Protein AF-0000000079722185 (afdb_homodimer)

Sequence (542 aa):
MILKKQIYKVDKKVNPLIGILLFFISIFLLIFTLPLGFIYGIFHGLFKKGVVGLGEYLLEIAISIDQLGNVGMQHLLNVLWIKKGGYKFGNRDETISSALGRNNKLGTLTKFGMAIDKLLDFLDKNHSLNSIDYYIEPSKEILDQLVWVHIVDQKLLASRPIGETRYVLPGTQKAPDISDVMVLTKEIKEGWKISLDISSFEYIGVFEARVDGKGPGILVRKTCYFSEYSGDMSIDPEQGEIVWLKYQDRKNASEVDKLIFDFLKDSDLLIMILKKQIYKVDKKVNPLIGILLFFISIFLLIFTLPLGFIYGIFHGLFKKGVVGLGEYLLEIAISIDQLGNVGMQHLLNVLWIKKGGYKFGNRDETISSALGRNNKLGTLTKFGMAIDKLLDFLDKNHSLNSIDYYIEPSKEILDQLVWVHIVDQKLLASRPIGETRYVLPGTQKAPDISDVMVLTKEIKEGWKISLDISSFEYIGVFEARVDGKGPGILVRKTCYFSEYSGDMSIDPEQGEIVWLKYQDRKNASEVDKLIFDFLKDSDLLI

Nearest PDB structures (foldseek):
  3r03-assembly1_B  TM=8.043E-01  e=1.555E-07  Rhodospirillum rubrum ATCC 11170
  8i1i-assembly2_B  TM=7.803E-01  e=1.844E-06  Homo sapiens
  4mpo-assembly3_C  TM=6.238E-01  e=8.649E-06  Chlamydia trachomatis L2/434/Bu
  4hfq-assembly1_B  TM=5.329E-01  e=4.119E-06  Streptococcus pneumoniae TIGR4
  1kt9-assembly1_A  TM=5.476E-01  e=3.585E-05  Caenorhabditis elegans

Secondary structure (DSSP, 8-state):
-----S-----S---HHHHHHHHHHHHHHHHHHHHHHHHHHHHHHHHHHHHHHHHHHHHHHHHHHHHHHHHHTHHHHHHHTB-TTPPPS--TTS-HHHHHHHHHHHT-B-HHHHHHHHHHHHHSTTHHHHT--S-----TTEEEEEEEE-EETTEEEEEEETT-SS-B-SEEE--TTS-HHHHHHHHHHHHHS-EE-GGG-EEEEEEEEEPSSS-TT-EEEEEEEE--EES-----TTTEEEEEE-GGGGGGS-HHHHHHHHHHHHTT---/-----S-----S---HHHHHHHHHHHHHHHHHHHHHHHHHHHHHHHHHHHHHHHHHHHHHHHHHHHHHHHHHTHHHHHHHTB-TTPPPS--TTS-HHHHHHHHHHHT-B-HHHHHHHHHHHHHSTTHHHHT--------TTEEEEEEEE-EETTEEEEEEETT-SS-B-SEEE--TTS-HHHHHHHHHHHHHS-EE-GGG-EEEEEEEEEPSSS-TT-EEEEEEEE--EES-----TTTEEEEEE-GGGGGGS-HHHHHHHHHHHHTT---

Foldseek 3Di:
DCPVDFDPPPPPPPPVVVVVVVVVVVVVCCVPPVVVVVVVQCVVQCVPPRPVRNVVSVVVVVQQVQLVCQQVCQVVCQVQFFAWQAAGTHFSQAGPLQSLLRRVVAVGTDPRSVVVVVVVCVVPNCRSVVRHDPPTPDDPQEFEKEFEWDFDPQWTKWWAFPPGLATHTQIGTDDTPDDRLVVSQVSCCVFFVKGWDSVFKDWDDKFKYGFPPDTGHHIYIYGYIYTDIDDDTDGPVNGGDMDIHALVSLVRYTPRVVVVSVSCVVVVSGD/DCPVDFDPPPPPPPDVVVVVVVVVVVVVCCVPPVVVVVVVQCVVQCVPPRPVRNVVSVVVVVQQVQLVCQQVCQVVCQVQFFAWQAAGTHFSQAGPLQSLLRRVVAVGTDPRSVVVVVVVCVVPNCRSVVRHDPPTPDDPQEFEKEFEWDFDPQWTKWWAFPPGLATHGQIGTDDTPDDRLVVSQVSCCVFFVKGWDSVFKDWDDKFKYRFPPDTGHHMYIYGYIYTDIDDDTDGDVNGGDMDIHALVSLVRYTPRVVVVSVSCVVVVSGD

Radius of gyration: 24.97 Å; Cα contacts (8 Å, |Δi|>4): 1060; chains: 2; bounding box: 63×62×54 Å

Structure (mmCIF, N/CA/C/O backbone):
data_AF-0000000079722185-model_v1
#
loop_
_entity.id
_entity.type
_entity.pdbx_description
1 polymer 'Uncharacterized protein'
#
loop_
_atom_site.group_PDB
_atom_site.id
_atom_site.type_symbol
_atom_site.la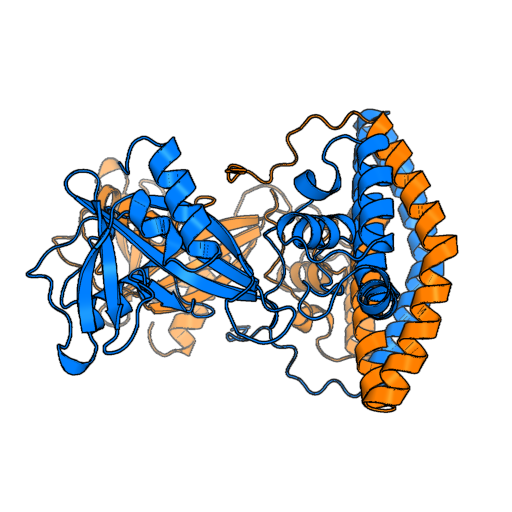bel_atom_id
_atom_site.label_alt_id
_atom_site.label_comp_id
_atom_site.label_asym_id
_atom_site.label_entity_id
_atom_site.label_seq_id
_atom_site.pdbx_PDB_ins_code
_atom_site.Cartn_x
_atom_site.Cartn_y
_atom_site.Cartn_z
_atom_site.occupancy
_atom_site.B_iso_or_equiv
_atom_site.auth_seq_id
_atom_site.auth_comp_id
_atom_site.auth_asym_id
_atom_site.auth_atom_id
_atom_site.pdbx_PDB_model_num
ATOM 1 N N . MET A 1 1 ? 2.02 -23.156 5.25 1 17.03 1 MET A N 1
ATOM 2 C CA . MET A 1 1 ? 0.825 -22.344 5.035 1 17.03 1 MET A CA 1
ATOM 3 C C . MET A 1 1 ? 1.046 -20.922 5.52 1 17.03 1 MET A C 1
ATOM 5 O O . MET A 1 1 ? 1.212 -20.688 6.719 1 17.03 1 MET A O 1
ATOM 9 N N . ILE A 1 2 ? 1.874 -20.141 4.902 1 20.72 2 ILE A N 1
ATOM 10 C CA . ILE A 1 2 ? 2.434 -19 5.625 1 20.72 2 ILE A CA 1
ATOM 11 C C . ILE A 1 2 ? 1.363 -17.922 5.805 1 20.72 2 ILE A C 1
ATOM 13 O O . ILE A 1 2 ? 0.914 -17.312 4.832 1 20.72 2 ILE A O 1
ATOM 17 N N . LEU A 1 3 ? 0.417 -18.172 6.617 1 22.62 3 LEU A N 1
ATOM 18 C CA . LEU A 1 3 ? -0.447 -17.156 7.219 1 22.62 3 LEU A CA 1
ATOM 19 C C . LEU A 1 3 ? 0.359 -15.938 7.637 1 22.62 3 LEU A C 1
ATOM 21 O O . LEU A 1 3 ? 1.051 -15.961 8.656 1 22.62 3 LEU A O 1
ATOM 25 N N . LYS A 1 4 ? 1.141 -15.414 6.789 1 27.52 4 LYS A N 1
ATOM 26 C CA . LYS A 1 4 ? 1.675 -14.258 7.496 1 27.52 4 LYS A CA 1
ATOM 27 C C . LYS A 1 4 ? 0.557 -13.445 8.148 1 27.52 4 LYS A C 1
ATOM 29 O O . LYS A 1 4 ? -0.354 -12.977 7.465 1 27.52 4 LYS A O 1
ATOM 34 N N . LYS A 1 5 ? 0.138 -13.758 9.312 1 26.42 5 LYS A N 1
ATOM 35 C CA . LYS A 1 5 ? -0.536 -12.852 10.234 1 26.42 5 LYS A CA 1
ATOM 36 C C . LYS A 1 5 ? -0.277 -11.398 9.867 1 26.42 5 LYS A C 1
ATOM 38 O O . LYS A 1 5 ? 0.724 -11.086 9.219 1 26.42 5 LYS A O 1
ATOM 43 N N . GLN A 1 6 ? -1.053 -10.422 10.523 1 25.61 6 GLN A N 1
ATOM 44 C CA . GLN A 1 6 ? -1.378 -9.008 10.383 1 25.61 6 GLN A CA 1
ATOM 45 C C . GLN A 1 6 ? -0.126 -8.18 10.102 1 25.61 6 GLN A C 1
ATOM 47 O O . GLN A 1 6 ? -0.099 -7.383 9.164 1 25.61 6 GLN A O 1
ATOM 52 N N . ILE A 1 7 ? 0.58 -7.602 11.359 1 27.42 7 ILE A N 1
ATOM 53 C CA . ILE A 1 7 ? 1.172 -6.316 11.703 1 27.42 7 ILE A CA 1
ATOM 54 C C . ILE A 1 7 ? 2.58 -6.223 11.125 1 27.42 7 ILE A C 1
ATOM 56 O O . ILE A 1 7 ? 3.457 -7.016 11.469 1 27.42 7 ILE A O 1
ATOM 60 N N . TYR A 1 8 ? 2.771 -5.922 10.047 1 27.8 8 TYR A N 1
ATOM 61 C CA . TYR A 1 8 ? 3.977 -5.492 9.344 1 27.8 8 TYR A CA 1
ATOM 62 C C . TYR A 1 8 ? 4.918 -4.75 10.289 1 27.8 8 TYR A C 1
ATOM 64 O O . TYR A 1 8 ? 5.676 -3.877 9.852 1 27.8 8 TYR A O 1
ATOM 72 N N . LYS A 1 9 ? 4.461 -4.578 11.523 1 32.22 9 LYS A N 1
ATOM 73 C CA . LYS A 1 9 ? 5.465 -3.949 12.375 1 32.22 9 LYS A CA 1
ATOM 74 C C . LYS A 1 9 ? 6.723 -4.809 12.469 1 32.22 9 LYS A C 1
ATOM 76 O O . LYS A 1 9 ? 6.637 -6.027 12.648 1 32.22 9 LYS A O 1
ATOM 81 N N . VAL A 1 10 ? 7.668 -4.5 11.891 1 33.94 10 VAL A N 1
ATOM 82 C CA . VAL A 1 10 ? 9.031 -4.867 12.258 1 33.94 10 VAL A CA 1
ATOM 83 C C . VAL A 1 10 ? 9.102 -5.195 13.75 1 33.94 10 VAL A C 1
ATOM 85 O O . VAL A 1 10 ? 9.289 -4.305 14.578 1 33.94 10 VAL A O 1
ATOM 88 N N . ASP A 1 11 ? 8.172 -5.742 14.312 1 35.88 11 ASP A N 1
ATOM 89 C CA . ASP A 1 11 ? 8.32 -5.922 15.758 1 35.88 11 ASP A CA 1
ATOM 90 C C . ASP A 1 11 ? 9.523 -6.805 16.078 1 35.88 11 ASP A C 1
ATOM 92 O O . ASP A 1 11 ? 9.75 -7.152 17.234 1 35.88 11 ASP A O 1
ATOM 96 N N . LYS A 1 12 ? 9.828 -7.586 15.188 1 39.56 12 LYS A N 1
ATOM 97 C CA . LYS A 1 12 ? 10.828 -8.383 15.891 1 39.56 12 LYS A CA 1
ATOM 98 C C . LYS A 1 12 ? 12.031 -7.531 16.266 1 39.56 12 LYS A C 1
ATOM 100 O O . LYS A 1 12 ? 12.562 -6.789 15.445 1 39.56 12 LYS A O 1
ATOM 105 N N . LYS A 1 13 ? 12.18 -7.375 17.484 1 47.53 13 LYS A N 1
ATOM 106 C CA . LYS A 1 13 ? 13.391 -6.848 18.094 1 47.53 13 LYS A CA 1
ATOM 107 C C . LYS A 1 13 ? 14.633 -7.293 17.312 1 47.53 13 LYS A C 1
ATOM 109 O O . LYS A 1 13 ? 15.023 -8.461 17.375 1 47.53 13 LYS A O 1
ATOM 114 N N . VAL A 1 14 ? 14.875 -6.645 16.125 1 56.84 14 VAL A N 1
ATOM 115 C CA . VAL A 1 14 ? 16.062 -7.012 15.359 1 56.84 14 VAL A CA 1
ATOM 116 C C . VAL A 1 14 ? 17.312 -6.824 16.219 1 56.84 14 VAL A C 1
ATOM 118 O O . VAL A 1 14 ? 17.469 -5.797 16.875 1 56.84 14 VAL A O 1
ATOM 121 N N . ASN A 1 15 ? 17.938 -7.945 16.5 1 71.06 15 ASN A N 1
ATOM 122 C CA . ASN A 1 15 ? 19.266 -7.859 17.078 1 71.06 15 ASN A CA 1
ATOM 123 C C . ASN A 1 15 ? 20.125 -6.805 16.375 1 71.06 15 ASN A C 1
ATOM 125 O O . ASN A 1 15 ? 20.344 -6.879 15.164 1 71.06 15 ASN A O 1
ATOM 129 N N . PRO A 1 16 ? 20.406 -5.734 17.062 1 76.06 16 PRO A N 1
ATOM 130 C CA . PRO A 1 16 ? 21.188 -4.656 16.453 1 76.06 16 PRO A CA 1
ATOM 131 C C . PRO A 1 16 ? 22.391 -5.164 15.664 1 76.06 16 PRO A C 1
ATOM 133 O O . PRO A 1 16 ? 22.75 -4.582 14.641 1 76.06 16 PRO A O 1
ATOM 136 N N . LEU A 1 17 ? 22.922 -6.25 16.062 1 80.56 17 LEU A N 1
ATOM 137 C CA . LEU A 1 17 ? 24.094 -6.805 15.383 1 80.56 17 LEU A CA 1
ATOM 138 C C . LEU A 1 17 ? 23.719 -7.336 14.008 1 80.56 17 LEU A C 1
ATOM 140 O O . LEU A 1 17 ? 24.516 -7.25 13.07 1 80.56 17 LEU A O 1
ATOM 144 N N . ILE A 1 18 ? 22.531 -7.73 13.906 1 78.19 18 ILE A N 1
ATOM 145 C CA . ILE A 1 18 ? 22.078 -8.25 12.617 1 78.19 18 ILE A CA 1
ATOM 146 C C . ILE A 1 18 ? 21.906 -7.102 11.625 1 78.19 18 ILE A C 1
ATOM 148 O O . ILE A 1 18 ? 22.25 -7.238 10.445 1 78.19 18 ILE A O 1
ATOM 152 N N . GLY A 1 19 ? 21.484 -5.996 12.164 1 78.38 19 GLY A N 1
ATOM 153 C CA . GLY A 1 19 ? 21.375 -4.832 11.305 1 78.38 19 GLY A CA 1
ATOM 154 C C . GLY A 1 19 ? 22.703 -4.359 10.758 1 78.38 19 GLY A C 1
ATOM 155 O O . GLY A 1 19 ? 22.812 -4.039 9.57 1 78.38 19 GLY A O 1
ATOM 156 N N . ILE A 1 20 ? 23.703 -4.438 11.602 1 84.69 20 ILE A N 1
ATOM 157 C CA . ILE A 1 20 ? 25.047 -4.023 11.211 1 84.69 20 ILE A CA 1
ATOM 158 C C . ILE A 1 20 ? 25.594 -5 10.18 1 84.69 20 ILE A C 1
ATOM 160 O O . ILE A 1 20 ? 26.141 -4.582 9.148 1 84.69 20 ILE A O 1
ATOM 164 N N . LEU A 1 21 ? 25.344 -6.25 10.453 1 81.62 21 LEU A N 1
ATOM 165 C CA . LEU A 1 21 ? 25.828 -7.277 9.539 1 81.62 21 LEU A CA 1
ATOM 166 C C . LEU A 1 21 ? 25.156 -7.152 8.18 1 81.62 21 LEU A C 1
ATOM 168 O O . LEU A 1 21 ? 25.828 -7.195 7.145 1 81.62 21 LEU A O 1
ATOM 172 N N . LEU A 1 22 ? 23.906 -6.969 8.18 1 80 22 LEU A N 1
ATOM 173 C CA . LEU A 1 22 ? 23.156 -6.867 6.938 1 80 22 LEU A CA 1
ATOM 174 C C . LEU A 1 22 ? 23.547 -5.621 6.152 1 80 22 LEU A C 1
ATOM 176 O O . LEU A 1 22 ? 23.547 -5.633 4.922 1 80 22 LEU A O 1
ATOM 180 N N . PHE A 1 23 ? 23.922 -4.637 6.848 1 86.88 23 PHE A N 1
ATOM 181 C CA . PHE A 1 23 ? 24.391 -3.416 6.203 1 86.88 23 PHE A CA 1
ATOM 182 C C . PHE A 1 23 ? 25.672 -3.67 5.434 1 86.88 23 PHE A C 1
ATOM 184 O O . PHE A 1 23 ? 25.781 -3.322 4.254 1 86.88 23 PHE A O 1
ATOM 191 N N . PHE A 1 24 ? 26.578 -4.312 6.031 1 86.5 24 PHE A N 1
ATOM 192 C CA . PHE A 1 24 ? 27.859 -4.559 5.375 1 86.5 24 PHE A CA 1
ATOM 193 C C . PHE A 1 24 ? 27.688 -5.523 4.207 1 86.5 24 PHE A C 1
ATOM 195 O O . PHE A 1 24 ? 28.312 -5.355 3.158 1 86.5 24 PHE A O 1
ATOM 202 N N . ILE A 1 25 ? 26.859 -6.457 4.379 1 80.81 25 ILE A N 1
ATOM 203 C CA . ILE A 1 25 ? 26.594 -7.391 3.293 1 80.81 25 ILE A CA 1
ATOM 204 C C . ILE A 1 25 ? 25.953 -6.645 2.119 1 80.81 25 ILE A C 1
ATOM 206 O O . ILE A 1 25 ? 26.328 -6.859 0.965 1 80.81 25 ILE A O 1
ATOM 210 N N . SER A 1 26 ? 25.047 -5.742 2.48 1 84.94 26 SER A N 1
ATOM 211 C CA . SER A 1 26 ? 24.375 -4.98 1.438 1 84.94 26 SER A CA 1
ATOM 212 C C . SER A 1 26 ? 25.359 -4.082 0.687 1 84.94 26 SER A C 1
ATOM 214 O O . SER A 1 26 ? 25.281 -3.969 -0.539 1 84.94 26 SER A O 1
ATOM 216 N N . ILE A 1 27 ? 26.266 -3.469 1.386 1 86.12 27 ILE A N 1
ATOM 217 C CA . ILE A 1 27 ? 27.266 -2.607 0.77 1 86.12 27 ILE A CA 1
ATOM 218 C C . ILE A 1 27 ? 28.172 -3.438 -0.142 1 86.12 27 ILE A C 1
ATOM 220 O O . ILE A 1 27 ? 28.469 -3.027 -1.265 1 86.12 27 ILE A O 1
ATOM 224 N N . PHE A 1 28 ? 28.531 -4.566 0.352 1 84.5 28 PHE A N 1
ATOM 225 C CA . PHE A 1 28 ? 29.375 -5.457 -0.429 1 84.5 28 PHE A CA 1
ATOM 226 C C . PHE A 1 28 ? 28.688 -5.859 -1.728 1 84.5 28 PHE A C 1
ATOM 228 O O . PHE A 1 28 ? 29.281 -5.738 -2.809 1 84.5 28 PHE A O 1
ATOM 235 N N . LEU A 1 29 ? 27.469 -6.238 -1.612 1 79.38 29 LEU A N 1
ATOM 236 C CA . LEU A 1 29 ? 26.719 -6.684 -2.779 1 79.38 29 LEU A CA 1
ATOM 237 C C . LEU A 1 29 ? 26.469 -5.527 -3.742 1 79.38 29 LEU A C 1
ATOM 239 O O . LEU A 1 29 ? 26.531 -5.707 -4.961 1 79.38 29 LEU A O 1
ATOM 243 N N . LEU A 1 30 ? 26.188 -4.387 -3.162 1 85.62 30 LEU A N 1
ATOM 244 C CA . LEU A 1 30 ? 25.953 -3.197 -3.975 1 85.62 30 LEU A CA 1
ATOM 245 C C . LEU A 1 30 ? 27.188 -2.859 -4.809 1 85.62 30 LEU A C 1
ATOM 247 O O . LEU A 1 30 ? 27.094 -2.648 -6.02 1 85.62 30 LEU A O 1
ATOM 251 N N . ILE A 1 31 ? 28.328 -2.863 -4.191 1 86.25 31 ILE A N 1
ATOM 252 C CA . ILE A 1 31 ? 29.578 -2.455 -4.828 1 86.25 31 ILE A CA 1
ATOM 253 C C . ILE A 1 31 ? 29.969 -3.479 -5.891 1 86.25 31 ILE A C 1
ATOM 255 O O . ILE A 1 31 ? 30.406 -3.111 -6.984 1 86.25 31 ILE A O 1
ATOM 259 N N . PHE A 1 32 ? 29.672 -4.699 -5.711 1 85.12 32 PHE A N 1
ATOM 260 C CA . PHE A 1 32 ? 30.234 -5.727 -6.582 1 85.12 32 PHE A CA 1
ATOM 261 C C . PHE A 1 32 ? 29.219 -6.184 -7.613 1 85.12 32 PHE A C 1
ATOM 263 O O . PHE A 1 32 ? 29.578 -6.633 -8.703 1 85.12 32 PHE A O 1
ATOM 270 N N . THR A 1 33 ? 27.969 -6.031 -7.316 1 86.69 33 THR A N 1
ATOM 271 C CA . THR A 1 33 ? 27 -6.637 -8.219 1 86.69 33 THR A CA 1
ATOM 272 C C . THR A 1 33 ? 26.203 -5.562 -8.953 1 86.69 33 THR A C 1
ATOM 274 O O . THR A 1 33 ? 25.797 -5.758 -10.102 1 86.69 33 THR A O 1
ATOM 277 N N . LEU A 1 34 ? 25.984 -4.41 -8.328 1 88.44 34 LEU A N 1
ATOM 278 C CA . LEU A 1 34 ? 25.125 -3.391 -8.914 1 88.44 34 LEU A CA 1
ATOM 279 C C . LEU A 1 34 ? 25.703 -2.871 -10.227 1 88.44 34 LEU A C 1
ATOM 281 O O . LEU A 1 34 ? 24.984 -2.711 -11.211 1 88.44 34 LEU A O 1
ATOM 285 N N . PRO A 1 35 ? 27.094 -2.658 -10.281 1 89.12 35 PRO A N 1
ATOM 286 C CA . PRO A 1 35 ? 27.641 -2.18 -11.547 1 89.12 35 PRO A CA 1
ATOM 287 C C . PRO A 1 35 ? 27.406 -3.15 -12.703 1 89.12 35 PRO A C 1
ATOM 289 O O . PRO A 1 35 ? 27.094 -2.721 -13.82 1 89.12 35 PRO A O 1
ATOM 292 N N . LEU A 1 36 ? 27.516 -4.434 -12.406 1 88.81 36 LEU A N 1
ATOM 293 C CA . LEU A 1 36 ? 27.281 -5.438 -13.438 1 88.81 36 LEU A CA 1
ATOM 294 C C . LEU A 1 36 ? 25.828 -5.414 -13.898 1 88.81 36 LEU A C 1
ATOM 296 O O . LEU A 1 36 ? 25.562 -5.434 -15.102 1 88.81 36 LEU A O 1
ATOM 300 N N . GLY A 1 37 ? 25.016 -5.371 -12.906 1 91.31 37 GLY A N 1
ATOM 301 C CA . GLY A 1 37 ? 23.594 -5.309 -13.234 1 91.31 37 GLY A CA 1
ATOM 302 C C . GLY A 1 37 ? 23.219 -4.035 -13.961 1 91.31 37 GLY A C 1
ATOM 303 O O . GLY A 1 37 ? 22.375 -4.059 -14.867 1 91.31 37 GLY A O 1
ATOM 304 N N . PHE A 1 38 ? 23.828 -2.977 -13.555 1 92.31 38 PHE A N 1
ATOM 305 C CA . PHE A 1 38 ? 23.547 -1.677 -14.156 1 92.31 38 PHE A CA 1
ATOM 306 C C . PHE A 1 38 ? 23.953 -1.661 -15.625 1 92.31 38 PHE A C 1
ATOM 308 O O . PHE A 1 38 ? 23.188 -1.213 -16.484 1 92.31 38 PHE A O 1
ATOM 315 N N . ILE A 1 39 ? 25.109 -2.18 -15.93 1 91.12 39 ILE A N 1
ATOM 316 C CA . ILE A 1 39 ? 25.609 -2.227 -17.297 1 91.12 39 ILE A CA 1
ATOM 317 C C . ILE A 1 39 ? 24.688 -3.094 -18.156 1 91.12 39 ILE A C 1
ATOM 319 O O . ILE A 1 39 ? 24.281 -2.691 -19.25 1 91.12 39 ILE A O 1
ATOM 323 N N . TYR A 1 40 ? 24.344 -4.215 -17.656 1 90.62 40 TYR A N 1
ATOM 324 C CA . TYR A 1 40 ? 23.422 -5.086 -18.375 1 90.62 40 TYR A CA 1
ATOM 325 C C . TYR A 1 40 ? 22.078 -4.395 -18.609 1 90.62 40 TYR A C 1
ATOM 327 O O . TYR A 1 40 ? 21.469 -4.531 -19.672 1 90.62 40 TYR A O 1
ATOM 335 N N . GLY A 1 41 ? 21.641 -3.68 -17.562 1 90.56 41 GLY A N 1
ATOM 336 C CA . GLY A 1 41 ? 20.375 -2.969 -17.672 1 90.56 41 GLY A CA 1
ATOM 337 C C . GLY A 1 41 ? 20.375 -1.901 -18.75 1 90.56 41 GLY A C 1
ATOM 338 O O . GLY A 1 41 ? 19.375 -1.729 -19.453 1 90.56 41 GLY A O 1
ATOM 339 N N . ILE A 1 42 ? 21.516 -1.27 -18.859 1 89.88 42 ILE A N 1
ATOM 340 C CA . ILE A 1 42 ? 21.656 -0.246 -19.891 1 89.88 42 ILE A CA 1
ATOM 341 C C . ILE A 1 42 ? 21.516 -0.88 -21.281 1 89.88 42 ILE A C 1
ATOM 343 O O . ILE A 1 42 ? 20.719 -0.408 -22.109 1 89.88 42 ILE A O 1
ATOM 347 N N . PHE A 1 43 ? 22.188 -1.94 -21.5 1 90.5 43 PHE A N 1
ATOM 348 C CA . PHE A 1 43 ? 22.141 -2.604 -22.797 1 90.5 43 PHE A CA 1
ATOM 349 C C . PHE A 1 43 ? 20.766 -3.207 -23.047 1 90.5 43 PHE A C 1
ATOM 351 O O . PHE A 1 43 ? 20.234 -3.123 -24.172 1 90.5 43 PHE A O 1
ATOM 358 N N . HIS A 1 44 ? 20.234 -3.773 -22.062 1 90.25 44 HIS A N 1
ATOM 359 C CA . HIS A 1 44 ? 18.906 -4.352 -22.203 1 90.25 44 HIS A CA 1
ATOM 360 C C . HIS A 1 44 ? 17.875 -3.291 -22.594 1 90.25 44 HIS A C 1
ATOM 362 O O . HIS A 1 44 ? 17.062 -3.504 -23.5 1 90.25 44 HIS A O 1
ATOM 368 N N . GLY A 1 45 ? 17.891 -2.176 -21.875 1 85.5 45 GLY A N 1
ATOM 369 C CA . GLY A 1 45 ? 16.984 -1.088 -22.172 1 85.5 45 GLY A CA 1
ATOM 370 C C . GLY A 1 45 ? 17.141 -0.547 -23.578 1 85.5 45 GLY A C 1
ATOM 371 O O . GLY A 1 45 ? 16.156 -0.339 -24.281 1 85.5 45 GLY A O 1
ATOM 372 N N . LEU A 1 46 ? 18.391 -0.414 -23.922 1 86.44 46 LEU A N 1
ATOM 373 C CA . LEU A 1 46 ? 18.703 0.123 -25.25 1 86.44 46 LEU A CA 1
ATOM 374 C C . LEU A 1 46 ? 18.25 -0.844 -26.344 1 86.44 46 LEU A C 1
ATOM 376 O O . LEU A 1 46 ? 17.703 -0.425 -27.359 1 86.44 46 LEU A O 1
ATOM 380 N N . PHE A 1 47 ? 18.453 -2.068 -26.125 1 89.88 47 PHE A N 1
ATOM 381 C CA . PHE A 1 47 ? 18.141 -3.074 -27.141 1 89.88 47 PHE A CA 1
ATOM 382 C C . PHE A 1 47 ? 16.625 -3.279 -27.234 1 89.88 47 PHE A C 1
ATOM 384 O O . PHE A 1 47 ? 16.094 -3.537 -28.312 1 89.88 47 PHE A O 1
ATOM 391 N N . LYS A 1 48 ? 15.938 -3.135 -26.203 1 87.25 48 LYS A N 1
ATOM 392 C CA . LYS A 1 48 ? 14.508 -3.436 -26.188 1 87.25 48 LYS A CA 1
ATOM 393 C C . LYS A 1 48 ? 13.695 -2.279 -26.766 1 87.25 48 LYS A C 1
ATOM 395 O O . LYS A 1 48 ? 12.781 -2.492 -27.562 1 87.25 48 LYS A O 1
ATOM 400 N N . LYS A 1 49 ? 13.992 -1.028 -26.391 1 89.88 49 LYS A N 1
ATOM 401 C CA . LYS A 1 49 ? 13.164 0.104 -26.797 1 89.88 49 LYS A CA 1
ATOM 402 C C . LYS A 1 49 ? 14.016 1.313 -27.156 1 89.88 49 LYS A C 1
ATOM 404 O O . LYS A 1 49 ? 13.555 2.455 -27.062 1 89.88 49 LYS A O 1
ATOM 409 N N . GLY A 1 50 ? 15.297 1.026 -27.281 1 89.69 50 GLY A N 1
ATOM 410 C CA . GLY A 1 50 ? 16.172 2.135 -27.641 1 89.69 50 GLY A CA 1
ATOM 411 C C . GLY A 1 50 ? 16.312 3.166 -26.547 1 89.69 50 GLY A C 1
ATOM 412 O O . GLY A 1 50 ? 16.469 2.814 -25.375 1 89.69 50 GLY A O 1
ATOM 413 N N . VAL A 1 51 ? 16.266 4.438 -26.922 1 86.31 51 VAL A N 1
ATOM 414 C CA . VAL A 1 51 ? 16.484 5.539 -26 1 86.31 51 VAL A CA 1
ATOM 415 C C . VAL A 1 51 ? 15.336 5.633 -25 1 86.31 51 VAL A C 1
ATOM 417 O O . VAL A 1 51 ? 15.539 5.996 -23.844 1 86.31 51 VAL A O 1
ATOM 420 N N . VAL A 1 52 ? 14.195 5.211 -25.438 1 87.12 52 VAL A N 1
ATOM 421 C CA . VAL A 1 52 ? 13.031 5.219 -24.562 1 87.12 52 VAL A CA 1
ATOM 422 C C . VAL A 1 52 ? 13.227 4.203 -23.438 1 87.12 52 VAL A C 1
ATOM 424 O O . VAL A 1 52 ? 12.984 4.508 -22.266 1 87.12 52 VAL A O 1
ATOM 427 N N . GLY A 1 53 ? 13.742 3.047 -23.75 1 88.81 53 GLY A N 1
ATOM 428 C CA . GLY A 1 53 ? 14.016 2.014 -22.766 1 88.81 53 GLY A CA 1
ATOM 429 C C . GLY A 1 53 ? 15.086 2.404 -21.766 1 88.81 53 GLY A C 1
ATOM 430 O O . GLY A 1 53 ? 14.961 2.139 -20.562 1 88.81 53 GLY A O 1
ATOM 431 N N . LEU A 1 54 ? 16.109 3.02 -22.312 1 89.31 54 LEU A N 1
ATOM 432 C CA . LEU A 1 54 ? 17.172 3.508 -21.453 1 89.31 54 LEU A CA 1
ATOM 433 C C . LEU A 1 54 ? 16.656 4.562 -20.484 1 89.31 54 LEU A C 1
ATOM 435 O O . LEU A 1 54 ? 16.953 4.512 -19.281 1 89.31 54 LEU A O 1
ATOM 439 N N . GLY A 1 55 ? 15.898 5.484 -21 1 87.5 55 GLY A N 1
ATOM 440 C CA . GLY A 1 55 ? 15.336 6.535 -20.172 1 87.5 55 GLY A CA 1
ATOM 441 C C . GLY A 1 55 ? 14.438 6.004 -19.062 1 87.5 55 GLY A C 1
ATOM 442 O O . GLY A 1 55 ? 14.508 6.465 -17.922 1 87.5 55 GLY A O 1
ATOM 443 N N . GLU A 1 56 ? 13.656 5.031 -19.406 1 87.81 56 GLU A N 1
ATOM 444 C CA . GLU A 1 56 ? 12.75 4.43 -18.438 1 87.81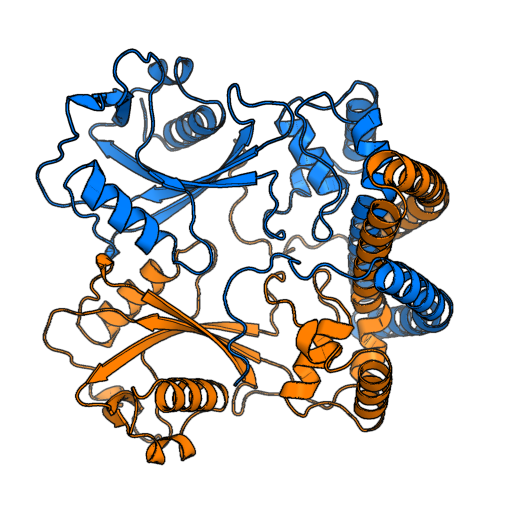 56 GLU A CA 1
ATOM 445 C C . GLU A 1 56 ? 13.523 3.729 -17.328 1 87.81 56 GLU A C 1
ATOM 447 O O . GLU A 1 56 ? 13.188 3.857 -16.141 1 87.81 56 GLU A O 1
ATOM 452 N N . TYR A 1 57 ? 14.523 2.996 -17.719 1 91.44 57 TYR A N 1
ATOM 453 C CA . TYR A 1 57 ? 15.352 2.281 -16.75 1 91.44 57 TYR A CA 1
ATOM 454 C C . TYR A 1 57 ? 16.078 3.252 -15.828 1 91.44 57 TYR A C 1
ATOM 456 O O . TYR A 1 57 ? 16.078 3.086 -14.609 1 91.44 57 TYR A O 1
ATOM 464 N N . LEU A 1 58 ? 16.625 4.258 -16.391 1 90 58 LEU A N 1
ATOM 465 C CA . LEU A 1 58 ? 17.375 5.242 -15.617 1 90 58 LEU A CA 1
ATOM 466 C C . LEU A 1 58 ? 16.453 6.023 -14.688 1 90 58 LEU A C 1
ATOM 468 O O . LEU A 1 58 ? 16.844 6.387 -13.578 1 90 58 LEU A O 1
ATOM 472 N N . LEU A 1 59 ? 15.289 6.262 -15.109 1 87.81 59 LEU A N 1
ATOM 473 C CA . LEU A 1 59 ? 14.312 6.93 -14.25 1 87.81 59 LEU A CA 1
ATOM 474 C C . LEU A 1 59 ? 13.984 6.066 -13.039 1 87.81 59 LEU A C 1
ATOM 476 O O . LEU A 1 59 ? 13.906 6.574 -11.914 1 87.81 59 LEU A O 1
ATOM 480 N N . GLU A 1 60 ? 13.812 4.836 -13.266 1 90.25 60 GLU A N 1
ATOM 481 C CA . GLU A 1 60 ? 13.523 3.92 -12.172 1 90.25 60 GLU A CA 1
ATOM 482 C C . GLU A 1 60 ? 14.656 3.908 -11.148 1 90.25 60 GLU A C 1
ATOM 484 O O . GLU A 1 60 ? 14.414 3.895 -9.938 1 90.25 60 GLU A O 1
ATOM 489 N N . ILE A 1 61 ? 15.82 3.885 -11.648 1 91.44 61 ILE A N 1
ATOM 490 C CA . ILE A 1 61 ? 16.984 3.906 -10.766 1 91.44 61 ILE A CA 1
ATOM 491 C C . ILE A 1 61 ? 17.016 5.223 -9.992 1 91.44 61 ILE A C 1
ATOM 493 O O . ILE A 1 61 ? 17.312 5.238 -8.797 1 91.44 61 ILE A O 1
ATOM 497 N N . ALA A 1 62 ? 16.703 6.27 -10.719 1 90 62 ALA A N 1
ATOM 498 C CA . ALA A 1 62 ? 16.688 7.582 -10.078 1 90 62 ALA A CA 1
ATOM 499 C C . ALA A 1 62 ? 15.711 7.617 -8.914 1 90 62 ALA A C 1
ATOM 501 O O . ALA A 1 62 ? 16.031 8.133 -7.84 1 90 62 ALA A O 1
ATOM 502 N N . ILE A 1 63 ? 14.633 7.07 -9.102 1 90.31 63 ILE A N 1
ATOM 503 C CA . ILE A 1 63 ? 13.602 7.035 -8.07 1 90.31 63 ILE A CA 1
ATOM 504 C C . ILE A 1 63 ? 14.086 6.203 -6.887 1 90.31 63 ILE A C 1
ATOM 506 O O . ILE A 1 63 ? 13.93 6.602 -5.73 1 90.31 63 ILE A O 1
ATOM 510 N N . SER A 1 64 ? 14.719 5.129 -7.191 1 92.44 64 SER A N 1
ATOM 511 C CA . SER A 1 64 ? 15.219 4.254 -6.137 1 92.44 64 SER A CA 1
ATOM 512 C C . SER A 1 64 ? 16.359 4.91 -5.371 1 92.44 64 SER A C 1
ATOM 514 O O . SER A 1 64 ? 16.484 4.734 -4.156 1 92.44 64 SER A O 1
ATOM 516 N N . ILE A 1 65 ? 17.156 5.59 -6.062 1 92 65 ILE A N 1
ATOM 517 C CA . ILE A 1 65 ? 18.219 6.34 -5.41 1 92 65 ILE A CA 1
ATOM 518 C C . ILE A 1 65 ? 17.625 7.387 -4.477 1 92 65 ILE A C 1
ATOM 520 O O . ILE A 1 65 ? 18.094 7.582 -3.359 1 92 65 ILE A O 1
ATOM 524 N N . ASP A 1 66 ? 16.625 8.047 -4.953 1 92.12 66 ASP A N 1
ATOM 525 C CA . ASP A 1 66 ? 15.93 9.047 -4.145 1 92.12 66 ASP A CA 1
ATOM 526 C C . ASP A 1 66 ? 15.312 8.406 -2.9 1 92.12 66 ASP A C 1
ATOM 528 O O . ASP A 1 66 ? 15.297 9.023 -1.83 1 92.12 66 ASP A O 1
ATOM 532 N N . GLN A 1 67 ? 14.828 7.191 -3.002 1 93.06 67 GLN A N 1
ATOM 533 C CA . GLN A 1 67 ? 14.312 6.453 -1.855 1 93.06 67 GLN A CA 1
ATOM 534 C C . GLN A 1 67 ? 15.422 6.148 -0.853 1 93.06 67 GLN A C 1
ATOM 536 O O . GLN A 1 67 ? 15.242 6.328 0.354 1 93.06 67 GLN A O 1
ATOM 541 N N . LEU A 1 68 ? 16.531 5.738 -1.374 1 93.94 68 LEU A N 1
ATOM 542 C CA . LEU A 1 68 ? 17.688 5.488 -0.513 1 93.94 68 LEU A CA 1
ATOM 543 C C . LEU A 1 68 ? 18.125 6.773 0.182 1 93.94 68 LEU A C 1
ATOM 545 O O . LEU A 1 68 ? 18.469 6.754 1.369 1 93.94 68 LEU A O 1
ATOM 549 N N . GLY A 1 69 ? 18.156 7.789 -0.551 1 94.06 69 GLY A N 1
ATOM 550 C CA . GLY A 1 69 ? 18.5 9.078 0.029 1 94.06 69 GLY A CA 1
ATOM 551 C C . GLY A 1 69 ? 17.578 9.477 1.172 1 94.06 69 GLY A C 1
ATOM 552 O O . GLY A 1 69 ? 18.031 10.008 2.184 1 94.06 69 GLY A O 1
ATOM 553 N N . ASN A 1 70 ? 16.328 9.211 0.98 1 94.06 70 ASN A N 1
ATOM 554 C CA . ASN A 1 70 ? 15.352 9.555 2.012 1 94.06 70 ASN A CA 1
ATOM 555 C C . ASN A 1 70 ? 15.648 8.836 3.324 1 94.06 70 ASN A C 1
ATOM 557 O O . ASN A 1 70 ? 15.484 9.406 4.402 1 94.06 70 ASN A O 1
ATOM 561 N N . VAL A 1 71 ? 16.047 7.637 3.227 1 93.25 71 VAL A N 1
ATOM 562 C CA . VAL A 1 71 ? 16.391 6.852 4.406 1 93.25 71 VAL A CA 1
ATOM 563 C C . VAL A 1 71 ? 17.75 7.293 4.957 1 93.25 71 VAL A C 1
ATOM 565 O O . VAL A 1 71 ? 17.875 7.59 6.148 1 93.25 71 VAL A O 1
ATOM 568 N N . GLY A 1 72 ? 18.719 7.453 4.152 1 93.69 72 GLY A N 1
ATOM 569 C CA . GLY A 1 72 ? 20.078 7.738 4.555 1 93.69 72 GLY A CA 1
ATOM 570 C C . GLY A 1 72 ? 20.25 9.117 5.164 1 93.69 72 GLY A C 1
ATOM 571 O O . GLY A 1 72 ? 21.031 9.305 6.098 1 93.69 72 GLY A O 1
ATOM 572 N N . MET A 1 73 ? 19.453 10.008 4.656 1 94.69 73 MET A N 1
ATOM 573 C CA . MET A 1 73 ? 19.656 11.391 5.078 1 94.69 73 MET A CA 1
ATOM 574 C C . MET A 1 73 ? 18.516 11.844 5.992 1 94.69 73 MET A C 1
ATOM 576 O O . MET A 1 73 ? 18.422 13.023 6.336 1 94.69 73 MET A O 1
ATOM 580 N N . GLN A 1 74 ? 17.734 10.961 6.379 1 93.75 74 GLN A N 1
ATOM 581 C CA . GLN A 1 74 ? 16.484 11.305 7.055 1 93.75 74 GLN A CA 1
ATOM 582 C C . GLN A 1 74 ? 16.734 12.242 8.234 1 93.75 74 GLN A C 1
ATOM 584 O O . GLN A 1 74 ? 16.031 13.242 8.398 1 93.75 74 GLN A O 1
ATOM 589 N N . HIS A 1 75 ? 17.781 11.992 9.07 1 92.44 75 HIS A N 1
ATOM 590 C CA . HIS A 1 75 ? 18 12.766 10.289 1 92.44 75 HIS A CA 1
ATOM 591 C C . HIS A 1 75 ? 18.469 14.18 9.961 1 92.44 75 HIS A C 1
ATOM 593 O O . HIS A 1 75 ? 18.031 15.148 10.602 1 92.44 75 HIS A O 1
ATOM 599 N N . LEU A 1 76 ? 19.281 14.297 9 1 92.62 76 LEU A N 1
ATOM 600 C CA . LEU A 1 76 ? 19.75 15.609 8.57 1 92.62 76 LEU A CA 1
ATOM 601 C C . LEU A 1 76 ? 18.625 16.422 7.938 1 92.62 76 LEU A C 1
ATOM 603 O O . LEU A 1 76 ? 18.469 17.594 8.234 1 92.62 76 LEU A O 1
ATOM 607 N N . LEU A 1 77 ? 17.875 15.805 7.047 1 94.62 77 LEU A N 1
ATOM 608 C CA . LEU A 1 77 ? 16.766 16.469 6.383 1 94.62 77 LEU A CA 1
ATOM 609 C C . LEU A 1 77 ? 15.719 16.922 7.398 1 94.62 77 LEU A C 1
ATOM 611 O O . LEU A 1 77 ? 15.172 18.016 7.285 1 94.62 77 LEU A O 1
ATOM 615 N N . ASN A 1 78 ? 15.523 16.078 8.391 1 92.62 78 ASN A N 1
ATOM 616 C CA . ASN A 1 78 ? 14.523 16.391 9.414 1 92.62 78 ASN A CA 1
ATOM 617 C C . ASN A 1 78 ? 14.938 17.594 10.258 1 92.62 78 ASN A C 1
ATOM 619 O O . ASN A 1 78 ? 14.086 18.297 10.781 1 92.62 78 ASN A O 1
ATOM 623 N N . VAL A 1 79 ? 16.219 17.844 10.336 1 92 79 VAL A N 1
ATOM 624 C CA . VAL A 1 79 ? 16.703 18.969 11.125 1 92 79 VAL A CA 1
ATOM 625 C C . VAL A 1 79 ? 16.797 20.219 10.25 1 92 79 VAL A C 1
ATOM 627 O O . VAL A 1 79 ? 16.438 21.312 10.688 1 92 79 VAL A O 1
ATOM 630 N N . LEU A 1 80 ? 17.109 20.062 9 1 94.25 80 LEU A N 1
ATOM 631 C CA . LEU A 1 80 ? 17.453 21.203 8.156 1 94.25 80 LEU A CA 1
ATOM 632 C C . LEU A 1 80 ? 16.234 21.672 7.359 1 94.25 80 LEU A C 1
ATOM 634 O O . LEU A 1 80 ? 16.078 22.875 7.117 1 94.25 80 LEU A O 1
ATOM 638 N N . TRP A 1 81 ? 15.383 20.766 6.969 1 95.62 81 TRP A N 1
ATOM 639 C CA . TRP A 1 81 ? 14.43 21.125 5.922 1 95.62 81 TRP A CA 1
ATOM 640 C C . TRP A 1 81 ? 13.031 21.266 6.492 1 95.62 81 TRP A C 1
ATOM 642 O O . TRP A 1 81 ? 12.148 21.859 5.855 1 95.62 81 TRP A O 1
ATOM 652 N N . ILE A 1 82 ? 12.789 20.734 7.715 1 92.88 82 ILE A N 1
ATOM 653 C CA . ILE A 1 82 ? 11.398 20.812 8.172 1 92.88 82 ILE A CA 1
ATOM 654 C C . ILE A 1 82 ? 11.352 21.391 9.578 1 92.88 82 ILE A C 1
ATOM 656 O O . ILE A 1 82 ? 12.297 21.234 10.359 1 92.88 82 ILE A O 1
ATOM 660 N N . LYS A 1 83 ? 10.273 22.078 9.906 1 90.44 83 LYS A N 1
ATOM 661 C CA . LYS A 1 83 ? 9.984 22.641 11.219 1 90.44 83 LYS A CA 1
ATOM 662 C C . LYS A 1 83 ? 9.477 21.578 12.188 1 90.44 83 LYS A C 1
ATOM 664 O O . LYS A 1 83 ? 9.188 20.453 11.773 1 90.44 83 LYS A O 1
ATOM 669 N N . LYS A 1 84 ? 9.469 22.016 13.453 1 83.25 84 LYS A N 1
ATOM 670 C CA . LYS A 1 84 ? 8.883 21.141 14.445 1 83.25 84 LYS A CA 1
ATOM 671 C C . LYS A 1 84 ? 7.445 20.766 14.078 1 83.25 84 LYS A C 1
ATOM 673 O O . LYS A 1 84 ? 6.648 21.641 13.719 1 83.25 84 LYS A O 1
ATOM 678 N N . GLY A 1 85 ? 7.176 19.484 13.977 1 77.88 85 GLY A N 1
ATOM 679 C CA . GLY A 1 85 ? 5.84 19.016 13.648 1 77.88 85 GLY A CA 1
ATOM 680 C C . GLY A 1 85 ? 5.672 18.688 12.172 1 77.88 85 GLY A C 1
ATOM 681 O O . GLY A 1 85 ? 4.59 18.266 11.75 1 77.88 85 GLY A O 1
ATOM 682 N N . GLY A 1 86 ? 6.719 18.891 11.445 1 85.69 86 GLY A N 1
ATOM 683 C CA . GLY A 1 86 ? 6.645 18.547 10.031 1 85.69 86 GLY A CA 1
ATOM 684 C C . GLY A 1 86 ? 6.645 17.047 9.781 1 85.69 86 GLY A C 1
ATOM 685 O O . GLY A 1 86 ? 6.887 16.266 10.703 1 85.69 86 GLY A O 1
ATOM 686 N N . TYR A 1 87 ? 6.309 16.672 8.5 1 86.75 87 TYR A N 1
ATOM 687 C CA . TYR A 1 87 ? 6.32 15.281 8.07 1 86.75 87 TYR A CA 1
ATOM 688 C C . TYR A 1 87 ? 7.746 14.758 7.961 1 86.75 87 TYR A C 1
ATOM 690 O O . TYR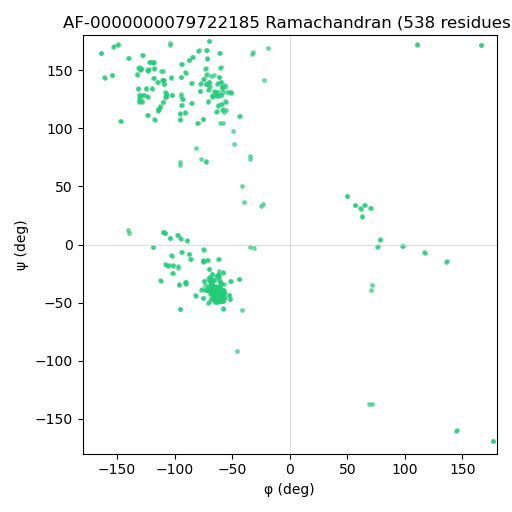 A 1 87 ? 8.555 15.281 7.191 1 86.75 87 TYR A O 1
ATOM 698 N N . LYS A 1 88 ? 7.996 13.727 8.648 1 89.75 88 LYS A N 1
ATOM 699 C CA . LYS A 1 88 ? 9.375 13.266 8.781 1 89.75 88 LYS A CA 1
ATOM 700 C C . LYS A 1 88 ? 9.828 12.523 7.531 1 89.75 88 LYS A C 1
ATOM 702 O O . LYS A 1 88 ? 9.062 11.766 6.934 1 89.75 88 LYS A O 1
ATOM 707 N N . PHE A 1 89 ? 11.047 12.836 7.188 1 91.94 89 PHE A N 1
ATOM 708 C CA . PHE A 1 89 ? 11.742 12.023 6.199 1 91.94 89 PHE A CA 1
ATOM 709 C C . PHE A 1 89 ? 12.141 10.68 6.789 1 91.94 89 PHE A C 1
ATOM 711 O O . PHE A 1 89 ? 12.297 10.547 8.008 1 91.94 89 PHE A O 1
ATOM 718 N N . GLY A 1 90 ? 12.227 9.617 5.816 1 92.12 90 GLY A N 1
ATOM 719 C CA . GLY A 1 90 ? 12.805 8.383 6.336 1 92.12 90 GLY A CA 1
ATOM 720 C C . GLY A 1 90 ? 12.047 7.141 5.914 1 92.12 90 GLY A C 1
ATOM 721 O O . GLY A 1 90 ? 12.555 6.023 6.055 1 92.12 90 GLY A O 1
ATOM 722 N N . ASN A 1 91 ? 10.836 7.297 5.41 1 89.19 91 ASN A N 1
ATOM 723 C CA . ASN A 1 91 ? 10.109 6.125 4.934 1 89.19 91 ASN A CA 1
ATOM 724 C C . ASN A 1 91 ? 10.797 5.488 3.727 1 89.19 91 ASN A C 1
ATOM 726 O O . ASN A 1 91 ? 11.062 6.168 2.734 1 89.19 91 ASN A O 1
ATOM 730 N N . ARG A 1 92 ? 11.023 4.234 3.799 1 89.56 92 ARG A N 1
ATOM 731 C CA . ARG A 1 92 ? 11.836 3.574 2.789 1 89.56 92 ARG A CA 1
ATOM 732 C C . ARG A 1 92 ? 11.109 3.5 1.453 1 89.56 92 ARG A C 1
ATOM 734 O O . ARG A 1 92 ? 11.727 3.309 0.407 1 89.56 92 ARG A O 1
ATOM 741 N N . ASP A 1 93 ? 9.82 3.613 1.445 1 88.25 93 ASP A N 1
ATOM 742 C CA . ASP A 1 93 ? 9.047 3.521 0.214 1 88.25 93 ASP A CA 1
ATOM 743 C C . ASP A 1 93 ? 8.766 4.906 -0.367 1 88.25 93 ASP A C 1
ATOM 745 O O . ASP A 1 93 ? 8.07 5.035 -1.375 1 88.25 93 ASP A O 1
ATOM 749 N N . GLU A 1 94 ? 9.336 5.891 0.25 1 90.56 94 GLU A N 1
ATOM 750 C CA . GLU A 1 94 ? 9.062 7.266 -0.164 1 90.56 94 GLU A CA 1
ATOM 751 C C . GLU A 1 94 ? 10.336 7.961 -0.634 1 90.56 94 GLU A C 1
ATOM 753 O O . GLU A 1 94 ? 11.414 7.75 -0.065 1 90.56 94 GLU A O 1
ATOM 758 N N . THR A 1 95 ? 10.203 8.75 -1.612 1 92.88 95 THR A N 1
ATOM 759 C CA . THR A 1 95 ? 11.328 9.539 -2.088 1 92.88 95 THR A CA 1
ATOM 760 C C . THR A 1 95 ? 11.484 10.812 -1.265 1 92.88 95 THR A C 1
ATOM 762 O O . THR A 1 95 ? 10.555 11.211 -0.556 1 92.88 95 THR A O 1
ATOM 765 N N . ILE A 1 96 ? 12.656 11.406 -1.343 1 93.12 96 ILE A N 1
ATOM 766 C CA . ILE A 1 96 ? 12.867 12.719 -0.733 1 93.12 96 ILE A CA 1
ATOM 767 C C . ILE A 1 96 ? 11.875 13.719 -1.305 1 93.12 96 ILE A C 1
ATOM 769 O O . ILE A 1 96 ? 11.266 14.5 -0.561 1 93.12 96 ILE A O 1
ATOM 773 N N . SER A 1 97 ? 11.672 13.625 -2.633 1 91.88 97 SER A N 1
ATOM 774 C CA . SER A 1 97 ? 10.766 14.547 -3.316 1 91.88 97 SER A CA 1
ATOM 775 C C . SER A 1 97 ? 9.336 14.406 -2.801 1 91.88 97 SER A C 1
ATOM 777 O O . SER A 1 97 ? 8.633 15.398 -2.625 1 91.88 97 SER A O 1
ATOM 779 N N . SER A 1 98 ? 9 13.242 -2.562 1 90.25 98 SER A N 1
ATOM 780 C CA . SER A 1 98 ? 7.656 12.992 -2.053 1 90.25 98 SER A CA 1
ATOM 781 C C . SER A 1 98 ? 7.465 13.602 -0.669 1 90.25 98 SER A C 1
ATOM 783 O O . SER A 1 98 ? 6.488 14.312 -0.426 1 90.25 98 SER A O 1
ATOM 785 N N . ALA A 1 99 ? 8.406 13.352 0.248 1 90.94 99 ALA A N 1
ATOM 786 C CA . ALA A 1 99 ? 8.328 13.898 1.602 1 90.94 99 ALA A CA 1
ATOM 787 C C . ALA A 1 99 ? 8.422 15.422 1.587 1 90.94 99 ALA A C 1
ATOM 789 O O . ALA A 1 99 ? 7.734 16.094 2.354 1 90.94 99 ALA A O 1
ATOM 790 N N . LEU A 1 100 ? 9.242 15.93 0.726 1 93.19 100 LEU A N 1
ATOM 791 C CA . LEU A 1 100 ? 9.359 17.375 0.558 1 93.19 100 LEU A CA 1
ATOM 792 C C . LEU A 1 100 ? 8.031 17.984 0.106 1 93.19 100 LEU A C 1
ATOM 794 O O . LEU A 1 100 ? 7.617 19.016 0.617 1 93.19 100 LEU A O 1
ATOM 798 N N . GLY A 1 101 ? 7.43 17.344 -0.853 1 90.12 101 GLY A N 1
ATOM 799 C CA . GLY A 1 101 ? 6.133 17.797 -1.336 1 90.12 101 GLY A CA 1
ATOM 800 C C . GLY A 1 101 ? 5.07 17.828 -0.254 1 90.12 101 GLY A C 1
ATOM 801 O O . GLY A 1 101 ? 4.281 18.766 -0.175 1 90.12 101 GLY A O 1
ATOM 802 N N . ARG A 1 102 ? 5.102 16.812 0.591 1 85.31 102 ARG A N 1
ATOM 803 C CA . ARG A 1 102 ? 4.156 16.781 1.702 1 85.31 102 ARG A CA 1
ATOM 804 C C . ARG A 1 102 ? 4.371 17.953 2.648 1 85.31 102 ARG A C 1
ATOM 806 O O . ARG A 1 102 ? 3.41 18.594 3.078 1 85.31 102 ARG A O 1
ATOM 813 N N . ASN A 1 103 ? 5.617 18.203 2.934 1 90.25 103 ASN A N 1
ATOM 814 C CA . ASN A 1 103 ? 5.922 19.312 3.84 1 90.25 103 ASN A CA 1
ATOM 815 C C . ASN A 1 103 ? 5.625 20.656 3.199 1 90.25 103 ASN A C 1
ATOM 817 O O . ASN A 1 103 ? 5.246 21.609 3.887 1 90.25 103 ASN A O 1
ATOM 821 N N . ASN A 1 104 ? 5.777 20.734 1.903 1 90.19 104 ASN A N 1
ATOM 822 C CA . ASN A 1 104 ? 5.379 21.938 1.185 1 90.19 104 ASN A CA 1
ATOM 823 C C . ASN A 1 104 ? 3.881 22.203 1.318 1 90.19 104 ASN A C 1
ATOM 825 O O . ASN A 1 104 ? 3.469 23.312 1.657 1 90.19 104 ASN A O 1
ATOM 829 N N . LYS A 1 105 ? 3.111 21.234 1.084 1 80.69 105 LYS A N 1
ATOM 830 C CA . LYS A 1 105 ? 1.66 21.359 1.195 1 80.69 105 LYS A CA 1
ATOM 831 C C . LYS A 1 105 ? 1.246 21.734 2.615 1 80.69 105 LYS A C 1
ATOM 833 O O . LYS A 1 105 ? 0.279 22.469 2.807 1 80.69 105 LYS A O 1
ATOM 838 N N . LEU A 1 106 ? 2.07 21.25 3.588 1 78.88 106 LEU A N 1
ATOM 839 C CA . LEU A 1 106 ? 1.742 21.453 4.992 1 78.88 106 LEU A CA 1
ATOM 840 C C . LEU A 1 106 ? 2.27 22.797 5.488 1 78.88 106 LEU A C 1
ATOM 842 O O . LEU A 1 106 ? 1.9 23.266 6.57 1 78.88 106 LEU A O 1
ATOM 846 N N . GLY A 1 107 ? 3.104 23.422 4.738 1 85.5 107 GLY A N 1
ATOM 847 C CA . GLY A 1 107 ? 3.719 24.656 5.168 1 85.5 107 GLY A CA 1
ATOM 848 C C . GLY A 1 107 ? 4.715 24.484 6.297 1 85.5 107 GLY A C 1
ATOM 849 O O . GLY A 1 107 ? 4.859 25.359 7.152 1 85.5 107 GLY A O 1
ATOM 850 N N . THR A 1 108 ? 5.375 23.312 6.316 1 88.31 108 THR A N 1
ATOM 851 C CA . THR A 1 108 ? 6.242 23 7.445 1 88.31 108 THR A CA 1
ATOM 852 C C . THR A 1 108 ? 7.707 23.016 7.023 1 88.31 108 THR A C 1
ATOM 854 O O . THR A 1 108 ? 8.578 22.547 7.766 1 88.31 108 THR A O 1
ATOM 857 N N . LEU A 1 109 ? 8.008 23.484 5.863 1 94.44 109 LEU A N 1
ATOM 858 C CA . LEU A 1 109 ? 9.391 23.578 5.418 1 94.44 109 LEU A CA 1
ATOM 859 C C . LEU A 1 109 ? 10.102 24.734 6.109 1 94.44 109 LEU A C 1
ATOM 861 O O . LEU A 1 109 ? 9.508 25.797 6.324 1 94.44 109 LEU A O 1
ATOM 865 N N . THR A 1 110 ? 11.312 24.562 6.438 1 95.75 110 THR A N 1
ATOM 866 C CA . THR A 1 110 ? 12.172 25.672 6.832 1 95.75 110 THR A CA 1
ATOM 867 C C . THR A 1 110 ? 12.5 26.562 5.633 1 95.75 110 THR A C 1
ATOM 869 O O . THR A 1 110 ? 12.109 26.25 4.504 1 95.75 110 THR A O 1
ATOM 872 N N . LYS A 1 111 ? 13.195 27.641 5.906 1 95.5 111 LYS A N 1
ATOM 873 C CA . LYS A 1 111 ? 13.656 28.484 4.805 1 95.5 111 LYS A CA 1
ATOM 874 C C . LYS A 1 111 ? 14.547 27.703 3.85 1 95.5 111 LYS A C 1
ATOM 876 O O . LYS A 1 111 ? 14.43 27.844 2.629 1 95.5 111 LYS A O 1
ATOM 881 N N . PHE A 1 112 ? 15.391 26.906 4.434 1 95.44 112 PHE A N 1
ATOM 882 C CA . PHE A 1 112 ? 16.281 26.078 3.615 1 95.44 112 PHE A CA 1
ATOM 883 C C . PHE A 1 112 ? 15.484 25.062 2.812 1 95.44 112 PHE A C 1
ATOM 885 O O . PHE A 1 112 ? 15.742 24.859 1.624 1 95.44 112 PHE A O 1
ATOM 892 N N . GLY A 1 113 ? 14.547 24.375 3.447 1 94.81 113 GLY A N 1
ATOM 893 C CA . GLY A 1 113 ? 13.688 23.422 2.754 1 94.81 113 GLY A CA 1
ATOM 894 C C . GLY A 1 113 ? 12.914 24.062 1.61 1 94.81 113 GLY A C 1
ATOM 895 O O . GLY A 1 113 ? 12.789 23.469 0.537 1 94.81 113 GLY A O 1
ATOM 896 N N . MET A 1 114 ? 12.477 25.234 1.84 1 95.31 114 MET A N 1
ATOM 897 C CA . MET A 1 114 ? 11.742 25.953 0.81 1 95.31 114 MET A CA 1
ATOM 898 C C . MET A 1 114 ? 12.648 26.297 -0.374 1 95.31 114 MET A C 1
ATOM 900 O O . MET A 1 114 ? 12.211 26.234 -1.525 1 95.31 114 MET A O 1
ATOM 904 N N . ALA A 1 115 ? 13.82 26.672 -0.054 1 94.69 115 ALA A N 1
ATOM 905 C CA . ALA A 1 115 ? 14.781 26.984 -1.114 1 94.69 115 ALA A CA 1
ATOM 906 C C . ALA A 1 115 ? 15.023 25.766 -2.004 1 94.69 115 ALA A C 1
ATOM 908 O O . ALA A 1 115 ? 15.094 25.891 -3.229 1 94.69 115 ALA A O 1
ATOM 909 N N . ILE A 1 116 ? 15.148 24.625 -1.391 1 92.25 116 ILE A N 1
ATOM 910 C CA . ILE A 1 116 ? 15.367 23.391 -2.143 1 92.25 116 ILE A CA 1
ATOM 911 C C . ILE A 1 116 ? 14.148 23.094 -3.01 1 92.25 116 ILE A C 1
ATOM 913 O O . ILE A 1 116 ? 14.281 22.734 -4.18 1 92.25 116 ILE A O 1
ATOM 917 N N . ASP A 1 117 ? 13.023 23.219 -2.416 1 93.44 117 ASP A N 1
ATOM 918 C CA . ASP A 1 117 ? 11.781 23 -3.143 1 93.44 117 ASP A CA 1
ATOM 919 C C . ASP A 1 117 ? 11.688 23.906 -4.367 1 93.44 117 ASP A C 1
ATOM 921 O O . ASP A 1 117 ? 11.289 23.469 -5.445 1 93.44 117 ASP A O 1
ATOM 925 N N . LYS A 1 118 ? 11.992 25.141 -4.184 1 92.69 118 LYS A N 1
ATOM 926 C CA . LYS A 1 118 ? 11.953 26.109 -5.281 1 92.69 118 LYS A CA 1
ATOM 927 C C . LYS A 1 118 ? 12.953 25.734 -6.375 1 92.69 118 LYS A C 1
ATOM 929 O O . LYS A 1 118 ? 12.672 25.906 -7.562 1 92.69 118 LYS A O 1
ATOM 934 N N . LEU A 1 119 ? 14.133 25.344 -5.965 1 88.94 119 LEU A N 1
ATOM 935 C CA . LEU A 1 119 ? 15.148 24.922 -6.922 1 88.94 119 LEU A CA 1
ATOM 936 C C . LEU A 1 119 ? 14.641 23.766 -7.781 1 88.94 119 LEU A C 1
ATOM 938 O O . LEU A 1 119 ? 14.805 23.781 -9.008 1 88.94 119 LEU A O 1
ATOM 942 N N . LEU A 1 120 ? 14.008 22.781 -7.133 1 86.62 120 LEU A N 1
ATOM 943 C CA . LEU A 1 120 ? 13.484 21.625 -7.855 1 86.62 120 LEU A CA 1
ATOM 944 C C . LEU A 1 120 ? 12.328 22.031 -8.766 1 86.62 120 LEU A C 1
ATOM 946 O O . LEU A 1 120 ? 12.188 21.5 -9.867 1 86.62 120 LEU A O 1
ATOM 950 N N . ASP A 1 121 ? 11.57 22.953 -8.312 1 87.06 121 ASP A N 1
ATOM 951 C CA . ASP A 1 121 ? 10.461 23.469 -9.109 1 87.06 121 ASP A CA 1
ATOM 952 C C . ASP A 1 121 ? 10.961 24.188 -10.367 1 87.06 121 ASP A C 1
ATOM 954 O O . ASP A 1 121 ? 10.328 24.109 -11.422 1 87.06 121 ASP A O 1
ATOM 958 N N . PHE A 1 122 ? 12.023 24.906 -10.156 1 87.19 122 PHE A N 1
ATOM 959 C CA . PHE A 1 122 ? 12.648 25.578 -11.281 1 87.19 122 PHE A CA 1
ATOM 960 C C . PHE A 1 122 ? 13.102 24.578 -12.336 1 87.19 122 PHE A C 1
ATOM 962 O O . PHE A 1 122 ? 12.945 24.812 -13.539 1 87.19 122 PHE A O 1
ATOM 969 N N . LEU A 1 123 ? 13.609 23.422 -11.883 1 79.19 123 LEU A N 1
ATOM 970 C CA . LEU A 1 123 ? 14.109 22.391 -12.789 1 79.19 123 LEU A CA 1
ATOM 971 C C . LEU A 1 123 ? 12.961 21.625 -13.422 1 79.19 123 LEU A C 1
ATOM 973 O O . LEU A 1 123 ? 13.039 21.234 -14.586 1 79.19 123 LEU A O 1
ATOM 977 N N . ASP A 1 124 ? 11.969 21.359 -12.664 1 79.75 124 ASP A N 1
ATOM 978 C CA . ASP A 1 124 ? 10.789 20.594 -13.062 1 79.75 124 ASP A CA 1
ATOM 979 C C . ASP A 1 124 ? 9.539 21.109 -12.344 1 79.75 124 ASP A C 1
ATOM 981 O O . ASP A 1 124 ? 9.352 20.828 -11.156 1 79.75 124 ASP A O 1
ATOM 985 N N . LYS A 1 125 ? 8.719 21.781 -13.055 1 84.88 125 LYS A N 1
ATOM 986 C CA . LYS A 1 125 ? 7.582 22.484 -12.461 1 84.88 125 LYS A CA 1
ATOM 987 C C . LYS A 1 125 ? 6.73 21.531 -11.625 1 84.88 125 LYS A C 1
ATOM 989 O O . LYS A 1 125 ? 6.355 20.453 -12.086 1 84.88 125 LYS A O 1
ATOM 994 N N . ASN A 1 126 ? 6.438 22 -10.406 1 85.56 126 ASN A N 1
ATOM 995 C CA . ASN A 1 126 ? 5.633 21.266 -9.422 1 85.56 126 ASN A CA 1
ATOM 996 C C . ASN A 1 126 ? 6.23 19.906 -9.117 1 85.56 126 ASN A C 1
ATOM 998 O O . ASN A 1 126 ? 5.5 18.938 -8.883 1 85.56 126 ASN A O 1
ATOM 1002 N N . HIS A 1 127 ? 7.512 19.812 -9.141 1 82.56 127 HIS A N 1
ATOM 1003 C CA . HIS A 1 127 ? 8.195 18.531 -9.023 1 82.56 127 HIS A CA 1
ATOM 1004 C C . HIS A 1 127 ? 7.82 17.828 -7.727 1 82.56 127 HIS A C 1
ATOM 1006 O O . HIS A 1 127 ? 7.348 16.688 -7.746 1 82.56 127 HIS A O 1
ATOM 1012 N N . SER A 1 128 ? 8 18.5 -6.605 1 87.5 128 SER A N 1
ATOM 1013 C CA . SER A 1 128 ? 7.785 17.859 -5.312 1 87.5 128 SER A CA 1
ATOM 1014 C C . SER A 1 128 ? 6.312 17.516 -5.105 1 87.5 128 SER A C 1
ATOM 1016 O O . SER A 1 128 ? 5.988 16.453 -4.57 1 87.5 128 SER A O 1
ATOM 1018 N N . LEU A 1 129 ? 5.441 18.375 -5.594 1 83.38 129 LEU A N 1
ATOM 1019 C CA . LEU A 1 129 ? 4.008 18.141 -5.457 1 83.38 129 LEU A CA 1
ATOM 1020 C C . LEU A 1 129 ? 3.576 16.938 -6.301 1 83.38 129 LEU A C 1
ATOM 1022 O O . LEU A 1 129 ? 2.779 16.125 -5.855 1 83.38 129 LEU A O 1
ATOM 1026 N N . ASN A 1 130 ? 4.195 16.859 -7.457 1 80.94 130 ASN A N 1
ATOM 1027 C CA . ASN A 1 130 ? 3.879 15.758 -8.367 1 80.94 130 ASN A CA 1
ATOM 1028 C C . ASN A 1 130 ? 4.496 14.445 -7.902 1 80.94 130 ASN A C 1
ATOM 1030 O O . ASN A 1 130 ? 4.121 13.367 -8.375 1 80.94 130 ASN A O 1
ATOM 1034 N N . SER A 1 131 ? 5.41 14.508 -6.98 1 82.31 131 SER A N 1
ATOM 1035 C CA . SER A 1 131 ? 6.16 13.328 -6.566 1 82.31 131 SER A CA 1
ATOM 1036 C C . SER A 1 131 ? 5.516 12.664 -5.355 1 82.31 131 SER A C 1
ATOM 1038 O O . SER A 1 131 ? 5.953 11.594 -4.922 1 82.31 131 SER A O 1
ATOM 1040 N N . ILE A 1 132 ? 4.48 13.289 -4.773 1 80.19 132 ILE A N 1
ATOM 1041 C CA . ILE A 1 132 ? 3.891 12.734 -3.561 1 80.19 132 ILE A CA 1
ATOM 1042 C C . ILE A 1 132 ? 3.318 11.352 -3.848 1 80.19 132 ILE A C 1
ATOM 1044 O O . ILE A 1 132 ? 2.51 11.188 -4.766 1 80.19 132 ILE A O 1
ATOM 1048 N N . ASP A 1 133 ? 3.877 10.383 -3.111 1 75.25 133 ASP A N 1
ATOM 1049 C CA . ASP A 1 133 ? 3.461 8.984 -3.232 1 75.25 133 ASP A CA 1
ATOM 1050 C C . ASP A 1 133 ? 2.549 8.586 -2.078 1 75.25 133 ASP A C 1
ATOM 1052 O O . ASP A 1 133 ? 2.926 8.703 -0.911 1 75.25 133 ASP A O 1
ATOM 1056 N N . TYR A 1 134 ? 1.421 8.031 -2.365 1 63.28 134 TYR A N 1
ATOM 1057 C CA . TYR A 1 134 ? 0.447 7.684 -1.337 1 63.28 134 TYR A CA 1
ATOM 1058 C C . TYR A 1 134 ? 0.484 6.191 -1.032 1 63.28 134 TYR A C 1
ATOM 1060 O O . TYR A 1 134 ? -0.16 5.727 -0.089 1 63.28 134 TYR A O 1
ATOM 1068 N N . TYR A 1 135 ? 1.223 5.457 -1.867 1 64.38 135 TYR A N 1
ATOM 1069 C CA . TYR A 1 135 ? 1.415 4.031 -1.623 1 64.38 135 TYR A CA 1
ATOM 1070 C C . TYR A 1 135 ? 2.717 3.777 -0.872 1 64.38 135 TYR A C 1
ATOM 1072 O O . TYR A 1 135 ? 3.719 3.381 -1.471 1 64.38 135 TYR A O 1
ATOM 1080 N N . ILE A 1 136 ? 2.674 4.145 0.304 1 73.75 136 ILE A N 1
ATOM 1081 C CA . ILE A 1 136 ? 3.871 3.969 1.119 1 73.75 136 ILE A CA 1
ATOM 1082 C C . ILE A 1 136 ? 3.557 3.068 2.312 1 73.75 136 ILE A C 1
ATOM 1084 O O . ILE A 1 136 ? 2.391 2.889 2.67 1 73.75 136 ILE A O 1
ATOM 1088 N N . GLU A 1 137 ? 4.531 2.479 2.828 1 68.69 137 GLU A N 1
ATOM 1089 C CA . GLU A 1 137 ? 4.383 1.666 4.031 1 68.69 137 GLU A CA 1
ATOM 1090 C C . GLU A 1 137 ? 3.773 2.475 5.172 1 68.69 137 GLU A C 1
ATOM 1092 O O . GLU A 1 137 ? 4.082 3.658 5.336 1 68.69 137 GLU A O 1
ATOM 1097 N N . PRO A 1 138 ? 2.799 1.837 5.875 1 64.75 138 PRO A N 1
ATOM 1098 C CA . PRO A 1 138 ? 2.219 2.525 7.027 1 64.75 138 PRO A CA 1
ATOM 1099 C C . PRO A 1 138 ? 3.277 3.049 7.996 1 64.75 138 PRO A C 1
ATOM 1101 O O . PRO A 1 138 ? 4.285 2.377 8.242 1 64.75 138 PRO A O 1
ATOM 1104 N N . SER A 1 139 ? 3.104 4.297 8.336 1 70.12 139 SER A N 1
ATOM 1105 C CA . SER A 1 139 ? 4.035 4.918 9.266 1 70.12 139 SER A CA 1
ATOM 1106 C C . SER A 1 139 ? 3.307 5.492 10.477 1 70.12 139 SER A C 1
ATOM 1108 O O . SER A 1 139 ? 2.113 5.793 10.406 1 70.12 139 SER A O 1
ATOM 1110 N N . LYS A 1 140 ? 3.969 5.527 11.617 1 68.44 140 LYS A N 1
ATOM 1111 C CA . LYS A 1 140 ? 3.418 6.105 12.836 1 68.44 140 LYS A CA 1
ATOM 1112 C C . LYS A 1 140 ? 3.121 7.59 12.656 1 68.44 140 LYS A C 1
ATOM 1114 O O . LYS A 1 140 ? 2.379 8.18 13.445 1 68.44 140 LYS A O 1
ATOM 1119 N N . GLU A 1 141 ? 3.615 8.156 11.602 1 74.12 141 GLU A N 1
ATOM 1120 C CA . GLU A 1 141 ? 3.488 9.594 11.383 1 74.12 141 GLU A CA 1
ATOM 1121 C C . GLU A 1 141 ? 2.184 9.93 10.672 1 74.12 141 GLU A C 1
ATOM 1123 O O . GLU A 1 141 ? 1.824 11.102 10.539 1 74.12 141 GLU A O 1
ATOM 1128 N N . ILE A 1 142 ? 1.534 8.867 10.25 1 77.5 142 ILE A N 1
ATOM 1129 C CA . ILE A 1 142 ? 0.295 9.125 9.523 1 77.5 142 ILE A CA 1
ATOM 1130 C C . ILE A 1 142 ? -0.865 8.414 10.219 1 77.5 142 ILE A C 1
ATOM 1132 O O . ILE A 1 142 ? -0.862 7.188 10.352 1 77.5 142 ILE A O 1
ATOM 1136 N N . LEU A 1 143 ? -1.735 9.141 10.797 1 84.12 143 LEU A N 1
ATOM 1137 C CA . LEU A 1 143 ? -3.01 8.609 11.273 1 84.12 143 LEU A CA 1
ATOM 1138 C C . LEU A 1 143 ? -3.965 8.367 10.102 1 84.12 143 LEU A C 1
ATOM 1140 O O . LEU A 1 143 ? -4.422 9.32 9.469 1 84.12 143 LEU A O 1
ATOM 1144 N N . ASP A 1 144 ? -4.172 7.164 9.797 1 84.88 144 ASP A N 1
ATOM 1145 C CA . ASP A 1 144 ? -5.023 6.797 8.672 1 84.88 144 ASP A CA 1
ATOM 1146 C C . ASP A 1 144 ? -6.473 6.613 9.117 1 84.88 144 ASP A C 1
ATOM 1148 O O . ASP A 1 144 ? -6.781 5.699 9.883 1 84.88 144 ASP A O 1
ATOM 1152 N N . GLN A 1 145 ? -7.344 7.484 8.656 1 91.06 145 GLN A N 1
ATOM 1153 C CA . GLN A 1 145 ? -8.734 7.484 9.086 1 91.06 145 GLN A CA 1
ATOM 1154 C C . GLN A 1 145 ? -9.688 7.309 7.906 1 91.06 145 GLN A C 1
ATOM 1156 O O . GLN A 1 145 ? -9.297 7.523 6.754 1 91.06 145 GLN A O 1
ATOM 1161 N N . LEU A 1 146 ? -10.859 6.852 8.188 1 93.12 146 LEU A N 1
ATOM 1162 C CA . LEU A 1 146 ? -11.969 6.727 7.246 1 93.12 146 LEU A CA 1
ATOM 1163 C C . LEU A 1 146 ? -13.07 7.73 7.566 1 93.12 146 LEU A C 1
ATOM 1165 O O . LEU A 1 146 ? -13.359 7.988 8.734 1 93.12 146 LEU A O 1
ATOM 1169 N N . VAL A 1 147 ? -13.664 8.273 6.516 1 95.44 147 VAL A N 1
ATOM 1170 C CA . VAL A 1 147 ? -14.719 9.25 6.734 1 95.44 147 VAL A CA 1
ATOM 1171 C C . VAL A 1 147 ? -15.93 8.914 5.863 1 95.44 147 VAL A C 1
ATOM 1173 O O . VAL A 1 147 ? -15.773 8.57 4.688 1 95.44 147 VAL A O 1
ATOM 1176 N N . TRP A 1 148 ? -17.078 8.961 6.418 1 96.94 148 TRP A N 1
ATOM 1177 C CA . TRP A 1 148 ? -18.344 8.906 5.68 1 96.94 148 TRP A CA 1
ATOM 1178 C C . TRP A 1 148 ? -18.875 10.305 5.414 1 96.94 148 TRP A C 1
ATOM 1180 O O . TRP A 1 148 ? -19.219 11.031 6.348 1 96.94 148 TRP A O 1
ATOM 1190 N N . VAL A 1 149 ? -18.875 10.656 4.16 1 96.5 149 VAL A N 1
ATOM 1191 C CA . VAL A 1 149 ? -19.375 11.961 3.744 1 96.5 149 VAL A CA 1
ATOM 1192 C C . VAL A 1 149 ? -20.859 11.859 3.355 1 96.5 149 VAL A C 1
ATOM 1194 O O . VAL A 1 149 ? -21.219 11.078 2.467 1 96.5 149 VAL A O 1
ATOM 1197 N N . HIS A 1 150 ? -21.672 12.594 4.039 1 97.31 150 HIS A N 1
ATOM 1198 C CA . HIS A 1 150 ? -23.094 12.609 3.746 1 97.31 150 HIS A CA 1
ATOM 1199 C C . HIS A 1 150 ? -23.625 14.039 3.613 1 97.31 150 HIS A C 1
ATOM 1201 O O . HIS A 1 150 ? -23.438 14.852 4.516 1 97.31 150 HIS A O 1
ATOM 1207 N N . ILE A 1 151 ? -24.25 14.227 2.465 1 96.56 151 ILE A N 1
ATOM 1208 C CA . ILE A 1 151 ? -24.719 15.578 2.135 1 96.56 151 ILE A CA 1
ATOM 1209 C C . ILE A 1 151 ? -26.219 15.555 1.873 1 96.56 151 ILE A C 1
ATOM 1211 O O . ILE A 1 151 ? -26.719 14.711 1.124 1 96.56 151 ILE A O 1
ATOM 1215 N N . VAL A 1 152 ? -26.922 16.406 2.553 1 95.56 152 VAL A N 1
ATOM 1216 C CA . VAL A 1 152 ? -28.344 16.625 2.322 1 95.56 152 VAL A CA 1
ATOM 1217 C C . VAL A 1 152 ? -28.625 18.109 2.102 1 95.56 152 VAL A C 1
ATOM 1219 O O . VAL A 1 152 ? -28.219 18.953 2.916 1 95.56 152 VAL A O 1
ATOM 1222 N N . ASP A 1 153 ? -29.328 18.469 1.02 1 95.25 153 ASP A N 1
ATOM 1223 C CA . ASP A 1 153 ? -29.641 19.859 0.696 1 95.25 153 ASP A CA 1
ATOM 1224 C C . ASP A 1 153 ? -28.375 20.734 0.759 1 95.25 153 ASP A C 1
ATOM 1226 O O . ASP A 1 153 ? -28.391 21.797 1.375 1 95.25 153 ASP A O 1
ATOM 1230 N N . GLN A 1 154 ? -27.312 20.188 0.241 1 95.25 154 GLN A N 1
ATOM 1231 C CA . GLN A 1 154 ? -26.016 20.844 0.107 1 95.25 154 GLN A CA 1
ATOM 1232 C C . GLN A 1 154 ? -25.438 21.203 1.472 1 95.25 154 GLN A C 1
ATOM 1234 O O . GLN A 1 154 ? -24.719 22.203 1.603 1 95.25 154 GLN A O 1
ATOM 1239 N N . LYS A 1 155 ? -25.859 20.5 2.475 1 97.5 155 LYS A N 1
ATOM 1240 C CA . LYS A 1 155 ? -25.281 20.609 3.811 1 97.5 155 LYS A CA 1
ATOM 1241 C C . LYS A 1 155 ? -24.578 19.312 4.211 1 97.5 155 LYS A C 1
ATOM 1243 O O . LYS A 1 155 ? -25.078 18.219 3.936 1 97.5 155 LYS A O 1
ATOM 1248 N N . LEU A 1 156 ? -23.438 19.422 4.859 1 97.88 156 LEU A N 1
ATOM 1249 C CA . LEU A 1 156 ? -22.578 18.312 5.211 1 97.88 156 LEU A CA 1
ATOM 1250 C C . LEU A 1 156 ? -22.859 17.812 6.625 1 97.88 156 LEU A C 1
ATOM 1252 O O . LEU A 1 156 ? -22.906 18.609 7.566 1 97.88 156 LEU A O 1
ATOM 1256 N N . LEU A 1 157 ? -23.078 16.547 6.781 1 98.12 157 LEU A N 1
ATOM 1257 C CA . LEU A 1 157 ? -23.344 15.93 8.078 1 98.12 157 LEU A CA 1
ATOM 1258 C C . LEU A 1 157 ? -22.078 15.922 8.938 1 98.12 157 LEU A C 1
ATOM 1260 O O . LEU A 1 157 ? -21 15.57 8.469 1 98.12 157 LEU A O 1
ATOM 1264 N N . ALA A 1 158 ? -22.188 16.312 10.18 1 98.06 158 ALA A N 1
ATOM 1265 C CA . ALA A 1 158 ? -21.125 16.25 11.172 1 98.06 158 ALA A CA 1
ATOM 1266 C C . ALA A 1 158 ? -21.688 16.156 12.586 1 98.06 158 ALA A C 1
ATOM 1268 O O . ALA A 1 158 ? -22.906 16.109 12.766 1 98.06 158 ALA A O 1
ATOM 1269 N N . SER A 1 159 ? -20.797 15.891 13.508 1 96.69 159 SER A N 1
ATOM 1270 C CA . SER A 1 159 ? -21.172 15.992 14.914 1 96.69 159 SER A CA 1
ATOM 1271 C C . SER A 1 159 ? -20.344 17.062 15.633 1 96.69 159 SER A C 1
ATOM 1273 O O . SER A 1 159 ? -19.266 17.406 15.18 1 96.69 159 SER A O 1
ATOM 1275 N N . ARG A 1 160 ? -20.906 17.609 16.625 1 95.25 160 ARG A N 1
ATOM 1276 C CA . ARG A 1 160 ? -20.219 18.516 17.516 1 95.25 160 ARG A CA 1
ATOM 1277 C C . ARG A 1 160 ? -20.172 17.969 18.938 1 95.25 160 ARG A C 1
ATOM 1279 O O . ARG A 1 160 ? -21.203 17.906 19.625 1 95.25 160 ARG A O 1
ATOM 1286 N N . PRO A 1 161 ? -18.969 17.531 19.359 1 93.62 161 PRO A N 1
ATOM 1287 C CA . PRO A 1 161 ? -18.875 17.031 20.719 1 93.62 161 PRO A CA 1
ATOM 1288 C C . PRO A 1 161 ? -19.234 18.078 21.766 1 93.62 161 PRO A C 1
ATOM 1290 O O . PRO A 1 161 ? -19.078 19.266 21.531 1 93.62 161 PRO A O 1
ATOM 1293 N N . ILE A 1 162 ? -19.719 17.516 22.891 1 91.88 162 ILE A N 1
ATOM 1294 C CA . ILE A 1 162 ? -20.141 18.422 23.953 1 91.88 162 ILE A CA 1
ATOM 1295 C C . ILE A 1 162 ? -18.969 19.297 24.375 1 91.88 162 ILE A C 1
ATOM 1297 O O . ILE A 1 162 ? -17.859 18.812 24.609 1 91.88 162 ILE A O 1
ATOM 1301 N N . GLY A 1 163 ? -19.219 20.5 24.484 1 90.81 163 GLY A N 1
ATOM 1302 C CA . GLY A 1 163 ? -18.234 21.438 24.984 1 90.81 163 GLY A CA 1
ATOM 1303 C C . GLY A 1 163 ? -17.188 21.828 23.953 1 90.81 163 GLY A C 1
ATOM 1304 O O . GLY A 1 163 ? -16.234 22.547 24.25 1 90.81 163 GLY A O 1
ATOM 1305 N N . GLU A 1 164 ? -17.375 21.312 22.719 1 90 164 GLU A N 1
ATOM 1306 C CA . GLU A 1 164 ? -16.406 21.594 21.656 1 90 164 GLU A CA 1
ATOM 1307 C C . GLU A 1 164 ? -17 22.516 20.594 1 90 164 GLU A C 1
ATOM 1309 O O . GLU A 1 164 ? -18.219 22.531 20.391 1 90 164 GLU A O 1
ATOM 1314 N N . THR A 1 165 ? -16.109 23.281 20.031 1 87.75 165 THR A N 1
ATOM 1315 C CA . THR A 1 165 ? -16.531 24.125 18.922 1 87.75 165 THR A CA 1
ATOM 1316 C C . THR A 1 165 ? -16.203 23.469 17.578 1 87.75 165 THR A C 1
ATOM 1318 O O . THR A 1 165 ? -16.828 23.781 16.562 1 87.75 165 THR A O 1
ATOM 1321 N N . ARG A 1 166 ? -15.367 22.578 17.625 1 90.25 166 ARG A N 1
ATOM 1322 C CA . ARG A 1 166 ? -14.969 21.922 16.391 1 90.25 166 ARG A CA 1
ATOM 1323 C C . ARG A 1 166 ? -15.914 20.781 16.047 1 90.25 166 ARG A C 1
ATOM 1325 O O . ARG A 1 166 ? -16.359 20.047 16.922 1 90.25 166 ARG A O 1
ATOM 1332 N N . TYR A 1 167 ? -16.234 20.672 14.773 1 94.44 167 TYR A N 1
ATOM 1333 C CA . TYR A 1 167 ? -17.078 19.578 14.305 1 94.44 167 TYR A CA 1
ATOM 1334 C C . TYR A 1 167 ? -16.234 18.344 13.961 1 94.44 167 TYR A C 1
ATOM 1336 O O . TYR A 1 167 ? -15.023 18.469 13.719 1 94.44 167 TYR A O 1
ATOM 1344 N N . VAL A 1 168 ? -16.891 17.266 13.961 1 94.06 168 VAL A N 1
ATOM 1345 C CA . VAL A 1 168 ? -16.25 16.016 13.594 1 94.06 168 VAL A CA 1
ATOM 1346 C C . VAL A 1 168 ? -17.078 15.305 12.523 1 94.06 168 VAL A C 1
ATOM 1348 O O . VAL A 1 168 ? -18.297 15.125 12.688 1 94.06 168 VAL A O 1
ATOM 1351 N N . LEU A 1 169 ? -16.391 15.07 11.453 1 96.75 169 LEU A N 1
ATOM 1352 C CA . LEU A 1 169 ? -17.094 14.273 10.445 1 96.75 169 LEU A CA 1
ATOM 1353 C C . LEU A 1 169 ? -17.219 12.82 10.891 1 96.75 169 LEU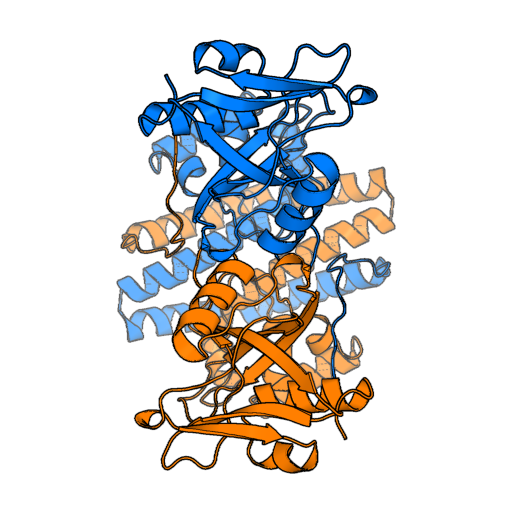 A C 1
ATOM 1355 O O . LEU A 1 169 ? -16.312 12.289 11.547 1 96.75 169 LEU A O 1
ATOM 1359 N N . PRO A 1 170 ? -18.344 12.18 10.484 1 97.19 170 PRO A N 1
ATOM 1360 C CA . PRO A 1 170 ? -18.484 10.766 10.844 1 97.19 170 PRO A CA 1
ATOM 1361 C C . PRO A 1 170 ? -17.359 9.906 10.273 1 97.19 170 PRO A C 1
ATOM 1363 O O . PRO A 1 170 ? -17.094 9.953 9.07 1 97.19 170 PRO A O 1
ATOM 1366 N N . GLY A 1 171 ? -16.75 9.156 11.109 1 95.75 171 GLY A N 1
ATOM 1367 C CA . GLY A 1 171 ? -15.648 8.344 10.625 1 95.75 171 GLY A CA 1
ATOM 1368 C C . GLY A 1 171 ? -14.961 7.555 11.727 1 95.75 171 GLY A C 1
ATOM 1369 O O . GLY A 1 171 ? -15.508 7.398 12.82 1 95.75 171 GLY A O 1
ATOM 1370 N N . THR A 1 172 ? -13.766 6.961 11.375 1 94.25 172 THR A N 1
ATOM 1371 C CA . THR A 1 172 ? -13.023 6.117 12.305 1 94.25 172 THR A CA 1
ATOM 1372 C C . THR A 1 172 ? -11.594 5.91 11.828 1 94.25 172 THR A C 1
ATOM 1374 O O . THR A 1 172 ? -11.242 6.293 10.703 1 94.25 172 THR A O 1
ATOM 1377 N N . GLN A 1 173 ? -10.781 5.441 12.727 1 90.5 173 GLN A N 1
ATOM 1378 C CA . GLN A 1 173 ? -9.438 5.035 12.344 1 90.5 173 GLN A CA 1
ATOM 1379 C C . GLN A 1 173 ? -9.461 3.768 11.492 1 90.5 173 GLN A C 1
ATOM 1381 O O . GLN A 1 173 ? -10.25 2.857 11.75 1 90.5 173 GLN A O 1
ATOM 1386 N N . LYS A 1 174 ? -8.578 3.77 10.445 1 84.19 174 LYS A N 1
ATOM 1387 C CA . LYS A 1 174 ? -8.422 2.535 9.68 1 84.19 174 LYS A CA 1
ATOM 1388 C C . LYS A 1 174 ? -7.906 1.402 10.562 1 84.19 174 LYS A C 1
ATOM 1390 O O . LYS A 1 174 ? -7.223 1.647 11.562 1 84.19 174 LYS A O 1
ATOM 1395 N N . ALA A 1 175 ? -8.391 0.245 10.258 1 75.38 175 ALA A N 1
ATOM 1396 C CA . ALA A 1 175 ? -7.871 -0.964 10.898 1 75.38 175 ALA A CA 1
ATOM 1397 C C . ALA A 1 175 ? -7.043 -1.788 9.914 1 75.38 175 ALA A C 1
ATOM 1399 O O . ALA A 1 175 ? -7.469 -2.027 8.781 1 75.38 175 ALA A O 1
ATOM 1400 N N . PRO 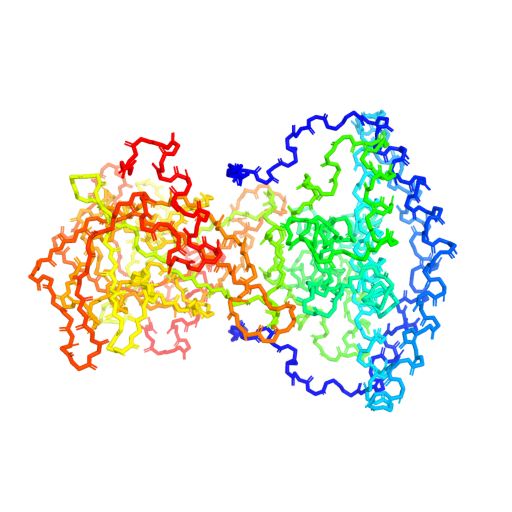A 1 176 ? -5.859 -2.117 10.516 1 62.78 176 PRO A N 1
ATOM 1401 C CA . PRO A 1 176 ? -5.043 -2.963 9.648 1 62.78 176 PRO A CA 1
ATOM 1402 C C . PRO A 1 176 ? -5.75 -4.262 9.258 1 62.78 176 PRO A C 1
ATOM 1404 O O . PRO A 1 176 ? -6.473 -4.844 10.07 1 62.78 176 PRO A O 1
ATOM 1407 N N . ASP A 1 177 ? -5.699 -4.68 7.965 1 57.44 177 ASP A N 1
ATOM 1408 C CA . ASP A 1 177 ? -6.121 -5.984 7.461 1 57.44 177 ASP A CA 1
ATOM 1409 C C . ASP A 1 177 ? -7.645 -6.074 7.375 1 57.44 177 ASP A C 1
ATOM 1411 O O . ASP A 1 177 ? -8.195 -7.16 7.199 1 57.44 177 ASP A O 1
ATOM 1415 N N . ILE A 1 178 ? -8.312 -4.898 7.832 1 68.5 178 ILE A N 1
ATOM 1416 C CA . ILE A 1 178 ? -9.766 -4.855 7.691 1 68.5 178 ILE A CA 1
ATOM 1417 C C . ILE A 1 178 ? -10.148 -3.854 6.602 1 68.5 178 ILE A C 1
ATOM 1419 O O . ILE A 1 178 ? -9.555 -2.775 6.508 1 68.5 178 ILE A O 1
ATOM 1423 N N . SER A 1 179 ? -11.148 -4.301 5.789 1 71.38 179 SER A N 1
ATOM 1424 C CA . SER A 1 179 ? -11.617 -3.424 4.715 1 71.38 179 SER A CA 1
ATOM 1425 C C . SER A 1 179 ? -12.148 -2.105 5.27 1 71.38 179 SER A C 1
ATOM 1427 O O . SER A 1 179 ? -12.812 -2.086 6.305 1 71.38 179 SER A O 1
ATOM 1429 N N . ASP A 1 180 ? -11.828 -1.064 4.566 1 78.5 180 ASP A N 1
ATOM 1430 C CA . ASP A 1 180 ? -12.289 0.269 4.938 1 78.5 180 ASP A CA 1
ATOM 1431 C C . ASP A 1 180 ? -13.805 0.286 5.152 1 78.5 180 ASP A C 1
ATOM 1433 O O . ASP A 1 180 ? -14.289 0.82 6.152 1 78.5 180 ASP A O 1
ATOM 1437 N N . VAL A 1 181 ? -14.539 -0.284 4.242 1 81.25 181 VAL A N 1
ATOM 1438 C CA . VAL A 1 181 ? -15.992 -0.245 4.234 1 81.25 181 VAL A CA 1
ATOM 1439 C C . VAL A 1 181 ? -16.531 -0.955 5.477 1 81.25 181 VAL A C 1
ATOM 1441 O O . VAL A 1 181 ? -17.484 -0.478 6.105 1 81.25 181 VAL A O 1
ATOM 1444 N N . MET A 1 182 ? -15.82 -1.984 5.816 1 78.38 182 MET A N 1
ATOM 1445 C CA . MET A 1 182 ? -16.266 -2.748 6.98 1 78.38 182 MET A CA 1
ATOM 1446 C C . MET A 1 182 ? -16.047 -1.957 8.266 1 78.38 182 MET A C 1
ATOM 1448 O O . MET A 1 182 ? -16.938 -1.896 9.117 1 78.38 182 MET A O 1
ATOM 1452 N N . VAL A 1 183 ? -14.914 -1.498 8.375 1 85.38 183 VAL A N 1
ATOM 1453 C CA . VAL A 1 183 ? -14.586 -0.729 9.578 1 85.38 183 VAL A CA 1
ATOM 1454 C C . VAL A 1 183 ? -15.531 0.469 9.688 1 85.38 183 VAL A C 1
ATOM 1456 O O . VAL A 1 183 ? -16.078 0.734 10.758 1 85.38 183 VAL A O 1
ATOM 1459 N N . LEU A 1 184 ? -15.727 1.128 8.594 1 90.62 184 LEU A N 1
ATOM 1460 C CA . LEU A 1 184 ? -16.562 2.328 8.578 1 90.62 184 LEU A CA 1
ATOM 1461 C C . LEU A 1 184 ? -18.016 1.984 8.875 1 90.62 184 LEU A C 1
ATOM 1463 O O . LEU A 1 184 ? -18.672 2.674 9.656 1 90.62 184 LEU A O 1
ATOM 1467 N N . THR A 1 185 ? -18.531 0.968 8.242 1 88.31 185 THR A N 1
ATOM 1468 C CA . THR A 1 185 ? -19.922 0.553 8.445 1 88.31 185 THR A CA 1
ATOM 1469 C C . THR A 1 185 ? -20.156 0.177 9.898 1 88.31 185 THR A C 1
ATOM 1471 O O . THR A 1 185 ? -21.188 0.551 10.484 1 88.31 185 THR A O 1
ATOM 1474 N N . LYS A 1 186 ? -19.281 -0.54 10.484 1 87.44 186 LYS A N 1
ATOM 1475 C CA . LYS A 1 186 ? -19.422 -0.946 11.875 1 87.44 186 LYS A CA 1
ATOM 1476 C C . LYS A 1 186 ? -19.422 0.267 12.805 1 87.44 186 LYS A C 1
ATOM 1478 O O . LYS A 1 186 ? -20.266 0.382 13.688 1 87.44 186 LYS A O 1
ATOM 1483 N N . GLU A 1 187 ? -18.516 1.135 12.617 1 93.06 187 GLU A N 1
ATOM 1484 C CA . GLU A 1 187 ? -18.359 2.314 13.461 1 93.06 187 GLU A CA 1
ATOM 1485 C C . GLU A 1 187 ? -19.594 3.219 13.367 1 93.06 187 GLU A C 1
ATOM 1487 O O . GLU A 1 187 ? -20.062 3.742 14.375 1 93.06 187 GLU A O 1
ATOM 1492 N N . ILE A 1 188 ? -20.094 3.377 12.188 1 94.94 188 ILE A N 1
ATOM 1493 C CA . ILE A 1 188 ? -21.219 4.273 11.977 1 94.94 188 ILE A CA 1
ATOM 1494 C C . ILE A 1 188 ? -22.484 3.652 12.57 1 94.94 188 ILE A C 1
ATOM 1496 O O . ILE A 1 188 ? -23.312 4.355 13.156 1 94.94 188 ILE A O 1
ATOM 1500 N N . LYS A 1 189 ? -22.609 2.371 12.398 1 94 189 LYS A N 1
ATOM 1501 C CA . LYS A 1 189 ? -23.75 1.679 12.992 1 94 189 LYS A CA 1
ATOM 1502 C C . LYS A 1 189 ? -23.75 1.846 14.508 1 94 189 LYS A C 1
ATOM 1504 O O . LYS A 1 189 ? -24.797 2.119 15.102 1 94 189 LYS A O 1
ATOM 1509 N N . GLU A 1 190 ? -22.703 1.729 15.141 1 93.75 190 GLU A N 1
ATOM 1510 C CA . GLU A 1 190 ? -22.578 1.827 16.594 1 93.75 190 GLU A CA 1
ATOM 1511 C C . GLU A 1 190 ? -22.719 3.271 17.062 1 93.75 190 GLU A C 1
ATOM 1513 O O . GLU A 1 190 ? -23.406 3.539 18.062 1 93.75 190 GLU A O 1
ATOM 1518 N N . GLY A 1 191 ? -22.188 4.191 16.375 1 94.94 191 GLY A N 1
ATOM 1519 C CA . GLY A 1 191 ? -22.094 5.57 16.828 1 94.94 191 GLY A CA 1
ATOM 1520 C C . GLY A 1 191 ? -23.281 6.418 16.422 1 94.94 191 GLY A C 1
ATOM 1521 O O . GLY A 1 191 ? -23.656 7.359 17.125 1 94.94 191 GLY A O 1
ATOM 1522 N N . TRP A 1 192 ? -23.859 6.105 15.242 1 96.31 192 TRP A N 1
ATOM 1523 C CA . TRP A 1 192 ? -24.875 6.973 14.68 1 96.31 192 TRP A CA 1
ATOM 1524 C C . TRP A 1 192 ? -26.203 6.227 14.531 1 96.31 192 TRP A C 1
ATOM 1526 O O . TRP A 1 192 ? -27.203 6.801 14.078 1 96.31 192 TRP A O 1
ATOM 1536 N N . LYS A 1 193 ? -26.25 4.949 14.867 1 95.5 193 LYS A N 1
ATOM 1537 C CA . LYS A 1 193 ? -27.438 4.094 14.945 1 95.5 193 LYS A CA 1
ATOM 1538 C C . LYS A 1 193 ? -28.109 3.977 13.586 1 95.5 193 LYS A C 1
ATOM 1540 O O . LYS A 1 193 ? -29.344 3.943 13.508 1 95.5 193 LYS A O 1
ATOM 1545 N N . ILE A 1 194 ? -27.297 4.055 12.547 1 95.5 194 ILE A N 1
ATOM 1546 C CA . ILE A 1 194 ? -27.797 3.846 11.195 1 95.5 194 ILE A CA 1
ATOM 1547 C C . ILE A 1 194 ? -26.938 2.793 10.484 1 95.5 194 ILE A C 1
ATOM 1549 O O . ILE A 1 194 ? -25.844 2.463 10.945 1 95.5 194 ILE A O 1
ATOM 1553 N N . SER A 1 195 ? -27.5 2.305 9.43 1 90.38 195 SER A N 1
ATOM 1554 C CA . SER A 1 195 ? -26.797 1.315 8.617 1 90.38 195 SER A CA 1
ATOM 1555 C C . SER A 1 195 ? -26.438 1.876 7.246 1 90.38 195 SER A C 1
ATOM 1557 O O . SER A 1 195 ? -27.328 2.287 6.492 1 90.38 195 SER A O 1
ATOM 1559 N N . LEU A 1 196 ? -25.156 1.917 6.996 1 90.81 196 LEU A N 1
ATOM 1560 C CA . LEU A 1 196 ? -24.719 2.336 5.664 1 90.81 196 LEU A CA 1
ATOM 1561 C C . LEU A 1 196 ? -25 1.248 4.633 1 90.81 196 LEU A C 1
ATOM 1563 O O . LEU A 1 196 ? -24.844 0.06 4.922 1 90.81 196 LEU A O 1
ATOM 1567 N N . ASP A 1 197 ? -25.453 1.758 3.541 1 82 197 ASP A N 1
ATOM 1568 C CA . ASP A 1 197 ? -25.656 0.825 2.436 1 82 197 ASP A CA 1
ATOM 1569 C C . ASP A 1 197 ? -24.344 0.54 1.716 1 82 197 ASP A C 1
ATOM 1571 O O . ASP A 1 197 ? -23.875 1.352 0.913 1 82 197 ASP A O 1
ATOM 1575 N N . ILE A 1 198 ? -23.844 -0.537 1.95 1 74.81 198 ILE A N 1
ATOM 1576 C CA . ILE A 1 198 ? -22.516 -0.925 1.462 1 74.81 198 ILE A CA 1
ATOM 1577 C C . ILE A 1 198 ? -22.5 -0.88 -0.064 1 74.81 198 ILE A C 1
ATOM 1579 O O . ILE A 1 198 ? -21.5 -0.47 -0.667 1 74.81 198 ILE A O 1
ATOM 1583 N N . SER A 1 199 ? -23.609 -1.196 -0.748 1 65.44 199 SER A N 1
ATOM 1584 C CA . SER A 1 199 ? -23.688 -1.236 -2.205 1 65.44 199 SER A CA 1
ATOM 1585 C C . SER A 1 199 ? -23.641 0.167 -2.801 1 65.44 199 SER A C 1
ATOM 1587 O O . SER A 1 199 ? -23.391 0.332 -3.996 1 65.44 199 SER A O 1
ATOM 1589 N N . SER A 1 200 ? -23.812 1.046 -1.951 1 76.56 200 SER A N 1
ATOM 1590 C CA . SER A 1 200 ? -23.891 2.414 -2.453 1 76.56 200 SER A CA 1
ATOM 1591 C C . SER A 1 200 ? -22.594 3.178 -2.18 1 76.56 200 SER A C 1
ATOM 1593 O O . SER A 1 200 ? -22.5 4.375 -2.455 1 76.56 200 SER A O 1
ATOM 1595 N N . PHE A 1 201 ? -21.578 2.428 -1.637 1 80.75 201 PHE A N 1
ATOM 1596 C CA . PHE A 1 201 ? -20.312 3.088 -1.307 1 80.75 201 PHE A CA 1
ATOM 1597 C C . PHE A 1 201 ? -19.656 3.643 -2.561 1 80.75 201 PHE A C 1
ATOM 1599 O O . PHE A 1 201 ? -19.562 2.957 -3.582 1 80.75 201 PHE A O 1
ATOM 1606 N N . GLU A 1 202 ? -19.25 4.84 -2.547 1 76.75 202 GLU A N 1
ATOM 1607 C CA . GLU A 1 202 ? -18.484 5.492 -3.6 1 76.75 202 GLU A CA 1
ATOM 1608 C C . GLU A 1 202 ? -17.266 6.203 -3.025 1 76.75 202 GLU A C 1
ATOM 1610 O O . GLU A 1 202 ? -17.391 7.027 -2.117 1 76.75 202 GLU A O 1
ATOM 1615 N N . TYR A 1 203 ? -16.141 5.789 -3.57 1 75.81 203 TYR A N 1
ATOM 1616 C CA . TYR A 1 203 ? -14.898 6.43 -3.166 1 75.81 203 TYR A CA 1
ATOM 1617 C C . TYR A 1 203 ? -14.852 7.879 -3.633 1 75.81 203 TYR A C 1
ATOM 1619 O O . TYR A 1 203 ? -15.125 8.172 -4.797 1 75.81 203 TYR A O 1
ATOM 1627 N N . ILE A 1 204 ? -14.586 8.75 -2.68 1 78.12 204 ILE A N 1
ATOM 1628 C CA . ILE A 1 204 ? -14.516 10.164 -3.014 1 78.12 204 ILE A CA 1
ATOM 1629 C C . ILE A 1 204 ? -13.062 10.555 -3.277 1 78.12 204 ILE A C 1
ATOM 1631 O O . ILE A 1 204 ? -12.75 11.156 -4.309 1 78.12 204 ILE A O 1
ATOM 1635 N N . GLY A 1 205 ? -12.219 10.258 -2.229 1 73.75 205 GLY A N 1
ATOM 1636 C CA . GLY A 1 205 ? -10.82 10.641 -2.32 1 73.75 205 GLY A CA 1
ATOM 1637 C C . GLY A 1 205 ? -10.094 10.57 -0.991 1 73.75 205 GLY A C 1
ATOM 1638 O O . GLY A 1 205 ? -10.688 10.203 0.028 1 73.75 205 GLY A O 1
ATOM 1639 N N . VAL A 1 206 ? -8.75 10.75 -1.076 1 79.81 206 VAL A N 1
ATOM 1640 C CA . VAL A 1 206 ? -7.891 10.797 0.1 1 79.81 206 VAL A CA 1
ATOM 1641 C C . VAL A 1 206 ? -7.426 12.227 0.349 1 79.81 206 VAL A C 1
ATOM 1643 O O . VAL A 1 206 ? -7.035 12.93 -0.585 1 79.81 206 VAL A O 1
ATOM 1646 N N . PHE A 1 207 ? -7.613 12.656 1.563 1 82.06 207 PHE A N 1
ATOM 1647 C CA . PHE A 1 207 ? -7.195 13.984 1.992 1 82.06 207 PHE A CA 1
ATOM 1648 C C . PHE A 1 207 ? -6.18 13.898 3.127 1 82.06 207 PHE A C 1
ATOM 1650 O O . PHE A 1 207 ? -6.344 13.094 4.047 1 82.06 207 PHE A O 1
ATOM 1657 N N . GLU A 1 208 ? -5.16 14.641 3.012 1 80.25 208 GLU A N 1
ATOM 1658 C CA . GLU A 1 208 ? -4.098 14.586 4.012 1 80.25 208 GLU A CA 1
ATOM 1659 C C . GLU A 1 208 ? -3.727 15.977 4.504 1 80.25 208 GLU A C 1
ATOM 1661 O O . GLU A 1 208 ? -3.627 16.922 3.711 1 80.25 208 GLU A O 1
ATOM 1666 N N . ALA A 1 209 ? -3.734 16.094 5.82 1 79.94 209 ALA A N 1
ATOM 1667 C CA . ALA A 1 209 ? -3.291 17.344 6.434 1 79.94 209 ALA A CA 1
ATOM 1668 C C . ALA A 1 209 ? -2.658 17.094 7.801 1 79.94 209 ALA A C 1
ATOM 1670 O O . ALA A 1 209 ? -2.689 15.969 8.305 1 79.94 209 ALA A O 1
ATOM 1671 N N . ARG A 1 210 ? -2.098 18.109 8.32 1 76.62 210 ARG A N 1
ATOM 1672 C CA . ARG A 1 210 ? -1.515 18.047 9.656 1 76.62 210 ARG A CA 1
ATOM 1673 C C . ARG A 1 210 ? -2.598 17.922 10.727 1 76.62 210 ARG A C 1
ATOM 1675 O O . ARG A 1 210 ? -3.691 18.484 10.578 1 76.62 210 ARG A O 1
ATOM 1682 N N . VAL A 1 211 ? -2.285 16.984 11.711 1 74.44 211 VAL A N 1
ATOM 1683 C CA . VAL A 1 211 ? -3.221 16.875 12.82 1 74.44 211 VAL A CA 1
ATOM 1684 C C . VAL A 1 211 ? -3.24 18.172 13.617 1 74.44 211 VAL A C 1
ATOM 1686 O O . VAL A 1 211 ? -2.191 18.766 13.867 1 74.44 211 VAL A O 1
ATOM 1689 N N . ASP A 1 212 ? -4.535 18.594 13.844 1 63.53 212 ASP A N 1
ATOM 1690 C CA . ASP A 1 212 ? -4.676 19.781 14.688 1 63.53 212 ASP A CA 1
ATOM 1691 C C . ASP A 1 212 ? -4.137 19.516 16.094 1 63.53 212 ASP A C 1
ATOM 1693 O O . ASP A 1 212 ? -4.398 18.469 16.688 1 63.53 212 ASP A O 1
ATOM 1697 N N . GLY A 1 213 ? -3.514 20.344 16.625 1 57.19 213 GLY A N 1
ATOM 1698 C CA . GLY A 1 213 ? -3.127 20.391 18.016 1 57.19 213 GLY A CA 1
ATOM 1699 C C . GLY A 1 213 ? -2.072 19.359 18.391 1 57.19 213 GLY A C 1
ATOM 1700 O O . GLY A 1 213 ? -1.599 19.328 19.531 1 57.19 213 GLY A O 1
ATOM 1701 N N . LYS A 1 214 ? -2.246 18.188 17.797 1 52.62 214 LYS A N 1
ATOM 1702 C CA . LYS A 1 214 ? -1.241 17.234 18.25 1 52.62 214 LYS A CA 1
ATOM 1703 C C . LYS A 1 214 ? 0.158 17.656 17.812 1 52.62 214 LYS A C 1
ATOM 1705 O O . LYS A 1 214 ? 0.309 18.469 16.891 1 52.62 214 LYS A O 1
ATOM 1710 N N . GLY A 1 215 ? 1.059 17.359 18.656 1 51.38 215 GLY A N 1
ATOM 1711 C CA . GLY A 1 215 ? 2.482 17.609 18.5 1 51.38 215 GLY A CA 1
ATOM 1712 C C . GLY A 1 215 ? 2.955 17.547 17.062 1 51.38 215 GLY A C 1
ATOM 1713 O O . GLY A 1 215 ? 2.219 17.094 16.188 1 51.38 215 GLY A O 1
ATOM 1714 N N . PRO A 1 216 ? 4.16 18.031 16.688 1 55.59 216 PRO A N 1
ATOM 1715 C CA . PRO A 1 216 ? 4.859 18.234 15.414 1 55.59 216 PRO A CA 1
ATOM 1716 C C . PRO A 1 216 ? 5.008 16.938 14.617 1 55.59 216 PRO A C 1
ATOM 1718 O O . PRO A 1 216 ? 5.254 15.875 15.195 1 55.59 216 PRO A O 1
ATOM 1721 N N . GLY A 1 217 ? 4.387 16.828 13.398 1 62.41 217 GLY A N 1
ATOM 1722 C CA . GLY A 1 217 ? 4.883 15.891 12.406 1 62.41 217 GLY A CA 1
ATOM 1723 C C . GLY A 1 217 ? 3.879 14.805 12.07 1 62.41 217 GLY A C 1
ATOM 1724 O O . GLY A 1 217 ? 4.129 13.977 11.188 1 62.41 217 GLY A O 1
ATOM 1725 N N . ILE A 1 218 ? 2.783 14.805 12.812 1 73.25 218 ILE A N 1
ATOM 1726 C CA . ILE A 1 218 ? 1.85 13.719 12.516 1 73.25 218 ILE A CA 1
ATOM 1727 C C . ILE A 1 218 ? 0.811 14.195 11.508 1 73.25 218 ILE A C 1
ATOM 1729 O O . ILE A 1 218 ? 0.257 15.289 11.641 1 73.25 218 ILE A O 1
ATOM 1733 N N . LEU A 1 219 ? 0.71 13.477 10.445 1 80.81 219 LEU A N 1
ATOM 1734 C CA . LEU A 1 219 ? -0.295 13.734 9.422 1 80.81 219 LEU A CA 1
ATOM 1735 C C . LEU A 1 219 ? -1.538 12.875 9.656 1 80.81 219 LEU A C 1
ATOM 1737 O O . LEU A 1 219 ? -1.455 11.805 10.25 1 80.81 219 LEU A O 1
ATOM 1741 N N . VAL A 1 220 ? -2.623 13.461 9.352 1 85.06 220 VAL A N 1
ATOM 1742 C CA . VAL A 1 220 ? -3.85 12.672 9.281 1 85.06 220 VAL A CA 1
ATOM 1743 C C . VAL A 1 220 ? -4.262 12.492 7.82 1 85.06 220 VAL A C 1
ATOM 1745 O O . VAL A 1 220 ? -4.203 13.438 7.031 1 85.06 220 VAL A O 1
ATOM 1748 N N . ARG A 1 221 ? -4.438 11.367 7.516 1 84.19 221 ARG A N 1
ATOM 1749 C CA . ARG A 1 221 ? -4.949 10.992 6.203 1 84.19 221 ARG A CA 1
ATOM 1750 C C . ARG A 1 221 ? -6.367 10.445 6.305 1 84.19 221 ARG A C 1
ATOM 1752 O O . ARG A 1 221 ? -6.625 9.5 7.059 1 84.19 221 ARG A O 1
ATOM 1759 N N . LYS A 1 222 ? -7.266 11.086 5.57 1 88.12 222 LYS A N 1
ATOM 1760 C CA . LYS A 1 222 ? -8.656 10.641 5.59 1 88.12 222 LYS A CA 1
ATOM 1761 C C . LYS A 1 222 ? -9.078 10.094 4.227 1 88.12 222 LYS A C 1
ATOM 1763 O O . LYS A 1 222 ? -8.992 10.797 3.217 1 88.12 222 LYS A O 1
ATOM 1768 N N . THR A 1 223 ? -9.367 8.867 4.168 1 85.25 223 THR A N 1
ATOM 1769 C CA . THR A 1 223 ? -10.031 8.281 3.006 1 85.25 223 THR A CA 1
ATOM 1770 C C . THR A 1 223 ? -11.547 8.445 3.111 1 85.25 223 THR A C 1
ATOM 1772 O O . THR A 1 223 ? -12.164 7.953 4.059 1 85.25 223 THR A O 1
ATOM 1775 N N . CYS A 1 224 ? -12.141 9.102 2.121 1 89.38 224 CYS A N 1
ATOM 1776 C CA . CYS A 1 224 ? -13.531 9.516 2.229 1 89.38 224 CYS A CA 1
ATOM 1777 C C . CYS A 1 224 ? -14.414 8.719 1.276 1 89.38 224 CYS A C 1
ATOM 1779 O O . CYS A 1 224 ? -14.023 8.445 0.139 1 89.38 224 CYS A O 1
ATOM 1781 N N . TYR A 1 225 ? -15.602 8.391 1.761 1 89.88 225 TYR A N 1
ATOM 1782 C CA . TYR A 1 225 ? -16.594 7.645 0.982 1 89.88 225 TYR A CA 1
ATOM 1783 C C . TYR A 1 225 ? -17.969 8.289 1.081 1 89.88 225 TYR A C 1
ATOM 1785 O O . TYR A 1 225 ? -18.328 8.836 2.127 1 89.88 225 TYR A O 1
ATOM 1793 N N . PHE A 1 226 ? -18.734 8.203 -0.041 1 90.12 226 PHE A N 1
ATOM 1794 C CA . PHE A 1 226 ? -20.188 8.383 0 1 90.12 226 PHE A CA 1
ATOM 1795 C C . PHE A 1 226 ? -20.891 7.051 0.231 1 90.12 226 PHE A C 1
ATOM 1797 O O . PHE A 1 226 ? -20.391 5.996 -0.164 1 90.12 226 PHE A O 1
ATOM 1804 N N . SER A 1 227 ? -21.984 7.109 0.899 1 90.75 227 SER A N 1
ATOM 1805 C CA . SER A 1 227 ? -22.891 5.965 0.977 1 90.75 227 SER A CA 1
ATOM 1806 C C . SER A 1 227 ? -24.297 6.395 1.397 1 90.75 227 SER A C 1
ATOM 1808 O O . SER A 1 227 ? -24.453 7.312 2.203 1 90.75 227 SER A O 1
ATOM 1810 N N . GLU A 1 228 ? -25.25 5.754 0.838 1 91.81 228 GLU A N 1
ATOM 1811 C CA . GLU A 1 228 ? -26.609 5.871 1.386 1 91.81 228 GLU A CA 1
ATOM 1812 C C . GLU A 1 228 ? -26.719 5.125 2.713 1 91.81 228 GLU A C 1
ATOM 1814 O O . GLU A 1 228 ? -25.812 4.391 3.104 1 91.81 228 GLU A O 1
ATOM 18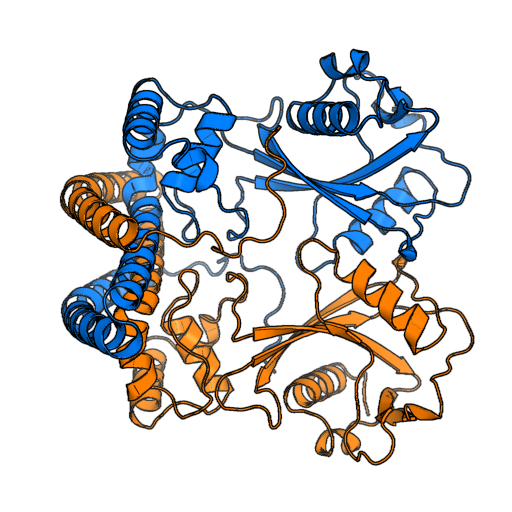19 N N . TYR A 1 229 ? -27.75 5.523 3.439 1 94.25 229 TYR A N 1
ATOM 1820 C CA . TYR A 1 229 ? -27.938 4.844 4.715 1 94.25 229 TYR A CA 1
ATOM 1821 C C . TYR A 1 229 ? -29.406 4.582 4.988 1 94.25 229 TYR A C 1
ATOM 1823 O O . TYR A 1 229 ? -30.281 5.148 4.32 1 94.25 229 TYR A O 1
ATOM 1831 N N . SER A 1 230 ? -29.703 3.643 5.875 1 94.5 230 SER A N 1
ATOM 1832 C CA . SER A 1 230 ? -31.047 3.381 6.387 1 94.5 230 SER A CA 1
ATOM 1833 C C . SER A 1 230 ? -31.078 3.477 7.91 1 94.5 230 SER A C 1
ATOM 1835 O O . SER A 1 230 ? -30.062 3.281 8.578 1 94.5 230 SER A O 1
ATOM 1837 N N . GLY A 1 231 ? -32.312 3.885 8.391 1 94.88 231 GLY A N 1
ATOM 1838 C CA . GLY A 1 231 ? -32.5 4.031 9.828 1 94.88 231 GLY A CA 1
ATOM 1839 C C . GLY A 1 231 ? -32.656 5.473 10.266 1 94.88 231 GLY A C 1
ATOM 1840 O O . GLY A 1 231 ? -32.656 6.387 9.438 1 94.88 231 GLY A O 1
ATOM 1841 N N . ASP A 1 232 ? -33 5.629 11.578 1 95.44 232 ASP A N 1
ATOM 1842 C CA . ASP A 1 232 ? -33.156 6.961 12.164 1 95.44 232 ASP A CA 1
ATOM 1843 C C . ASP A 1 232 ? -31.859 7.391 12.859 1 95.44 232 ASP A C 1
ATOM 1845 O O . ASP A 1 232 ? -31.484 6.832 13.898 1 95.44 232 ASP A O 1
ATOM 1849 N N . MET A 1 233 ? -31.25 8.305 12.203 1 96.19 233 MET A N 1
ATOM 1850 C CA . MET A 1 233 ? -29.922 8.75 12.656 1 96.19 233 MET A CA 1
ATOM 1851 C C . MET A 1 233 ? -30.016 9.383 14.039 1 96.19 233 MET A C 1
ATOM 1853 O O . MET A 1 233 ? -30.859 10.25 14.281 1 96.19 233 MET A O 1
ATOM 1857 N N . SER A 1 234 ? -29.172 8.906 14.961 1 95.94 234 SER A N 1
ATOM 1858 C CA . SER A 1 234 ? -29.078 9.5 16.281 1 95.94 234 SER A CA 1
ATOM 1859 C C . SER A 1 234 ? -27.703 9.242 16.906 1 95.94 234 SER A C 1
ATOM 1861 O O . SER A 1 234 ? -27.078 8.211 16.641 1 95.94 234 SER A O 1
ATOM 1863 N N . ILE A 1 235 ? -27.219 10.18 17.672 1 94.94 235 ILE A N 1
ATOM 1864 C CA . ILE A 1 235 ? -25.984 10 18.422 1 94.94 235 ILE A CA 1
ATOM 1865 C C . ILE A 1 235 ? -26.25 10.125 19.922 1 94.94 235 ILE A C 1
ATOM 1867 O O . ILE A 1 235 ? -27.297 10.672 20.312 1 94.94 235 ILE A O 1
ATOM 1871 N N . ASP A 1 236 ? -25.391 9.555 20.75 1 93.62 236 ASP A N 1
ATOM 1872 C CA . ASP A 1 236 ? -25.5 9.703 22.203 1 93.62 236 ASP A CA 1
ATOM 1873 C C . ASP A 1 236 ? -25.422 11.172 22.609 1 93.62 236 ASP A C 1
ATOM 1875 O O . ASP A 1 236 ? -24.422 11.836 22.359 1 93.62 236 ASP A O 1
ATOM 1879 N N . PRO A 1 237 ? -26.484 11.609 23.266 1 92.12 237 PRO A N 1
ATOM 1880 C CA . PRO A 1 237 ? -26.484 13.016 23.688 1 92.12 237 PRO A CA 1
ATOM 1881 C C . PRO A 1 237 ? -25.297 13.359 24.578 1 92.12 237 PRO A C 1
ATOM 1883 O O . PRO A 1 237 ? -24.844 14.516 24.594 1 92.12 237 PRO A O 1
ATOM 1886 N N . GLU A 1 238 ? -24.75 12.445 25.219 1 93.31 238 GLU A N 1
ATOM 1887 C CA . GLU A 1 238 ? -23.594 12.664 26.078 1 93.31 238 GLU A CA 1
ATOM 1888 C C . GLU A 1 238 ? -22.328 12.875 25.25 1 93.31 238 GLU A C 1
ATOM 1890 O O . GLU A 1 238 ? -21.328 13.367 25.766 1 93.31 238 GLU A O 1
ATOM 1895 N N . GLN A 1 239 ? -22.5 12.523 24 1 91.75 239 GLN A N 1
ATOM 1896 C CA . GLN A 1 239 ? -21.312 12.633 23.141 1 91.75 239 GLN A CA 1
ATOM 1897 C C . GLN A 1 239 ? -21.375 13.891 22.297 1 91.75 239 GLN A C 1
ATOM 1899 O O . GLN A 1 239 ? -20.344 14.344 21.766 1 91.75 239 GLN A O 1
ATOM 1904 N N . GLY A 1 240 ? -22.547 14.438 22.172 1 94.44 240 GLY A N 1
ATOM 1905 C CA . GLY A 1 240 ? -22.641 15.648 21.375 1 94.44 240 GLY A CA 1
ATOM 1906 C C . GLY A 1 240 ? -23.953 15.742 20.609 1 94.44 240 GLY A C 1
ATOM 1907 O O . GLY A 1 240 ? -24.969 15.203 21.047 1 94.44 240 GLY A O 1
ATOM 1908 N N . GLU A 1 241 ? -23.891 16.609 19.531 1 96.06 241 GLU A N 1
ATOM 1909 C CA . GLU A 1 241 ? -25.094 16.828 18.719 1 96.06 241 GLU A CA 1
ATOM 1910 C C . GLU A 1 241 ? -24.766 16.703 17.234 1 96.06 241 GLU A C 1
ATOM 1912 O O . GLU A 1 241 ? -23.609 16.875 16.828 1 96.06 241 GLU A O 1
ATOM 1917 N N . ILE A 1 242 ? -25.828 16.297 16.484 1 97.12 242 ILE A N 1
ATOM 1918 C CA . ILE A 1 242 ? -25.719 16.234 15.023 1 97.12 242 ILE A CA 1
ATOM 1919 C C . ILE A 1 242 ? -25.844 17.641 14.445 1 97.12 242 ILE A C 1
ATOM 1921 O O . ILE A 1 242 ? -26.703 18.422 14.852 1 97.12 242 ILE A O 1
ATOM 1925 N N . VAL A 1 243 ? -24.984 18 13.594 1 96.62 243 VAL A N 1
ATOM 1926 C CA . VAL A 1 243 ? -25.031 19.312 12.953 1 96.62 243 VAL A CA 1
ATOM 1927 C C . VAL A 1 243 ? -24.922 19.156 11.438 1 96.62 243 VAL A C 1
ATOM 1929 O O . VAL A 1 243 ? -24.375 18.172 10.945 1 96.62 243 VAL A O 1
ATOM 1932 N N . TRP A 1 244 ? -25.484 20.031 10.742 1 97.62 244 TRP A N 1
ATOM 1933 C CA . TRP A 1 244 ? -25.406 20.125 9.289 1 97.62 244 TRP A CA 1
ATOM 1934 C C . TRP A 1 244 ? -24.656 21.391 8.867 1 97.62 244 TRP A C 1
ATOM 1936 O O . TRP A 1 244 ? -25.125 22.5 9.109 1 97.62 244 TRP A O 1
ATOM 1946 N N . LEU A 1 245 ? -23.594 21.141 8.242 1 97.75 245 LEU A N 1
ATOM 1947 C CA . LEU A 1 245 ? -22.625 22.219 8.055 1 97.75 245 LEU A CA 1
ATOM 1948 C C . LEU A 1 245 ? -22.703 22.766 6.633 1 97.75 245 LEU A C 1
ATOM 1950 O O . LEU A 1 245 ? -22.922 22.016 5.68 1 97.75 245 LEU A O 1
ATOM 1954 N N . LYS A 1 246 ? -22.5 24.047 6.531 1 97.25 246 LYS A N 1
ATOM 1955 C CA . LYS A 1 246 ? -22.312 24.75 5.266 1 97.25 246 LYS A CA 1
ATOM 1956 C C . LYS A 1 246 ? -20.844 25.109 5.055 1 97.25 246 LYS A C 1
ATOM 1958 O O . LYS A 1 246 ? -20 24.844 5.922 1 97.25 246 LYS A O 1
ATOM 1963 N N . TYR A 1 247 ? -20.578 25.594 3.836 1 96.38 247 TYR A N 1
ATOM 1964 C CA . TYR A 1 247 ? -19.188 25.906 3.535 1 96.38 247 TYR A CA 1
ATOM 1965 C C . TYR A 1 247 ? -18.625 26.906 4.527 1 96.38 247 TYR A C 1
ATOM 1967 O O . TYR A 1 247 ? -17.438 26.844 4.887 1 96.38 247 TYR A O 1
ATOM 1975 N N . GLN A 1 248 ? -19.469 27.844 5.012 1 95.44 248 GLN A N 1
ATOM 1976 C CA . GLN A 1 248 ? -19.016 28.875 5.938 1 95.44 248 GLN A CA 1
ATOM 1977 C C . GLN A 1 248 ? -18.516 28.266 7.242 1 95.44 248 GLN A C 1
ATOM 1979 O O . GLN A 1 248 ? -17.719 28.875 7.961 1 95.44 248 GLN A O 1
ATOM 1984 N N . ASP A 1 249 ? -19 27.078 7.59 1 95.88 249 ASP A N 1
ATOM 1985 C CA . ASP A 1 249 ? -18.594 26.406 8.828 1 95.88 249 ASP A CA 1
ATOM 1986 C C . ASP A 1 249 ? -17.188 25.828 8.703 1 95.88 249 ASP A C 1
ATOM 1988 O O . ASP A 1 249 ? -16.625 25.328 9.68 1 95.88 249 ASP A O 1
ATOM 1992 N N . ARG A 1 250 ? -16.578 25.906 7.547 1 94.06 250 ARG A N 1
ATOM 1993 C CA . ARG A 1 250 ? -15.219 25.438 7.25 1 94.06 250 ARG A CA 1
ATOM 1994 C C . ARG A 1 250 ? -14.219 25.984 8.258 1 94.06 250 ARG A C 1
ATOM 1996 O O . ARG A 1 250 ? -13.242 25.312 8.602 1 94.06 250 ARG A O 1
ATOM 2003 N N . LYS A 1 251 ? -14.508 27.188 8.758 1 92 251 LYS A N 1
ATOM 2004 C CA . LYS A 1 251 ? -13.578 27.875 9.648 1 92 251 LYS A CA 1
ATOM 2005 C C . LYS A 1 251 ? -13.383 27.094 10.945 1 92 251 LYS A C 1
ATOM 2007 O O . LYS A 1 251 ? -12.328 27.188 11.578 1 92 251 LYS A O 1
ATOM 2012 N N . ASN A 1 252 ? -14.391 26.297 11.367 1 91.81 252 ASN A N 1
ATOM 2013 C CA . ASN A 1 252 ? -14.328 25.547 12.625 1 91.81 252 ASN A CA 1
ATOM 2014 C C . ASN A 1 252 ? -13.898 24.109 12.398 1 91.81 252 ASN A C 1
ATOM 2016 O O . ASN A 1 252 ? -13.922 23.297 13.328 1 91.81 252 ASN A O 1
ATOM 2020 N N . ALA A 1 253 ? -13.492 23.797 11.172 1 91.44 253 ALA A N 1
ATOM 2021 C CA . ALA A 1 253 ? -13.109 22.438 10.844 1 91.44 253 ALA A CA 1
ATOM 2022 C C . ALA A 1 253 ? -11.609 22.234 10.992 1 91.44 253 ALA A C 1
ATOM 2024 O O . ALA A 1 253 ? -10.844 23.188 11 1 91.44 253 ALA A O 1
ATOM 2025 N N . SER A 1 254 ? -11.227 20.953 11.227 1 89.25 254 SER A N 1
ATOM 2026 C CA . SER A 1 254 ? -9.805 20.609 11.203 1 89.25 254 SER A CA 1
ATOM 2027 C C . SER A 1 254 ? -9.195 20.891 9.836 1 89.25 254 SER A C 1
ATOM 2029 O O . SER A 1 254 ? -9.914 21.062 8.852 1 89.25 254 SER A O 1
ATOM 2031 N N . GLU A 1 255 ? -7.875 20.922 9.758 1 85 255 GLU A N 1
ATOM 2032 C CA . GLU A 1 255 ? -7.184 21.219 8.508 1 85 255 GLU A CA 1
ATOM 2033 C C . GLU A 1 255 ? -7.543 20.203 7.426 1 85 255 GLU A C 1
ATOM 2035 O O . GLU A 1 255 ? -7.777 20.578 6.273 1 85 255 GLU A O 1
ATOM 2040 N N . VAL A 1 256 ? -7.551 18.984 7.77 1 88.56 256 VAL A N 1
ATOM 2041 C CA . VAL A 1 256 ? -7.883 17.953 6.789 1 88.56 256 VAL A CA 1
ATOM 2042 C C . VAL A 1 256 ? -9.344 18.094 6.371 1 88.56 256 VAL A C 1
ATOM 2044 O O . VAL A 1 256 ? -9.68 17.906 5.199 1 88.56 256 VAL A O 1
ATOM 2047 N N . ASP A 1 257 ? -10.188 18.406 7.309 1 93.44 257 ASP A N 1
ATOM 2048 C CA . ASP A 1 257 ? -11.602 18.562 6.98 1 93.44 257 ASP A CA 1
ATOM 2049 C C . ASP A 1 257 ? -11.836 19.781 6.098 1 93.44 257 ASP A C 1
ATOM 2051 O O . ASP A 1 257 ? -12.742 19.781 5.258 1 93.44 257 ASP A O 1
ATOM 2055 N N . LYS A 1 258 ? -11.008 20.781 6.27 1 90.75 258 LYS A N 1
ATOM 2056 C CA . LYS A 1 258 ? -11.117 21.938 5.387 1 90.75 258 LYS A CA 1
ATOM 2057 C C . LYS A 1 258 ? -10.898 21.531 3.93 1 90.75 258 LYS A C 1
ATOM 2059 O O . LYS A 1 258 ? -11.562 22.062 3.033 1 90.75 258 LYS A O 1
ATOM 2064 N N . LEU A 1 259 ? -10.016 20.641 3.715 1 88.19 259 LEU A N 1
ATOM 2065 C CA . LEU A 1 259 ? -9.781 20.156 2.361 1 88.19 259 LEU A CA 1
ATOM 2066 C C . LEU A 1 259 ? -11.008 19.422 1.825 1 88.19 259 LEU A C 1
ATOM 2068 O O . LEU A 1 259 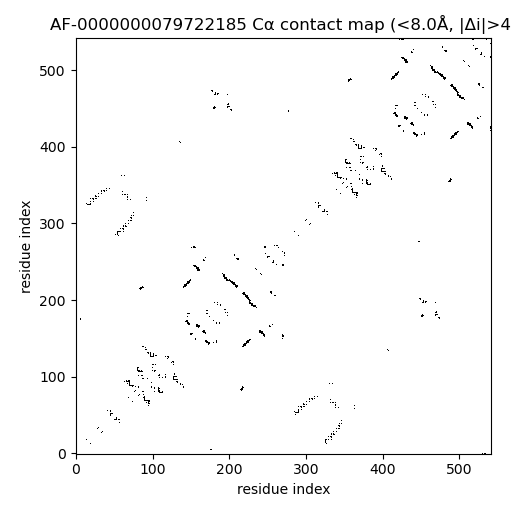? -11.328 19.531 0.637 1 88.19 259 LEU A O 1
ATOM 2072 N N . ILE A 1 260 ? -11.641 18.734 2.666 1 91.81 260 ILE A N 1
ATOM 2073 C CA . ILE A 1 260 ? -12.867 18.031 2.281 1 91.81 260 ILE A CA 1
ATOM 2074 C C . ILE A 1 260 ? -13.953 19.047 1.936 1 91.81 260 ILE A C 1
ATOM 2076 O O . ILE A 1 260 ? -14.625 18.922 0.912 1 91.81 260 ILE A O 1
ATOM 2080 N N . PHE A 1 261 ? -14.039 20.109 2.725 1 93.5 261 PHE A N 1
ATOM 2081 C CA . PHE A 1 261 ? -14.977 21.188 2.439 1 93.5 261 PHE A CA 1
ATOM 2082 C C . PHE A 1 261 ? -14.719 21.781 1.061 1 93.5 261 PHE A C 1
ATOM 2084 O O . PHE A 1 261 ? -15.648 21.969 0.273 1 93.5 261 PHE A O 1
ATOM 2091 N N . ASP A 1 262 ? -13.484 22.062 0.844 1 89.75 262 ASP A N 1
ATOM 2092 C CA . ASP A 1 262 ? -13.102 22.688 -0.421 1 89.75 262 ASP A CA 1
ATOM 2093 C C . ASP A 1 262 ? -13.469 21.797 -1.604 1 89.75 262 ASP A C 1
ATOM 2095 O O . ASP A 1 262 ? -14.008 22.281 -2.605 1 89.75 262 ASP A O 1
ATOM 2099 N N . PHE A 1 263 ? -13.172 20.578 -1.459 1 88.44 263 PHE A N 1
ATOM 2100 C CA . PHE A 1 263 ? -13.492 19.625 -2.506 1 88.44 263 PHE A CA 1
ATOM 2101 C C . PHE A 1 263 ? -14.992 19.594 -2.771 1 88.44 263 PHE A C 1
ATOM 2103 O O . PHE A 1 263 ? -15.422 19.594 -3.926 1 88.44 263 PHE A O 1
ATOM 2110 N N . LEU A 1 264 ? -15.766 19.5 -1.722 1 91.5 264 LEU A N 1
ATOM 2111 C CA . LEU A 1 264 ? -17.219 19.422 -1.848 1 91.5 264 LEU A CA 1
ATOM 2112 C C . LEU A 1 264 ? -17.781 20.703 -2.459 1 91.5 264 LEU A C 1
ATOM 2114 O O . LEU A 1 264 ? -18.719 20.656 -3.264 1 91.5 264 LEU A O 1
ATOM 2118 N N . LYS A 1 265 ? -17.188 21.797 -2.049 1 90.62 265 LYS A N 1
ATOM 2119 C CA . LYS A 1 265 ? -17.609 23.062 -2.635 1 90.62 265 LYS A CA 1
ATOM 2120 C C . LYS A 1 265 ? -17.281 23.109 -4.125 1 90.62 265 LYS A C 1
ATOM 2122 O O . LYS A 1 265 ? -18.141 23.484 -4.938 1 90.62 265 LYS A O 1
ATOM 2127 N N . ASP A 1 266 ? -16.125 22.75 -4.465 1 86.19 266 ASP A N 1
ATOM 2128 C CA . ASP A 1 266 ? -15.672 22.766 -5.855 1 86.19 266 ASP A CA 1
ATOM 2129 C C . ASP A 1 266 ? -16.516 21.812 -6.711 1 86.19 266 ASP A C 1
ATOM 2131 O O . ASP A 1 266 ? -16.672 22.031 -7.91 1 86.19 266 ASP A O 1
ATOM 2135 N N . SER A 1 267 ? -17.031 20.781 -6.086 1 83.5 267 SER A N 1
ATOM 2136 C CA . SER A 1 267 ? -17.859 19.781 -6.785 1 83.5 267 SER A CA 1
ATOM 2137 C C . SER A 1 267 ? -19.328 20.172 -6.773 1 83.5 267 SER A C 1
ATOM 2139 O O . SER A 1 267 ? -20.188 19.375 -7.152 1 83.5 267 SER A O 1
ATOM 2141 N N . ASP A 1 268 ? -19.625 21.328 -6.227 1 89.19 268 ASP A N 1
ATOM 2142 C CA . ASP A 1 268 ? -20.969 21.891 -6.16 1 89.19 268 ASP A CA 1
ATOM 2143 C C . ASP A 1 268 ? -21.875 21.031 -5.277 1 89.19 268 ASP A C 1
ATOM 2145 O O . ASP A 1 268 ? -23.062 20.859 -5.582 1 89.19 268 ASP A O 1
ATOM 2149 N N . LEU A 1 269 ? -21.281 20.469 -4.285 1 92.19 269 LEU A N 1
ATOM 2150 C CA . LEU A 1 269 ? -22.047 19.625 -3.371 1 92.19 269 LEU A CA 1
ATOM 2151 C C . LEU A 1 269 ? -22.297 20.328 -2.049 1 92.19 269 LEU A C 1
ATOM 2153 O O . LEU A 1 269 ? -23.141 19.906 -1.26 1 92.19 269 LEU A O 1
ATOM 2157 N N . LEU A 1 270 ? -21.547 21.344 -1.778 1 90.56 270 LEU A N 1
ATOM 2158 C CA . LEU A 1 270 ? -21.625 22.125 -0.544 1 90.56 270 LEU A CA 1
ATOM 2159 C C . LEU A 1 270 ? -21.828 23.609 -0.843 1 90.56 270 LEU A C 1
ATOM 2161 O O . LEU A 1 270 ? -21.203 24.141 -1.766 1 90.56 270 LEU A O 1
ATOM 2165 N N . ILE A 1 271 ? -22.734 24.328 -0.195 1 89.5 271 ILE A N 1
ATOM 2166 C CA . ILE A 1 271 ? -23 25.75 -0.406 1 89.5 271 ILE A CA 1
ATOM 2167 C C . ILE A 1 271 ? -22.438 26.547 0.763 1 89.5 271 ILE A C 1
ATOM 2169 O O . ILE A 1 271 ? -22.516 26.125 1.917 1 89.5 271 ILE A O 1
ATOM 2173 N N . MET B 1 1 ? -6.555 22.469 -5.195 1 16.62 1 MET B N 1
ATOM 2174 C CA . MET B 1 1 ? -7.289 21.391 -4.559 1 16.62 1 MET B CA 1
ATOM 2175 C C . MET B 1 1 ? -6.875 20.031 -5.141 1 16.62 1 MET B C 1
ATOM 2177 O O . MET B 1 1 ? -7.152 19.75 -6.305 1 16.62 1 MET B O 1
ATOM 2181 N N . ILE B 1 2 ? -5.66 19.562 -5.02 1 20 2 ILE B N 1
ATOM 2182 C CA . ILE B 1 2 ? -5.082 18.641 -5.984 1 20 2 ILE B CA 1
ATOM 2183 C C . ILE B 1 2 ? -5.727 17.266 -5.832 1 20 2 ILE B C 1
ATOM 2185 O O . ILE B 1 2 ? -5.539 16.594 -4.816 1 20 2 ILE B O 1
ATOM 2189 N N . LEU B 1 3 ? -6.934 17.156 -6.234 1 22.33 3 LEU B N 1
ATOM 2190 C CA . LEU B 1 3 ? -7.602 15.891 -6.512 1 22.33 3 LEU B CA 1
ATOM 2191 C C . LEU B 1 3 ? -6.656 14.914 -7.215 1 22.33 3 LEU B C 1
ATOM 2193 O O . LEU B 1 3 ? -6.527 14.945 -8.438 1 22.33 3 LEU B O 1
ATOM 2197 N N . LYS B 1 4 ? -5.43 14.914 -6.863 1 28.66 4 LYS B N 1
ATOM 2198 C CA . LYS B 1 4 ? -4.766 14.008 -7.793 1 28.66 4 LYS B CA 1
ATOM 2199 C C . LYS B 1 4 ? -5.512 12.68 -7.895 1 28.66 4 LYS B C 1
ATOM 2201 O O . LYS B 1 4 ? -5.785 12.031 -6.879 1 28.66 4 LYS B O 1
ATOM 2206 N N . LYS B 1 5 ? -6.32 12.508 -8.859 1 26.23 5 LYS B N 1
ATOM 2207 C CA . LYS B 1 5 ? -6.852 11.289 -9.453 1 26.23 5 LYS B CA 1
ATOM 2208 C C . LYS B 1 5 ? -5.945 10.094 -9.156 1 26.23 5 LYS B C 1
ATOM 2210 O O . LYS B 1 5 ? -4.727 10.242 -9.062 1 26.23 5 LYS B O 1
ATOM 2215 N N . GLN B 1 6 ? -6.488 8.977 -8.906 1 26.75 6 GLN B N 1
ATOM 2216 C CA . GLN B 1 6 ? -6.156 7.629 -8.461 1 26.75 6 GLN B CA 1
ATOM 2217 C C . GLN B 1 6 ? -4.879 7.125 -9.125 1 26.75 6 GLN B C 1
ATOM 2219 O O . GLN B 1 6 ? -4.148 6.32 -8.547 1 26.75 6 GLN B O 1
ATOM 2224 N N . ILE B 1 7 ? -4.82 7.109 -10.562 1 27.62 7 ILE B N 1
ATOM 2225 C CA . ILE B 1 7 ? -4.113 6.066 -11.297 1 27.62 7 ILE B CA 1
ATOM 2226 C C . ILE B 1 7 ? -2.611 6.328 -11.25 1 27.62 7 ILE B C 1
ATOM 2228 O O . ILE B 1 7 ? -2.131 7.336 -11.773 1 27.62 7 ILE B O 1
ATOM 2232 N N . TYR B 1 8 ? -2.008 6.156 -10.305 1 27.98 8 TYR B N 1
ATOM 2233 C CA . TYR B 1 8 ? -0.563 6.141 -10.102 1 27.98 8 TYR B CA 1
ATOM 2234 C C . TYR B 1 8 ? 0.152 5.574 -11.32 1 27.98 8 TYR B C 1
ATOM 2236 O O . TYR B 1 8 ? 1.217 4.961 -11.195 1 27.98 8 TYR B O 1
ATOM 2244 N N . LYS B 1 9 ? -0.589 5.164 -12.289 1 33.81 9 LYS B N 1
ATOM 2245 C CA . LYS B 1 9 ? 0.228 4.797 -13.445 1 33.81 9 LYS B CA 1
ATOM 2246 C C . LYS B 1 9 ? 1.071 5.98 -13.914 1 33.81 9 LYS B C 1
ATOM 2248 O O . LYS B 1 9 ? 0.567 7.098 -14.047 1 33.81 9 LYS B O 1
ATOM 2253 N N . VAL B 1 10 ? 2.232 6.031 -13.68 1 34.47 10 VAL B N 1
ATOM 2254 C CA . VAL B 1 10 ? 3.262 6.742 -14.43 1 34.47 10 VAL B CA 1
ATOM 2255 C C . VAL B 1 10 ? 2.814 6.918 -15.875 1 34.47 10 VAL B C 1
ATOM 2257 O O . VAL B 1 10 ? 3.061 6.051 -16.719 1 34.47 10 VAL B O 1
ATOM 2260 N N . ASP B 1 11 ? 1.662 7.07 -16.109 1 35.62 11 ASP B N 1
ATOM 2261 C CA . ASP B 1 11 ? 1.358 7.176 -17.547 1 35.62 11 ASP B CA 1
ATOM 2262 C C . ASP B 1 11 ? 2.062 8.383 -18.172 1 35.62 11 ASP B C 1
ATOM 2264 O O . ASP B 1 11 ? 1.845 8.695 -19.344 1 35.62 11 ASP B O 1
ATOM 2268 N N . LYS B 1 12 ? 2.363 9.273 -17.375 1 41.5 12 LYS B N 1
ATOM 2269 C CA . LYS B 1 12 ? 2.822 10.336 -18.266 1 41.5 12 LYS B CA 1
ATOM 2270 C C . LYS B 1 12 ? 4.059 9.906 -19.047 1 41.5 12 LYS B C 1
ATOM 2272 O O . LYS B 1 12 ? 4.984 9.312 -18.484 1 41.5 12 LYS B O 1
ATOM 2277 N N . LYS B 1 13 ? 3.949 9.797 -20.234 1 48.19 13 LYS B N 1
ATOM 2278 C CA . LYS B 1 13 ? 5.031 9.656 -21.203 1 48.19 13 LYS B CA 1
ATOM 2279 C C . LYS B 1 13 ? 6.262 10.453 -20.766 1 48.19 13 LYS B C 1
ATOM 2281 O O . LYS B 1 13 ? 6.285 11.68 -20.859 1 48.19 13 LYS B O 1
ATOM 2286 N N . VAL B 1 14 ? 6.957 9.891 -19.719 1 56.88 14 VAL B N 1
ATOM 2287 C CA . VAL B 1 14 ? 8.148 10.625 -19.297 1 56.88 14 VAL B CA 1
ATOM 2288 C C . VAL B 1 14 ? 9.109 10.75 -20.484 1 56.88 14 VAL B C 1
ATOM 2290 O O . VAL B 1 14 ? 9.352 9.781 -21.203 1 56.88 14 VAL B O 1
ATOM 2293 N N . ASN B 1 15 ? 9.312 11.953 -20.891 1 71.56 15 ASN B N 1
ATOM 2294 C CA . ASN B 1 15 ? 10.391 12.234 -21.828 1 71.56 15 ASN B CA 1
ATOM 2295 C C . ASN B 1 15 ? 11.68 11.508 -21.438 1 71.56 15 ASN B C 1
ATOM 2297 O O . ASN B 1 15 ? 12.195 11.703 -20.328 1 71.56 15 ASN B O 1
ATOM 2301 N N . PRO B 1 16 ? 12.07 10.555 -22.188 1 76.19 16 PRO B N 1
ATOM 2302 C CA . PRO B 1 16 ? 13.281 9.789 -21.875 1 76.19 16 PRO B CA 1
ATOM 2303 C C . PRO B 1 16 ? 14.445 10.672 -21.438 1 76.19 16 PRO B C 1
ATOM 2305 O O . PRO B 1 16 ? 15.242 10.273 -20.578 1 76.19 16 PRO B O 1
ATOM 2308 N N . LEU B 1 17 ? 14.492 11.844 -21.906 1 80.75 17 LEU B N 1
ATOM 2309 C CA . LEU B 1 17 ? 15.578 12.758 -21.562 1 80.75 17 LEU B CA 1
ATOM 2310 C C . LEU B 1 17 ? 15.461 13.211 -20.109 1 80.75 17 LEU B C 1
ATOM 2312 O O . LEU B 1 17 ? 16.484 13.406 -19.438 1 80.75 17 LEU B O 1
ATOM 2316 N N . ILE B 1 18 ? 14.281 13.25 -19.656 1 78.38 18 ILE B N 1
ATOM 2317 C CA . ILE B 1 18 ? 14.07 13.656 -18.281 1 78.38 18 ILE B CA 1
ATOM 2318 C C . ILE B 1 18 ? 14.555 12.562 -17.344 1 78.38 18 ILE B C 1
ATOM 2320 O O . ILE B 1 18 ? 15.156 12.844 -16.297 1 78.38 18 ILE B O 1
ATOM 2324 N N . GLY B 1 19 ? 14.352 11.359 -17.797 1 78.94 19 GLY B N 1
ATOM 2325 C CA . GLY B 1 19 ? 14.844 10.25 -16.984 1 78.94 19 GLY B CA 1
ATOM 2326 C C . GLY B 1 19 ? 16.359 10.227 -16.859 1 78.94 19 GLY B C 1
ATOM 2327 O O . GLY B 1 19 ? 16.875 10.008 -15.766 1 78.94 19 GLY B O 1
ATOM 2328 N N . ILE B 1 20 ? 16.984 10.555 -17.938 1 84.75 20 ILE B N 1
ATOM 2329 C CA . ILE B 1 20 ? 18.453 10.578 -17.969 1 84.75 20 ILE B CA 1
ATOM 2330 C C . ILE B 1 20 ? 18.953 11.719 -17.094 1 84.75 20 ILE B C 1
ATOM 2332 O O . ILE B 1 20 ? 19.875 11.531 -16.281 1 84.75 20 ILE B O 1
ATOM 2336 N N . LEU B 1 21 ? 18.297 12.828 -17.219 1 82 21 LEU B N 1
ATOM 2337 C CA . LEU B 1 21 ? 18.688 13.992 -16.438 1 82 21 LEU B CA 1
ATOM 2338 C C . LEU B 1 21 ? 18.484 13.727 -14.945 1 82 21 LEU B C 1
ATOM 2340 O O . LEU B 1 21 ? 19.391 14.008 -14.141 1 82 21 LEU B O 1
ATOM 2344 N N . LEU B 1 22 ? 17.406 13.18 -14.609 1 80.12 22 LEU B N 1
ATOM 2345 C CA . LEU B 1 22 ? 17.094 12.914 -13.211 1 80.12 22 LEU B CA 1
ATOM 2346 C C . LEU B 1 22 ? 18.047 11.883 -12.633 1 80.12 22 LEU B C 1
ATOM 2348 O O . LEU B 1 22 ? 18.391 11.945 -11.445 1 80.12 22 LEU B O 1
ATOM 2352 N N . PHE B 1 23 ? 18.484 11.039 -13.453 1 87 23 PHE B N 1
ATOM 2353 C CA . PHE B 1 23 ? 19.453 10.039 -13.016 1 87 23 PHE B CA 1
ATOM 2354 C C . PHE B 1 23 ? 20.766 10.703 -12.633 1 87 23 PHE B C 1
ATOM 2356 O O . PHE B 1 23 ? 21.297 10.453 -11.547 1 87 23 PHE B O 1
ATOM 2363 N N . PHE B 1 24 ? 21.234 11.547 -13.422 1 86.75 24 PHE B N 1
ATOM 2364 C CA . PHE B 1 24 ? 22.516 12.188 -13.141 1 86.75 24 PHE B CA 1
ATOM 2365 C C . PHE B 1 24 ? 22.406 13.109 -11.938 1 86.75 24 PHE B C 1
ATOM 2367 O O . PHE B 1 24 ? 23.312 13.188 -11.117 1 86.75 24 PHE B O 1
ATOM 2374 N N . ILE B 1 25 ? 21.328 13.75 -11.82 1 81 25 ILE B N 1
ATOM 2375 C CA . ILE B 1 25 ? 21.094 14.609 -10.664 1 81 25 ILE B CA 1
ATOM 2376 C C . ILE B 1 25 ? 21.078 13.758 -9.391 1 81 25 ILE B C 1
ATOM 2378 O O . ILE B 1 25 ? 21.688 14.125 -8.391 1 81 25 ILE B O 1
ATOM 2382 N N . SER B 1 26 ? 20.422 12.617 -9.523 1 85 26 SER B N 1
ATOM 2383 C CA . SER B 1 26 ? 20.328 11.734 -8.367 1 85 26 SER B CA 1
ATOM 2384 C C . SER B 1 26 ? 21.703 11.203 -7.965 1 85 26 SER B C 1
ATOM 2386 O O . SER B 1 26 ? 22.016 11.125 -6.777 1 85 26 SER B O 1
ATOM 2388 N N . ILE B 1 27 ? 22.5 10.852 -8.922 1 86.25 27 ILE B N 1
ATOM 2389 C CA . ILE B 1 27 ? 23.844 10.359 -8.656 1 86.25 27 ILE B CA 1
ATOM 2390 C C . ILE B 1 27 ? 24.688 11.453 -8 1 86.25 27 ILE B C 1
ATOM 2392 O O . ILE B 1 27 ? 25.391 11.203 -7.027 1 86.25 27 ILE B O 1
ATOM 2396 N N . PHE B 1 28 ? 24.562 12.625 -8.531 1 84.81 28 PHE B N 1
ATOM 2397 C CA . PHE B 1 28 ? 25.281 13.766 -7.984 1 84.81 28 PHE B CA 1
ATOM 2398 C C . PHE B 1 28 ? 24.906 14 -6.527 1 84.81 28 PHE B C 1
ATOM 2400 O O . PHE B 1 28 ? 25.781 14.102 -5.664 1 84.81 28 PHE B O 1
ATOM 2407 N N . LEU B 1 29 ? 23.625 14 -6.27 1 79.38 29 LEU B N 1
ATOM 2408 C CA . LEU B 1 29 ? 23.141 14.258 -4.922 1 79.38 29 LEU B CA 1
ATOM 2409 C C . LEU B 1 29 ? 23.516 13.125 -3.977 1 79.38 29 LEU B C 1
ATOM 2411 O O . LEU B 1 29 ? 23.875 13.367 -2.818 1 79.38 29 LEU B O 1
ATOM 2415 N N . LEU B 1 30 ? 23.453 11.93 -4.5 1 85.62 30 LEU B N 1
ATOM 2416 C CA . LEU B 1 30 ? 23.812 10.758 -3.703 1 85.62 30 LEU B CA 1
ATOM 2417 C C . LEU B 1 30 ? 25.281 10.836 -3.264 1 85.62 30 LEU B C 1
ATOM 2419 O O . LEU B 1 30 ? 25.578 10.664 -2.08 1 85.62 30 LEU B O 1
ATOM 2423 N N . ILE B 1 31 ? 26.156 11.133 -4.172 1 86.12 31 ILE B N 1
ATOM 2424 C CA . ILE B 1 31 ? 27.594 11.141 -3.93 1 86.12 31 ILE B CA 1
ATOM 2425 C C . ILE B 1 31 ? 27.938 12.273 -2.979 1 86.12 31 ILE B C 1
ATOM 2427 O O . ILE B 1 31 ? 28.75 12.102 -2.064 1 86.12 31 ILE B O 1
ATOM 2431 N N . PHE B 1 32 ? 27.266 13.359 -3.02 1 85.19 32 PHE B N 1
ATOM 2432 C CA . PHE B 1 32 ? 27.719 14.539 -2.297 1 85.19 32 PHE B CA 1
ATOM 2433 C C . PHE B 1 32 ? 26.938 14.719 -0.998 1 85.19 32 PHE B C 1
ATOM 2435 O O . PHE B 1 32 ? 27.453 15.297 -0.038 1 85.19 32 PHE B O 1
ATOM 2442 N N . THR B 1 33 ? 25.766 14.195 -0.943 1 86.75 33 THR B N 1
ATOM 2443 C CA . THR B 1 33 ? 24.953 14.516 0.226 1 86.75 33 THR B CA 1
ATOM 2444 C C . THR B 1 33 ? 24.766 13.281 1.104 1 86.75 33 THR B C 1
ATOM 2446 O O . THR B 1 33 ? 24.656 13.398 2.328 1 86.75 33 THR B O 1
ATOM 2449 N N . LEU B 1 34 ? 24.734 12.086 0.523 1 88.88 34 LEU B N 1
ATOM 2450 C CA . LEU B 1 34 ? 24.422 10.883 1.282 1 88.88 34 LEU B CA 1
ATOM 2451 C C . LEU B 1 34 ? 25.469 10.625 2.354 1 88.88 34 LEU B C 1
ATOM 2453 O O . LEU B 1 34 ? 25.141 10.305 3.496 1 88.88 34 LEU B O 1
ATOM 2457 N N . PRO B 1 35 ? 26.812 10.828 2.002 1 89.19 35 PRO B N 1
ATOM 2458 C CA . PRO B 1 35 ? 27.812 10.602 3.041 1 89.19 35 PRO B CA 1
ATOM 2459 C C . PRO B 1 35 ? 27.625 11.5 4.258 1 89.19 35 PRO B C 1
ATOM 2461 O O . PRO B 1 35 ? 27.781 11.055 5.395 1 89.19 35 PRO B O 1
ATOM 2464 N N . LEU B 1 36 ? 27.266 12.75 4.008 1 88.88 36 LEU B N 1
ATOM 2465 C CA . LEU B 1 36 ? 27.047 13.688 5.102 1 88.88 36 LEU B CA 1
ATOM 2466 C C . LEU B 1 36 ? 25.844 13.25 5.949 1 88.88 36 LEU B C 1
ATOM 2468 O O . LEU B 1 36 ? 25.922 13.234 7.18 1 88.88 36 LEU B O 1
ATOM 2472 N N . GLY B 1 37 ? 24.828 12.922 5.219 1 90.75 37 GLY B N 1
ATOM 2473 C CA . GLY B 1 37 ? 23.641 12.453 5.926 1 90.75 37 GLY B CA 1
ATOM 2474 C C . GLY B 1 37 ? 23.875 11.156 6.672 1 90.75 37 GLY B C 1
ATOM 2475 O O . GLY B 1 37 ? 23.359 10.969 7.777 1 90.75 37 GLY B O 1
ATOM 2476 N N . PHE B 1 38 ? 24.672 10.305 6.086 1 92.56 38 PHE B N 1
ATOM 2477 C CA . PHE B 1 38 ? 24.969 9.008 6.688 1 92.56 38 PHE B CA 1
ATOM 2478 C C . PHE B 1 38 ? 25.766 9.188 7.977 1 92.56 38 PHE B C 1
ATOM 2480 O O . PHE B 1 38 ? 25.438 8.57 9 1 92.56 38 PHE B O 1
ATOM 2487 N N . ILE B 1 39 ? 26.734 10.039 7.949 1 90.12 39 ILE B N 1
ATOM 2488 C CA . ILE B 1 39 ? 27.562 10.305 9.125 1 90.12 39 ILE B CA 1
ATOM 2489 C C . ILE B 1 39 ? 26.703 10.891 10.242 1 90.12 39 ILE B C 1
ATOM 2491 O O . ILE B 1 39 ? 26.766 10.438 11.383 1 90.12 39 ILE B O 1
ATOM 2495 N N . TYR B 1 40 ? 25.906 11.828 9.906 1 90.88 40 TYR B N 1
ATOM 2496 C CA . TYR B 1 40 ? 25 12.414 10.898 1 90.88 40 TYR B CA 1
ATOM 2497 C C . TYR B 1 40 ? 24.047 11.367 11.461 1 90.88 40 TYR B C 1
ATOM 2499 O O . TYR B 1 40 ? 23.75 11.367 12.656 1 90.88 40 TYR B O 1
ATOM 2507 N N . GLY B 1 41 ? 23.578 10.516 10.562 1 90.69 41 GLY B N 1
ATOM 2508 C CA . GLY B 1 41 ? 22.656 9.469 10.977 1 90.69 41 GLY B CA 1
ATOM 2509 C C . GLY B 1 41 ? 23.281 8.492 11.961 1 90.69 41 GLY B C 1
ATOM 2510 O O . GLY B 1 41 ? 22.625 8.062 12.914 1 90.69 41 GLY B O 1
ATOM 2511 N N . ILE B 1 42 ? 24.547 8.227 11.719 1 90.06 42 ILE B N 1
ATOM 2512 C CA . ILE B 1 42 ? 25.266 7.332 12.625 1 90.06 42 ILE B CA 1
ATOM 2513 C C . ILE B 1 4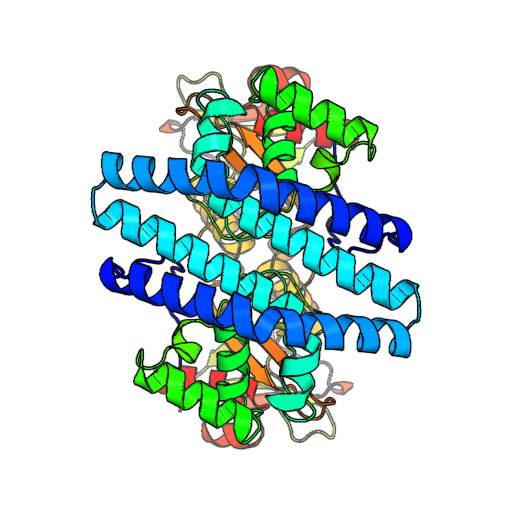2 ? 25.328 7.953 14.016 1 90.06 42 ILE B C 1
ATOM 2515 O O . ILE B 1 42 ? 24.984 7.305 15.008 1 90.06 42 ILE B O 1
ATOM 2519 N N . PHE B 1 43 ? 25.703 9.195 14.086 1 90.62 43 PHE B N 1
ATOM 2520 C CA . PHE B 1 43 ? 25.828 9.867 15.367 1 90.62 43 PHE B CA 1
ATOM 2521 C C . PHE B 1 43 ? 24.469 10.047 16.031 1 90.62 43 PHE B C 1
ATOM 2523 O O . PHE B 1 43 ? 24.328 9.859 17.234 1 90.62 43 PHE B O 1
ATOM 2530 N N . HIS B 1 44 ? 23.531 10.383 15.25 1 90.25 44 HIS B N 1
ATOM 2531 C CA . HIS B 1 44 ? 22.188 10.547 15.781 1 90.25 44 HIS B CA 1
ATOM 2532 C C . HIS B 1 44 ? 21.672 9.242 16.391 1 90.25 44 HIS B C 1
ATOM 2534 O O . HIS B 1 44 ? 21.125 9.25 17.5 1 90.25 44 HIS B O 1
ATOM 2540 N N . GLY B 1 45 ? 21.812 8.164 15.664 1 85.56 45 GLY B N 1
ATOM 2541 C CA . GLY B 1 45 ? 21.391 6.867 16.172 1 85.56 45 GLY B CA 1
ATOM 2542 C C . GLY B 1 45 ? 22.094 6.457 17.453 1 85.56 45 GLY B C 1
ATOM 2543 O O . GLY B 1 45 ? 21.469 5.992 18.391 1 85.56 45 GLY B O 1
ATOM 2544 N N . LEU B 1 46 ? 23.375 6.711 17.406 1 86.56 46 LEU B N 1
ATOM 2545 C CA . LEU B 1 46 ? 24.188 6.348 18.562 1 86.56 46 LEU B CA 1
ATOM 2546 C C . LEU B 1 46 ? 23.812 7.188 19.781 1 86.56 46 LEU B C 1
ATOM 2548 O O . LEU B 1 46 ? 23.719 6.668 20.891 1 86.56 46 LEU B O 1
ATOM 2552 N N . PHE B 1 47 ? 23.562 8.414 19.562 1 89.81 47 PHE B N 1
ATOM 2553 C CA . PHE B 1 47 ? 23.266 9.328 20.656 1 89.81 47 PHE B CA 1
ATOM 2554 C C . PHE B 1 47 ? 21.859 9.086 21.203 1 89.81 47 PHE B C 1
ATOM 2556 O O . PHE B 1 47 ? 21.625 9.219 22.406 1 89.81 47 PHE B O 1
ATOM 2563 N N . LYS B 1 48 ? 20.984 8.695 20.422 1 87.38 48 LYS B N 1
ATOM 2564 C CA . LYS B 1 48 ? 19.594 8.562 20.828 1 87.38 48 LYS B CA 1
ATOM 2565 C C . LYS B 1 48 ? 19.359 7.238 21.547 1 87.38 48 LYS B C 1
ATOM 2567 O O . LYS B 1 48 ? 18.688 7.203 22.578 1 87.38 48 LYS B O 1
ATOM 2572 N N . LYS B 1 49 ? 19.891 6.129 21.062 1 89.75 49 LYS B N 1
ATOM 2573 C CA . LYS B 1 49 ? 19.578 4.816 21.625 1 89.75 49 LYS B CA 1
ATOM 2574 C C . LYS B 1 49 ? 20.828 3.932 21.688 1 89.75 49 LYS B C 1
ATOM 2576 O O . LYS B 1 49 ? 20.719 2.705 21.672 1 89.75 49 LYS B O 1
ATOM 2581 N N . GLY B 1 50 ? 21.938 4.57 21.438 1 89.81 50 GLY B N 1
ATOM 2582 C CA . GLY B 1 50 ? 23.156 3.787 21.5 1 89.81 50 GLY B CA 1
ATOM 2583 C C . GLY B 1 50 ? 23.297 2.797 20.344 1 89.81 50 GLY B C 1
ATOM 2584 O O . GLY B 1 50 ? 22.984 3.125 19.203 1 89.81 50 GLY B O 1
ATOM 2585 N N . VAL B 1 51 ? 23.734 1.575 20.672 1 86.44 51 VAL B N 1
ATOM 2586 C CA . VAL B 1 51 ? 24 0.548 19.672 1 86.44 51 VAL B CA 1
ATOM 2587 C C . VAL B 1 51 ? 22.703 0.076 19.047 1 86.44 51 VAL B C 1
ATOM 2589 O O . VAL B 1 51 ? 22.656 -0.261 17.859 1 86.44 51 VAL B O 1
ATOM 2592 N N . VAL B 1 52 ? 21.656 0.163 19.812 1 87 52 VAL B N 1
ATOM 2593 C CA . VAL B 1 52 ? 20.359 -0.229 19.297 1 87 52 VAL B CA 1
ATOM 2594 C C . VAL B 1 52 ? 19.906 0.75 18.203 1 87 52 VAL B C 1
ATOM 2596 O O . VAL B 1 52 ? 19.438 0.339 17.141 1 87 52 VAL B O 1
ATOM 2599 N N . GLY B 1 53 ? 20.125 2.023 18.422 1 88.5 53 GLY B N 1
ATOM 2600 C CA . GLY B 1 53 ? 19.781 3.047 17.438 1 88.5 53 GLY B CA 1
ATOM 2601 C C . GLY B 1 53 ? 20.609 2.951 16.172 1 88.5 53 GLY B C 1
ATOM 2602 O O . GLY B 1 53 ? 20.078 3.113 15.07 1 88.5 53 GLY B O 1
ATOM 2603 N N . LEU B 1 54 ? 21.875 2.678 16.375 1 89.31 54 LEU B N 1
ATOM 2604 C CA . LEU B 1 54 ? 22.75 2.492 15.227 1 89.31 54 LEU B CA 1
ATOM 2605 C C . LEU B 1 54 ? 22.312 1.289 14.398 1 89.31 54 LEU B C 1
ATOM 2607 O O . LEU B 1 54 ? 22.234 1.372 13.172 1 89.31 54 LEU B O 1
ATOM 2611 N N . GLY B 1 55 ? 22.031 0.199 15.055 1 87.62 55 GLY B N 1
ATOM 2612 C CA . GLY B 1 55 ? 21.594 -1.005 14.375 1 87.62 55 GLY B CA 1
ATOM 2613 C C . GLY B 1 55 ? 20.312 -0.812 13.594 1 87.62 55 GLY B C 1
ATOM 2614 O O . GLY B 1 55 ? 20.188 -1.281 12.461 1 87.62 55 GLY B O 1
ATOM 2615 N N . GLU B 1 56 ? 19.406 -0.084 14.18 1 87.75 56 GLU B N 1
ATOM 2616 C CA . GLU B 1 56 ? 18.125 0.177 13.531 1 87.75 56 GLU B CA 1
ATOM 2617 C C . GLU B 1 56 ? 18.312 1.024 12.273 1 87.75 56 GLU B C 1
ATOM 2619 O O . GLU B 1 56 ? 17.719 0.743 11.234 1 87.75 56 GLU B O 1
ATOM 2624 N N . TYR B 1 57 ? 19.125 2.039 12.398 1 91.25 57 TYR B N 1
ATOM 2625 C CA . TYR B 1 57 ? 19.391 2.924 11.266 1 91.25 57 TYR B CA 1
ATOM 2626 C C . TYR B 1 57 ? 20.094 2.172 10.141 1 91.25 57 TYR B C 1
ATOM 2628 O O . TYR B 1 57 ? 19.688 2.273 8.977 1 91.25 57 TYR B O 1
ATOM 2636 N N . LEU B 1 58 ? 21.031 1.397 10.492 1 89.88 58 LEU B N 1
ATOM 2637 C CA . LEU B 1 58 ? 21.797 0.65 9.492 1 89.88 58 LEU B CA 1
ATOM 2638 C C . LEU B 1 58 ? 20.922 -0.413 8.828 1 89.88 58 LEU B C 1
ATOM 2640 O O . LEU B 1 58 ? 21.078 -0.693 7.641 1 89.88 58 LEU B O 1
ATOM 2644 N N . LEU B 1 59 ? 20.047 -0.96 9.539 1 87.88 59 LEU B N 1
ATOM 2645 C CA . LEU B 1 59 ? 19.125 -1.926 8.961 1 87.88 59 LEU B CA 1
ATOM 2646 C C . LEU B 1 59 ? 18.219 -1.26 7.93 1 87.88 59 LEU B C 1
ATOM 2648 O O . LEU B 1 59 ? 17.984 -1.816 6.855 1 87.88 59 LEU B O 1
ATOM 2652 N N . GLU B 1 60 ? 17.766 -0.126 8.258 1 90.25 60 GLU B N 1
ATOM 2653 C CA . GLU B 1 60 ? 16.922 0.613 7.324 1 90.25 60 GLU B CA 1
ATOM 2654 C C . GLU B 1 60 ? 17.672 0.914 6.027 1 90.25 60 GLU B C 1
ATOM 2656 O O . GLU B 1 60 ? 17.109 0.801 4.938 1 90.25 60 GLU B O 1
ATOM 2661 N N . ILE B 1 61 ? 18.859 1.306 6.184 1 91.5 61 ILE B N 1
ATOM 2662 C CA . ILE B 1 61 ? 19.688 1.595 5.012 1 91.5 61 ILE B CA 1
ATOM 2663 C C . ILE B 1 61 ? 19.891 0.317 4.203 1 91.5 61 ILE B C 1
ATOM 2665 O O . ILE B 1 61 ? 19.812 0.335 2.973 1 91.5 61 ILE B O 1
ATOM 2669 N N . ALA B 1 62 ? 20.109 -0.752 4.938 1 89.94 62 ALA B N 1
ATOM 2670 C CA . ALA B 1 62 ? 20.312 -2.033 4.266 1 89.94 62 ALA B CA 1
ATOM 2671 C C . ALA B 1 62 ? 19.094 -2.408 3.42 1 89.94 62 ALA B C 1
ATOM 2673 O O . ALA B 1 62 ? 19.25 -2.852 2.277 1 89.94 62 ALA B O 1
ATOM 2674 N N . ILE B 1 63 ? 18.016 -2.199 3.936 1 90.44 63 ILE B N 1
ATOM 2675 C CA . ILE B 1 63 ? 16.766 -2.518 3.236 1 90.44 63 ILE B CA 1
ATOM 2676 C C . ILE B 1 63 ? 16.625 -1.629 2.002 1 90.44 63 ILE B C 1
ATOM 2678 O O . ILE B 1 63 ? 16.281 -2.107 0.92 1 90.44 63 ILE B O 1
ATOM 2682 N N . SER B 1 64 ? 16.969 -0.411 2.168 1 92.44 64 SER B N 1
ATOM 2683 C CA . SER B 1 64 ? 16.859 0.528 1.055 1 92.44 64 SER B CA 1
ATOM 2684 C C . SER B 1 64 ? 17.891 0.208 -0.031 1 92.44 64 SER B C 1
ATOM 2686 O O . SER B 1 64 ? 17.609 0.361 -1.221 1 92.44 64 SER B O 1
ATOM 2688 N N . ILE B 1 65 ? 19 -0.175 0.378 1 92 65 ILE B N 1
ATOM 2689 C CA . ILE B 1 65 ? 20.016 -0.6 -0.583 1 92 65 ILE B CA 1
ATOM 2690 C C . ILE B 1 65 ? 19.516 -1.82 -1.353 1 92 65 ILE B C 1
ATOM 2692 O O . ILE B 1 65 ? 19.703 -1.912 -2.568 1 92 65 ILE B O 1
ATOM 2696 N N . ASP B 1 66 ? 18.938 -2.713 -0.649 1 92.25 66 ASP B N 1
ATOM 2697 C CA . ASP B 1 66 ? 18.375 -3.908 -1.271 1 92.25 66 ASP B CA 1
ATOM 2698 C C . ASP B 1 66 ? 17.281 -3.543 -2.262 1 92.25 66 ASP B C 1
ATOM 2700 O O . ASP B 1 66 ? 17.141 -4.176 -3.311 1 92.25 66 ASP B O 1
ATOM 2704 N N . GLN B 1 67 ? 16.5 -2.527 -1.964 1 93.12 67 GLN B N 1
ATOM 2705 C CA . GLN B 1 67 ? 15.484 -2.025 -2.887 1 93.12 67 GLN B CA 1
ATOM 2706 C C . GLN B 1 67 ? 16.125 -1.452 -4.148 1 93.12 67 GLN B C 1
ATOM 2708 O O . GLN B 1 67 ? 15.672 -1.733 -5.262 1 93.12 67 GLN B O 1
ATOM 2713 N N . LEU B 1 68 ? 17.156 -0.694 -3.951 1 94 68 LEU B N 1
ATOM 2714 C CA . LEU B 1 68 ? 17.891 -0.154 -5.09 1 94 68 LEU B CA 1
ATOM 2715 C C . LEU B 1 68 ? 18.484 -1.276 -5.938 1 94 68 LEU B C 1
ATOM 2717 O O . LEU B 1 68 ? 18.438 -1.215 -7.168 1 94 68 LEU B O 1
ATOM 2721 N N . GLY B 1 69 ? 19.016 -2.203 -5.273 1 94.12 69 GLY B N 1
ATOM 2722 C CA . GLY B 1 69 ? 19.531 -3.359 -5.98 1 94.12 69 GLY B CA 1
ATOM 2723 C C . GLY B 1 69 ? 18.5 -4.062 -6.836 1 94.12 69 GLY B C 1
ATOM 2724 O O . GLY B 1 69 ? 18.797 -4.48 -7.957 1 94.12 69 GLY B O 1
ATOM 2725 N N . ASN B 1 70 ? 17.328 -4.168 -6.293 1 94.19 70 ASN B N 1
ATOM 2726 C CA . ASN B 1 70 ? 16.25 -4.832 -7.023 1 94.19 70 ASN B CA 1
ATOM 2727 C C . ASN B 1 70 ? 15.945 -4.117 -8.336 1 94.19 70 ASN B C 1
ATOM 2729 O O . ASN B 1 70 ? 15.656 -4.762 -9.344 1 94.19 70 ASN B O 1
ATOM 2733 N N . VAL B 1 71 ? 15.977 -2.854 -8.305 1 93.25 71 VAL B N 1
ATOM 2734 C CA . VAL B 1 71 ? 15.719 -2.055 -9.5 1 93.25 71 VAL B CA 1
ATOM 2735 C C . VAL B 1 71 ? 16.938 -2.098 -10.422 1 93.25 71 VAL B C 1
ATOM 2737 O O . VAL B 1 71 ? 16.797 -2.396 -11.609 1 93.25 71 VAL B O 1
ATOM 2740 N N . GLY B 1 72 ? 18.094 -1.927 -9.93 1 93.69 72 GLY B N 1
ATOM 2741 C CA . GLY B 1 72 ? 19.312 -1.81 -10.711 1 93.69 72 GLY B CA 1
ATOM 2742 C C . GLY B 1 72 ? 19.703 -3.104 -11.398 1 93.69 72 GLY B C 1
ATOM 2743 O O . GLY B 1 72 ? 20.219 -3.086 -12.516 1 93.69 72 GLY B O 1
ATOM 2744 N N . MET B 1 73 ? 19.391 -4.164 -10.734 1 94.75 73 MET B N 1
ATOM 2745 C CA . MET B 1 73 ? 19.859 -5.445 -11.258 1 94.75 73 MET B CA 1
ATOM 2746 C C . MET B 1 73 ? 18.703 -6.254 -11.828 1 94.75 73 MET B C 1
ATOM 2748 O O . MET B 1 73 ? 18.875 -7.422 -12.188 1 94.75 73 MET B O 1
ATOM 2752 N N . GLN B 1 74 ? 17.625 -5.664 -11.945 1 93.88 74 GLN B N 1
ATOM 2753 C CA . GLN B 1 74 ? 16.406 -6.395 -12.258 1 93.88 74 GLN B CA 1
ATOM 2754 C C . GLN B 1 74 ? 16.578 -7.266 -13.5 1 93.88 74 GLN B C 1
ATOM 2756 O O . GLN B 1 74 ? 16.188 -8.438 -13.5 1 93.88 74 GLN B O 1
ATOM 2761 N N . HIS B 1 75 ? 17.219 -6.754 -14.602 1 92.56 75 HIS B N 1
ATOM 2762 C CA . HIS B 1 75 ? 17.297 -7.48 -15.859 1 92.56 75 HIS B CA 1
ATOM 2763 C C . HIS B 1 75 ? 18.25 -8.672 -15.742 1 92.56 75 HIS B C 1
ATOM 2765 O O . HIS B 1 75 ? 17.953 -9.75 -16.281 1 92.56 75 HIS B O 1
ATOM 2771 N N . LEU B 1 76 ? 19.297 -8.5 -15.039 1 92.69 76 LEU B N 1
ATOM 2772 C CA . LEU B 1 76 ? 20.25 -9.586 -14.812 1 92.69 76 LEU B CA 1
ATOM 2773 C C . LEU B 1 76 ? 19.641 -10.664 -13.93 1 92.69 76 LEU B C 1
ATOM 2775 O O . LEU B 1 76 ? 19.75 -11.859 -14.219 1 92.69 76 LEU B O 1
ATOM 2779 N N . LEU B 1 77 ? 19.016 -10.266 -12.844 1 94.75 77 LEU B N 1
ATOM 2780 C CA . LEU B 1 77 ? 18.375 -11.211 -11.93 1 94.75 77 LEU B CA 1
ATOM 2781 C C . LEU B 1 77 ? 17.281 -12 -12.625 1 94.75 77 LEU B C 1
ATOM 2783 O O . LEU B 1 77 ? 17.141 -13.203 -12.414 1 94.75 77 LEU B O 1
ATOM 2787 N N . ASN B 1 78 ? 16.562 -11.289 -13.492 1 92.81 78 ASN B N 1
ATOM 2788 C CA . ASN B 1 78 ? 15.453 -11.922 -14.203 1 92.81 78 ASN B CA 1
ATOM 2789 C C . ASN B 1 78 ? 15.953 -12.984 -15.18 1 92.81 78 ASN B C 1
ATOM 2791 O O . ASN B 1 78 ? 15.242 -13.945 -15.484 1 92.81 78 ASN B O 1
ATOM 2795 N N . VAL B 1 79 ? 17.172 -12.844 -15.633 1 92.25 79 VAL B N 1
ATOM 2796 C CA . VAL B 1 79 ? 17.734 -13.805 -16.578 1 92.25 79 VAL B CA 1
ATOM 2797 C C . VAL B 1 79 ? 18.438 -14.93 -15.812 1 92.25 79 VAL B C 1
ATOM 2799 O O . VAL B 1 79 ? 18.328 -16.094 -16.172 1 92.25 79 VAL B O 1
ATOM 2802 N N . LEU B 1 80 ? 19.031 -14.633 -14.688 1 94.31 80 LEU B N 1
ATOM 2803 C CA . LEU B 1 80 ? 19.922 -15.578 -14.023 1 94.31 80 LEU B CA 1
ATOM 2804 C C . LEU B 1 80 ? 19.172 -16.359 -12.938 1 94.31 80 LEU B C 1
ATOM 2806 O O . LEU B 1 80 ? 19.469 -17.531 -12.711 1 94.31 80 LEU B O 1
ATOM 2810 N N . TRP B 1 81 ? 18.25 -15.727 -12.289 1 95.75 81 TRP B N 1
ATOM 2811 C CA . TRP B 1 81 ? 17.781 -16.297 -11.039 1 95.75 81 TRP B CA 1
ATOM 2812 C C . TRP B 1 81 ? 16.375 -16.891 -11.195 1 95.75 81 TRP B C 1
ATOM 2814 O O . TRP B 1 81 ? 15.938 -17.688 -10.359 1 95.75 81 TRP B O 1
ATOM 2824 N N . ILE B 1 82 ? 15.656 -16.5 -12.273 1 93.12 82 ILE B N 1
ATOM 2825 C CA . ILE B 1 82 ? 14.289 -17.016 -12.328 1 93.12 82 ILE B CA 1
ATOM 2826 C C . ILE B 1 82 ? 14.031 -17.641 -13.688 1 93.12 82 ILE B C 1
ATOM 2828 O O . ILE B 1 82 ? 14.625 -17.25 -14.695 1 93.12 82 ILE B O 1
ATOM 2832 N N . LYS B 1 83 ? 13.148 -18.625 -13.727 1 91 83 LYS B N 1
ATOM 2833 C CA . LYS B 1 83 ? 12.688 -19.312 -14.922 1 91 83 LYS B CA 1
ATOM 2834 C C . LYS B 1 83 ? 11.625 -18.5 -15.656 1 91 83 LYS B C 1
ATOM 2836 O O . LYS B 1 83 ? 11.141 -17.5 -15.133 1 91 83 LYS B O 1
ATOM 2841 N N . LYS B 1 84 ? 11.398 -18.969 -16.891 1 83.94 84 LYS B N 1
ATOM 2842 C CA . LYS B 1 84 ? 10.312 -18.359 -17.641 1 83.94 84 LYS B CA 1
ATOM 2843 C C . LYS B 1 84 ? 9 -18.422 -16.875 1 83.94 84 LYS B C 1
ATOM 2845 O O . LYS B 1 84 ? 8.641 -19.469 -16.344 1 83.94 84 LYS B O 1
ATOM 2850 N N . GLY B 1 85 ? 8.414 -17.281 -16.641 1 79 85 GLY B N 1
ATOM 2851 C CA . GLY B 1 85 ? 7.145 -17.219 -15.922 1 79 85 GLY B CA 1
ATOM 2852 C C . GLY B 1 85 ? 7.301 -16.891 -14.453 1 79 85 GLY B C 1
ATOM 2853 O O . GLY B 1 85 ? 6.312 -16.797 -13.719 1 79 85 GLY B O 1
ATOM 2854 N N . GLY B 1 86 ? 8.523 -16.734 -14.047 1 86.25 86 GLY B N 1
ATOM 2855 C CA . GLY B 1 86 ? 8.75 -16.359 -12.656 1 86.25 86 GLY B CA 1
ATOM 2856 C C . GLY B 1 86 ? 8.367 -14.93 -12.359 1 86.25 86 GLY B C 1
ATOM 2857 O O . GLY B 1 86 ? 8.094 -14.148 -13.273 1 86.25 86 GLY B O 1
ATOM 2858 N N . TYR B 1 87 ? 8.305 -14.609 -11.016 1 87 87 TYR B N 1
ATOM 2859 C CA . TYR B 1 87 ? 8.016 -13.258 -10.547 1 87 87 TYR B CA 1
ATOM 2860 C C . TYR B 1 87 ? 9.188 -12.32 -10.82 1 87 87 TYR B C 1
ATOM 2862 O O . TYR B 1 87 ? 10.297 -12.547 -10.336 1 87 87 TYR B O 1
ATOM 2870 N N . LYS B 1 88 ? 8.93 -11.305 -11.508 1 90.06 88 LYS B N 1
ATOM 2871 C CA . LYS B 1 88 ? 10.008 -10.453 -12.008 1 90.06 88 LYS B CA 1
ATOM 2872 C C . LYS B 1 88 ? 10.555 -9.555 -10.898 1 90.06 88 LYS B C 1
ATOM 2874 O O . LYS B 1 88 ? 9.789 -9.039 -10.078 1 90.06 88 LYS B O 1
ATOM 2879 N N . PHE B 1 89 ? 11.852 -9.469 -10.938 1 92.12 89 PHE B N 1
ATOM 2880 C CA . PHE B 1 89 ? 12.516 -8.438 -10.148 1 92.12 89 PHE B CA 1
ATOM 2881 C C . PHE B 1 89 ? 12.32 -7.062 -10.766 1 92.12 89 PHE B C 1
ATOM 2883 O O . PHE B 1 89 ? 12.086 -6.945 -11.969 1 92.12 89 PHE B O 1
ATOM 2890 N N . GLY B 1 90 ? 12.336 -5.992 -9.82 1 92.31 90 GLY B N 1
ATOM 2891 C CA . GLY B 1 90 ? 12.352 -4.672 -10.43 1 92.31 90 GLY B CA 1
ATOM 2892 C C . GLY B 1 90 ? 11.414 -3.693 -9.75 1 92.31 90 GLY B C 1
ATOM 2893 O O . GLY B 1 90 ? 11.5 -2.484 -9.977 1 92.31 90 GLY B O 1
ATOM 2894 N N . ASN B 1 91 ? 10.508 -4.18 -8.914 1 89.5 91 ASN B N 1
ATOM 2895 C CA . ASN B 1 91 ? 9.633 -3.26 -8.203 1 89.5 91 ASN B CA 1
ATOM 2896 C C . ASN B 1 91 ? 10.406 -2.396 -7.211 1 89.5 91 ASN B C 1
ATOM 2898 O O . ASN B 1 91 ? 11.141 -2.918 -6.367 1 89.5 91 ASN B O 1
ATOM 2902 N N . ARG B 1 92 ? 10.234 -1.139 -7.289 1 89.75 92 ARG B N 1
ATOM 2903 C CA . ARG B 1 92 ? 11.07 -0.221 -6.523 1 89.75 92 ARG B CA 1
ATOM 2904 C C . ARG B 1 92 ? 10.758 -0.313 -5.035 1 89.75 92 ARG B C 1
ATOM 2906 O O . ARG B 1 92 ? 11.562 0.099 -4.199 1 89.75 92 ARG B O 1
ATOM 2913 N N . ASP B 1 93 ? 9.609 -0.797 -4.664 1 88.25 93 ASP B N 1
ATOM 2914 C CA . ASP B 1 93 ? 9.227 -0.887 -3.262 1 88.25 93 ASP B CA 1
ATOM 2915 C C . ASP B 1 93 ? 9.555 -2.264 -2.688 1 88.25 93 ASP B C 1
ATOM 2917 O O . ASP B 1 93 ? 9.258 -2.545 -1.525 1 88.25 93 ASP B O 1
ATOM 2921 N N . GLU B 1 94 ? 10.18 -3.053 -3.48 1 90.69 94 GLU B N 1
ATOM 2922 C CA . GLU B 1 94 ? 10.461 -4.426 -3.068 1 90.69 94 GLU B CA 1
ATOM 2923 C C . GLU B 1 94 ? 11.969 -4.684 -3.004 1 90.69 94 GLU B C 1
ATOM 2925 O O . GLU B 1 94 ? 12.727 -4.18 -3.834 1 90.69 94 GLU B O 1
ATOM 2930 N N . THR B 1 95 ? 12.352 -5.453 -2.062 1 93 95 THR B N 1
ATOM 2931 C CA . THR B 1 95 ? 13.75 -5.852 -1.959 1 93 95 THR B CA 1
ATOM 2932 C C . THR B 1 95 ? 14.039 -7.059 -2.848 1 93 95 THR B C 1
ATOM 2934 O O . THR B 1 95 ? 13.109 -7.75 -3.283 1 93 95 THR B O 1
ATOM 2937 N N . ILE B 1 96 ? 15.312 -7.273 -3.131 1 93.25 96 ILE B N 1
ATOM 2938 C CA . ILE B 1 96 ? 15.727 -8.484 -3.834 1 93.25 96 ILE B CA 1
ATOM 2939 C C . ILE B 1 96 ? 15.273 -9.711 -3.051 1 93.25 96 ILE B C 1
ATOM 2941 O O . ILE B 1 96 ? 14.742 -10.664 -3.629 1 93.25 96 ILE B O 1
ATOM 2945 N N . SER B 1 97 ? 15.445 -9.633 -1.723 1 91.88 97 SER B N 1
ATOM 2946 C CA . SER B 1 97 ? 15.086 -10.75 -0.856 1 91.88 97 SER B CA 1
ATOM 2947 C C . SER B 1 97 ? 13.594 -11.062 -0.94 1 91.88 97 SER B C 1
ATOM 2949 O O . SER B 1 97 ? 13.195 -12.227 -0.951 1 91.88 97 SER B O 1
ATOM 2951 N N . SER B 1 98 ? 12.859 -10.062 -1.02 1 90.38 98 SER B N 1
ATOM 2952 C CA . SER B 1 98 ? 11.422 -10.25 -1.116 1 90.38 98 SER B CA 1
ATOM 2953 C C . SER B 1 98 ? 11.039 -10.945 -2.416 1 90.38 98 SER B C 1
ATOM 2955 O O . SER B 1 98 ? 10.289 -11.93 -2.404 1 90.38 98 SER B O 1
ATOM 2957 N N . ALA B 1 99 ? 11.547 -10.469 -3.551 1 91.19 99 ALA B N 1
ATOM 2958 C CA . ALA B 1 99 ? 11.258 -11.07 -4.852 1 91.19 99 ALA B CA 1
ATOM 2959 C C . ALA B 1 99 ? 11.805 -12.492 -4.934 1 91.19 99 ALA B C 1
ATOM 2961 O O . ALA B 1 99 ? 11.164 -13.375 -5.5 1 91.19 99 ALA B O 1
ATOM 2962 N N . LEU B 1 100 ? 12.961 -12.688 -4.367 1 93.25 100 LEU B N 1
ATOM 2963 C CA . LEU B 1 100 ? 13.547 -14.016 -4.305 1 93.25 100 LEU B CA 1
ATOM 2964 C C . LEU B 1 100 ? 12.648 -14.969 -3.525 1 93.25 100 LEU B C 1
ATOM 2966 O O . LEU B 1 100 ? 12.43 -16.109 -3.945 1 93.25 100 LEU B O 1
ATOM 2970 N N . GLY B 1 101 ? 12.172 -14.516 -2.414 1 90.31 101 GLY B N 1
ATOM 2971 C CA . GLY B 1 101 ? 11.258 -15.305 -1.606 1 90.31 101 GLY B CA 1
ATOM 2972 C C . GLY B 1 101 ? 9.992 -15.695 -2.346 1 90.31 101 GLY B C 1
ATOM 2973 O O . GLY B 1 101 ? 9.531 -16.844 -2.242 1 90.31 101 GLY B O 1
ATOM 2974 N N . ARG B 1 102 ? 9.484 -14.766 -3.113 1 85.69 102 ARG B N 1
ATOM 2975 C CA . ARG B 1 102 ? 8.297 -15.055 -3.91 1 85.69 102 ARG B CA 1
ATOM 2976 C C . ARG B 1 102 ? 8.578 -16.156 -4.934 1 85.69 102 ARG B C 1
ATOM 2978 O O . ARG B 1 102 ? 7.777 -17.078 -5.105 1 85.69 102 ARG B O 1
ATOM 2985 N N . ASN B 1 103 ? 9.711 -16.031 -5.562 1 90.62 103 ASN B N 1
ATOM 2986 C CA . ASN B 1 103 ? 10.07 -17.031 -6.562 1 90.62 103 ASN B CA 1
ATOM 2987 C C . ASN B 1 103 ? 10.383 -18.391 -5.926 1 90.62 103 ASN B C 1
ATOM 2989 O O . ASN B 1 103 ? 10.125 -19.438 -6.52 1 90.62 103 ASN B O 1
ATOM 2993 N N . ASN B 1 104 ? 10.906 -18.359 -4.73 1 90.5 104 ASN B N 1
ATOM 2994 C CA . ASN B 1 104 ? 11.102 -19.594 -3.98 1 90.5 104 ASN B CA 1
ATOM 2995 C C . ASN B 1 104 ? 9.781 -20.297 -3.701 1 90.5 104 ASN B C 1
ATOM 2997 O O . ASN B 1 104 ? 9.641 -21.484 -3.959 1 90.5 104 ASN B O 1
ATOM 3001 N N . LYS B 1 105 ? 8.844 -19.594 -3.225 1 81.06 105 LYS B N 1
ATOM 3002 C CA . LYS B 1 105 ? 7.527 -20.156 -2.93 1 81.06 105 LYS B CA 1
ATOM 3003 C C . LYS B 1 105 ? 6.867 -20.703 -4.191 1 81.06 105 LYS B C 1
ATOM 3005 O O . LYS B 1 105 ? 6.148 -21.703 -4.141 1 81.06 105 LYS B O 1
ATOM 3010 N N . LEU B 1 106 ? 7.199 -20.031 -5.336 1 79.5 106 LEU B N 1
ATOM 3011 C CA . LEU B 1 106 ? 6.566 -20.391 -6.602 1 79.5 106 LEU B CA 1
ATOM 3012 C C . LEU B 1 106 ? 7.312 -21.531 -7.281 1 79.5 106 LEU B C 1
ATOM 3014 O O . LEU B 1 106 ? 6.812 -22.125 -8.242 1 79.5 106 LEU B O 1
ATOM 3018 N N . GLY B 1 107 ? 8.461 -21.828 -6.82 1 85.94 107 GLY B N 1
ATOM 3019 C CA . GLY B 1 107 ? 9.281 -22.859 -7.457 1 85.94 107 GLY B CA 1
ATOM 3020 C C . GLY B 1 107 ? 9.82 -22.438 -8.812 1 85.94 107 GLY B C 1
ATOM 3021 O O . GLY B 1 107 ? 9.969 -23.266 -9.711 1 85.94 107 GLY B O 1
ATOM 3022 N N . THR B 1 108 ? 10.062 -21.125 -8.961 1 88.81 108 THR B N 1
ATOM 3023 C CA . THR B 1 108 ? 10.445 -20.609 -10.273 1 88.81 108 THR B CA 1
ATOM 3024 C C . THR B 1 108 ? 11.898 -20.172 -10.281 1 88.81 108 THR B C 1
ATOM 3026 O O . THR B 1 108 ? 12.352 -19.5 -11.219 1 88.81 108 THR B O 1
ATOM 3029 N N . LEU B 1 109 ? 12.641 -20.484 -9.281 1 94.75 109 LEU B N 1
ATOM 3030 C CA . LEU B 1 109 ? 14.062 -20.141 -9.242 1 94.75 109 LEU B CA 1
ATOM 3031 C C . LEU B 1 109 ? 14.859 -21.062 -10.156 1 94.75 109 LEU B C 1
ATOM 3033 O O . LEU B 1 109 ? 14.578 -22.266 -10.242 1 94.75 109 LEU B O 1
ATOM 3037 N N . THR B 1 110 ? 15.836 -20.547 -10.805 1 95.94 110 THR B N 1
ATOM 3038 C CA . THR B 1 110 ? 16.844 -21.359 -11.469 1 95.94 110 THR B CA 1
ATOM 3039 C C . THR B 1 110 ? 17.734 -22.047 -10.445 1 95.94 110 THR B C 1
ATOM 3041 O O . THR B 1 110 ? 17.594 -21.828 -9.242 1 95.94 110 THR B O 1
ATOM 3044 N N . LYS B 1 111 ? 18.625 -22.891 -10.945 1 95.69 111 LYS B N 1
ATOM 3045 C CA . LYS B 1 111 ? 19.594 -23.516 -10.047 1 95.69 111 LYS B CA 1
ATOM 3046 C C . LYS B 1 111 ? 20.453 -22.453 -9.344 1 95.69 111 LYS B C 1
ATOM 3048 O O . LYS B 1 111 ? 20.719 -22.562 -8.148 1 95.69 111 LYS B O 1
ATOM 3053 N N . PHE B 1 112 ? 20.812 -21.469 -10.102 1 95.5 112 PHE B N 1
ATOM 3054 C CA . PHE B 1 112 ? 21.594 -20.375 -9.531 1 95.5 112 PHE B CA 1
ATOM 3055 C C . PHE B 1 112 ? 20.797 -19.609 -8.5 1 95.5 112 PHE B C 1
ATOM 3057 O O . PHE B 1 112 ? 21.297 -19.281 -7.422 1 95.5 112 PHE B O 1
ATOM 3064 N N . GLY B 1 113 ? 19.562 -19.25 -8.82 1 94.88 113 GLY B N 1
ATOM 3065 C CA . GLY B 1 113 ? 18.688 -18.578 -7.871 1 94.88 113 GLY B CA 1
ATOM 3066 C C . GLY B 1 113 ? 18.484 -19.359 -6.586 1 94.88 113 GLY B C 1
ATOM 3067 O O . GLY B 1 113 ? 18.484 -18.781 -5.496 1 94.88 113 GLY B O 1
ATOM 3068 N N . MET B 1 114 ? 18.375 -20.625 -6.738 1 95.44 114 MET B N 1
ATOM 3069 C CA . MET B 1 114 ? 18.219 -21.5 -5.574 1 95.44 114 MET B CA 1
ATOM 3070 C C . MET B 1 114 ? 19.469 -21.484 -4.707 1 95.44 114 MET B C 1
ATOM 3072 O O . MET B 1 114 ? 19.375 -21.516 -3.479 1 95.44 114 MET B O 1
ATOM 3076 N N . ALA B 1 115 ? 20.562 -21.5 -5.355 1 94.62 115 ALA B N 1
ATOM 3077 C CA . ALA B 1 115 ? 21.812 -21.453 -4.621 1 94.62 115 ALA B CA 1
ATOM 3078 C C . ALA B 1 115 ? 21.922 -20.188 -3.783 1 94.62 115 ALA B C 1
ATOM 3080 O O . ALA B 1 115 ? 22.375 -20.234 -2.633 1 94.62 115 ALA B O 1
ATOM 3081 N N . ILE B 1 116 ? 21.531 -19.094 -4.359 1 92.25 116 ILE B N 1
ATOM 3082 C CA . ILE B 1 116 ? 21.578 -17.828 -3.646 1 92.25 116 ILE B CA 1
ATOM 3083 C C . ILE B 1 116 ? 20.609 -17.875 -2.457 1 92.25 116 ILE B C 1
ATOM 3085 O O . ILE B 1 116 ? 20.953 -17.438 -1.357 1 92.25 116 ILE B O 1
ATOM 3089 N N . ASP B 1 117 ? 19.469 -18.359 -2.715 1 93.5 117 ASP B N 1
ATOM 3090 C CA . ASP B 1 117 ? 18.469 -18.484 -1.658 1 93.5 117 ASP B CA 1
ATOM 3091 C C . ASP B 1 117 ? 19 -19.328 -0.501 1 93.5 117 ASP B C 1
ATOM 3093 O O . ASP B 1 117 ? 18.812 -18.969 0.666 1 93.5 117 ASP B O 1
ATOM 3097 N N . LYS B 1 118 ? 19.594 -20.422 -0.816 1 92.81 118 LYS B N 1
ATOM 3098 C CA . LYS B 1 118 ? 20.156 -21.312 0.205 1 92.81 118 LYS B CA 1
ATOM 3099 C C . LYS B 1 118 ? 21.266 -20.609 0.99 1 92.81 118 LYS B C 1
ATOM 3101 O O . LYS B 1 118 ? 21.375 -20.797 2.203 1 92.81 118 LYS B O 1
ATOM 3106 N N . LEU B 1 119 ? 22.109 -19.891 0.292 1 89 119 LEU B N 1
ATOM 3107 C CA . LEU B 1 119 ? 23.172 -19.141 0.945 1 89 119 LEU B CA 1
ATOM 3108 C C . LEU B 1 119 ? 22.609 -18.156 1.963 1 89 119 LEU B C 1
ATOM 3110 O O . LEU B 1 119 ? 23.094 -18.078 3.09 1 89 119 LEU B O 1
ATOM 3114 N N . LEU B 1 120 ? 21.547 -17.438 1.549 1 86.56 120 LEU B N 1
ATOM 3115 C CA . LEU B 1 120 ? 20.938 -16.469 2.438 1 86.56 120 LEU B CA 1
ATOM 3116 C C . LEU B 1 120 ? 20.25 -17.156 3.613 1 86.56 120 LEU B C 1
ATOM 3118 O O . LEU B 1 120 ? 20.266 -16.656 4.734 1 86.56 120 LEU B O 1
ATOM 3122 N N . ASP B 1 121 ? 19.703 -18.281 3.363 1 87.25 121 ASP B N 1
ATOM 3123 C CA . ASP B 1 121 ? 19.062 -19.078 4.414 1 87.25 121 ASP B CA 1
ATOM 3124 C C . ASP B 1 121 ? 20.094 -19.547 5.441 1 87.25 121 ASP B C 1
ATOM 3126 O O . ASP B 1 121 ? 19.781 -19.641 6.633 1 87.25 121 ASP B O 1
ATOM 3130 N N . PHE B 1 122 ? 21.203 -19.922 4.914 1 87.44 122 PHE B N 1
ATOM 3131 C CA . PHE B 1 122 ? 22.297 -20.344 5.789 1 87.44 122 PHE B CA 1
ATOM 3132 C C . PHE B 1 122 ? 22.719 -19.203 6.719 1 87.44 122 PHE B C 1
ATOM 3134 O O . PHE B 1 122 ? 22.969 -19.422 7.902 1 87.44 122 PHE B O 1
ATOM 3141 N N . LEU B 1 123 ? 22.734 -17.969 6.188 1 79.38 123 LEU B N 1
ATOM 3142 C CA . LEU B 1 123 ? 23.141 -16.812 6.957 1 79.38 123 LEU B CA 1
ATOM 3143 C C . LEU B 1 123 ? 22.031 -16.375 7.922 1 79.38 123 LEU B C 1
ATOM 3145 O O . LEU B 1 123 ? 22.328 -15.93 9.031 1 79.38 123 LEU B O 1
ATOM 3149 N N . ASP B 1 124 ? 20.812 -16.453 7.492 1 79.75 124 ASP B N 1
ATOM 3150 C CA . ASP B 1 124 ? 19.625 -16.078 8.25 1 79.75 124 ASP B CA 1
ATOM 3151 C C . ASP B 1 124 ? 18.438 -16.953 7.879 1 79.75 124 ASP B C 1
ATOM 3153 O O . ASP B 1 124 ? 17.859 -16.797 6.805 1 79.75 124 ASP B O 1
ATOM 3157 N N . LYS B 1 125 ? 18.094 -17.828 8.75 1 85.44 125 LYS B N 1
ATOM 3158 C CA . LYS B 1 125 ? 17.094 -18.844 8.469 1 85.44 125 LYS B CA 1
ATOM 3159 C C . LYS B 1 125 ? 15.797 -18.219 7.945 1 85.44 125 LYS B C 1
ATOM 3161 O O . LYS B 1 125 ? 15.273 -17.281 8.547 1 85.44 125 LYS B O 1
ATOM 3166 N N . ASN B 1 126 ? 15.32 -18.812 6.836 1 85.94 126 ASN B N 1
ATOM 3167 C CA . ASN B 1 126 ? 14.102 -18.391 6.16 1 85.94 126 ASN B CA 1
ATOM 3168 C C . ASN B 1 126 ? 14.156 -16.922 5.762 1 85.94 126 ASN B C 1
ATOM 3170 O O . ASN B 1 126 ? 13.133 -16.234 5.797 1 85.94 126 ASN B O 1
ATOM 3174 N N . HIS B 1 127 ? 15.305 -16.469 5.43 1 82.62 127 HIS B N 1
ATOM 3175 C CA . HIS B 1 127 ? 15.516 -15.047 5.18 1 82.62 127 HIS B CA 1
ATOM 3176 C C . HIS B 1 127 ? 14.594 -14.539 4.074 1 82.62 127 HIS B C 1
ATOM 3178 O O . HIS B 1 127 ? 13.828 -13.594 4.281 1 82.62 127 HIS B O 1
ATOM 3184 N N . SER B 1 128 ? 14.656 -15.188 2.906 1 87.69 128 SER B N 1
ATOM 3185 C CA . SER B 1 128 ? 13.898 -14.695 1.758 1 87.69 128 SER B CA 1
ATOM 3186 C C . SER B 1 128 ? 12.398 -14.812 1.995 1 87.69 128 SER B C 1
ATOM 3188 O O . SER B 1 128 ? 11.633 -13.922 1.622 1 87.69 128 SER B O 1
ATOM 3190 N N . LEU B 1 129 ? 11.984 -15.859 2.684 1 83.75 129 LEU B N 1
ATOM 3191 C CA . LEU B 1 129 ? 10.57 -16.062 2.965 1 83.75 129 LEU B CA 1
ATOM 3192 C C . LEU B 1 129 ? 10.055 -15.016 3.949 1 83.75 129 LEU B C 1
ATOM 3194 O O . LEU B 1 129 ? 8.953 -14.484 3.783 1 83.75 129 LEU B O 1
ATOM 3198 N N . ASN B 1 130 ? 10.922 -14.688 4.875 1 80.94 130 ASN B N 1
ATOM 3199 C CA . ASN B 1 130 ? 10.57 -13.695 5.883 1 80.94 130 ASN B CA 1
ATOM 3200 C C . ASN B 1 130 ? 10.609 -12.281 5.316 1 80.94 130 ASN B C 1
ATOM 3202 O O . ASN B 1 130 ? 10.078 -11.352 5.926 1 80.94 130 ASN B O 1
ATOM 3206 N N . SER B 1 131 ? 11.211 -12.125 4.18 1 82.25 131 SER B N 1
ATOM 3207 C CA . SER B 1 131 ? 11.422 -10.789 3.619 1 82.25 131 SER B CA 1
ATOM 3208 C C . SER B 1 131 ? 10.297 -10.398 2.668 1 82.25 131 SER B C 1
ATOM 3210 O O . SER B 1 131 ? 10.258 -9.273 2.176 1 82.25 131 SER B O 1
ATOM 3212 N N . ILE B 1 132 ? 9.375 -11.336 2.379 1 80.56 132 ILE B N 1
ATOM 3213 C CA . ILE B 1 132 ? 8.328 -11.039 1.407 1 80.56 132 ILE B CA 1
ATOM 3214 C C . ILE B 1 132 ? 7.477 -9.875 1.907 1 80.56 132 ILE B C 1
ATOM 3216 O O . ILE B 1 132 ? 6.941 -9.922 3.018 1 80.56 132 ILE B O 1
ATOM 3220 N N . ASP B 1 133 ? 7.488 -8.812 1.09 1 75.81 133 ASP B N 1
ATOM 3221 C CA . ASP B 1 133 ? 6.73 -7.598 1.388 1 75.81 133 ASP B CA 1
ATOM 3222 C C . ASP B 1 133 ? 5.453 -7.527 0.555 1 75.81 133 ASP B C 1
ATOM 3224 O O . ASP B 1 133 ? 5.504 -7.586 -0.675 1 75.81 133 ASP B O 1
ATOM 3228 N N . TYR B 1 134 ? 4.336 -7.305 1.182 1 64.12 134 TYR B N 1
ATOM 3229 C CA . TYR B 1 134 ? 3.057 -7.301 0.484 1 64.12 134 TYR B CA 1
ATOM 3230 C C . TYR B 1 134 ? 2.562 -5.879 0.259 1 64.12 134 TYR B C 1
ATOM 3232 O O . TYR B 1 134 ? 1.562 -5.664 -0.428 1 64.12 134 TYR B O 1
ATOM 3240 N N . TYR B 1 135 ? 3.258 -4.922 0.876 1 65 135 TYR B N 1
ATOM 3241 C CA . TYR B 1 135 ? 2.941 -3.514 0.663 1 65 135 TYR B CA 1
ATOM 3242 C C . TYR B 1 135 ? 3.828 -2.912 -0.42 1 65 135 TYR B C 1
ATOM 3244 O O . TYR B 1 135 ? 4.754 -2.152 -0.122 1 65 135 TYR B O 1
ATOM 3252 N N . ILE B 1 136 ? 3.578 -3.367 -1.542 1 74.5 136 ILE B N 1
ATOM 3253 C CA . ILE B 1 136 ? 4.375 -2.879 -2.662 1 74.5 136 ILE B CA 1
ATOM 3254 C C . ILE B 1 136 ? 3.471 -2.18 -3.674 1 74.5 136 ILE B C 1
ATOM 3256 O O . ILE B 1 136 ? 2.256 -2.385 -3.676 1 74.5 136 ILE B O 1
ATOM 3260 N N . GLU B 1 137 ? 4.035 -1.319 -4.422 1 69.81 137 GLU B N 1
ATOM 3261 C CA . GLU B 1 137 ? 3.299 -0.652 -5.492 1 69.81 137 GLU B CA 1
ATOM 3262 C C . GLU B 1 137 ? 2.682 -1.664 -6.453 1 69.81 137 GLU B C 1
ATOM 3264 O O . GLU B 1 137 ? 3.281 -2.703 -6.738 1 69.81 137 GLU B O 1
ATOM 3269 N N . PRO B 1 138 ? 1.402 -1.379 -6.844 1 65.5 138 PRO B N 1
ATOM 3270 C CA . PRO B 1 138 ? 0.764 -2.27 -7.812 1 65.5 138 PRO B CA 1
ATOM 3271 C C . PRO B 1 138 ? 1.625 -2.504 -9.055 1 65.5 138 PRO B C 1
ATOM 3273 O O . PRO B 1 138 ? 2.268 -1.573 -9.547 1 65.5 138 PRO B O 1
ATOM 3276 N N . SER B 1 139 ? 1.752 -3.764 -9.359 1 70.81 139 SER B N 1
ATOM 3277 C CA . SER B 1 139 ? 2.527 -4.133 -10.539 1 70.81 139 SER B CA 1
ATOM 3278 C C . SER B 1 139 ? 1.69 -4.949 -11.516 1 70.81 139 SER B C 1
ATOM 3280 O O . SER B 1 139 ? 0.706 -5.578 -11.125 1 70.81 139 SER B O 1
ATOM 3282 N N . LYS B 1 140 ? 2 -4.863 -12.812 1 69.19 140 LYS B N 1
ATOM 3283 C CA . LYS B 1 140 ? 1.322 -5.633 -13.852 1 69.19 140 LYS B CA 1
ATOM 3284 C C . LYS B 1 140 ? 1.531 -7.129 -13.648 1 69.19 140 LYS B C 1
ATOM 3286 O O . LYS B 1 140 ? 0.807 -7.945 -14.227 1 69.19 140 LYS B O 1
ATOM 3291 N N . GLU B 1 141 ? 2.453 -7.469 -12.773 1 75.38 141 GLU B N 1
ATOM 3292 C CA . GLU B 1 141 ? 2.811 -8.867 -12.57 1 75.38 141 GLU B CA 1
ATOM 3293 C C . GLU B 1 141 ? 1.914 -9.523 -11.523 1 75.38 141 GLU B C 1
ATOM 3295 O O . GLU B 1 141 ? 1.957 -10.742 -11.336 1 75.38 141 GLU B O 1
ATOM 3300 N N . ILE B 1 142 ? 1.132 -8.68 -10.906 1 78.31 142 ILE B N 1
ATOM 3301 C CA . ILE B 1 142 ? 0.276 -9.242 -9.867 1 78.31 142 ILE B CA 1
ATOM 3302 C C . ILE B 1 142 ? -1.185 -8.914 -10.172 1 78.31 142 ILE B C 1
ATOM 3304 O O . ILE B 1 142 ? -1.564 -7.746 -10.258 1 78.31 142 ILE B O 1
ATOM 3308 N N . LEU B 1 143 ? -1.952 -9.883 -10.492 1 84.56 143 LEU B N 1
ATOM 3309 C CA . LEU B 1 143 ? -3.404 -9.758 -10.555 1 84.56 143 LEU B CA 1
ATOM 3310 C C . LEU B 1 143 ? -4.012 -9.742 -9.156 1 84.56 143 LEU B C 1
ATOM 3312 O O . LEU B 1 143 ? -3.973 -10.758 -8.445 1 84.56 143 LEU B O 1
ATOM 3316 N N . ASP B 1 144 ? -4.469 -8.633 -8.75 1 85.44 144 ASP B N 1
ATOM 3317 C CA . ASP B 1 144 ? -5.031 -8.477 -7.41 1 85.44 144 ASP B CA 1
ATOM 3318 C C . ASP B 1 144 ? -6.539 -8.734 -7.418 1 85.44 144 ASP B C 1
ATOM 3320 O O . ASP B 1 144 ? -7.301 -7.98 -8.023 1 85.44 144 ASP B O 1
ATOM 3324 N N . GLN B 1 145 ? -6.957 -9.797 -6.746 1 91.19 145 GLN B N 1
ATOM 3325 C CA . GLN B 1 145 ? -8.359 -10.203 -6.762 1 91.19 145 GLN B CA 1
ATOM 3326 C C . GLN B 1 145 ? -8.93 -10.258 -5.352 1 91.19 145 GLN B C 1
ATOM 3328 O O . GLN B 1 145 ? -8.188 -10.305 -4.371 1 91.19 145 GLN B O 1
ATOM 3333 N N . LEU B 1 146 ? -10.219 -10.148 -5.266 1 93.19 146 LEU B N 1
ATOM 3334 C CA . LEU B 1 146 ? -11 -10.305 -4.043 1 93.19 146 LEU B CA 1
ATOM 3335 C C . LEU B 1 146 ? -11.82 -11.594 -4.078 1 93.19 146 LEU B C 1
ATOM 3337 O O . LEU B 1 146 ? -12.344 -11.969 -5.129 1 93.19 146 LEU B O 1
ATOM 3341 N N . VAL B 1 147 ? -11.906 -12.242 -2.926 1 95.56 147 VAL B N 1
ATOM 3342 C CA . VAL B 1 147 ? -12.656 -13.492 -2.875 1 95.56 147 VAL B CA 1
ATOM 3343 C C . VAL B 1 147 ? -13.609 -13.477 -1.682 1 95.56 147 VAL B C 1
ATOM 3345 O O . VAL B 1 147 ? -13.227 -13.055 -0.585 1 95.56 147 VAL B O 1
ATOM 3348 N N . TRP B 1 148 ? -14.812 -13.867 -1.879 1 97 148 TRP B N 1
ATOM 3349 C CA . TRP B 1 148 ? -15.773 -14.148 -0.811 1 97 148 TRP B CA 1
ATOM 3350 C C . TRP B 1 148 ? -15.781 -15.633 -0.465 1 97 148 TRP B C 1
ATOM 3352 O O . TRP B 1 148 ? -16.156 -16.469 -1.293 1 97 148 TRP B O 1
ATOM 3362 N N . VAL B 1 149 ? -15.336 -15.922 0.722 1 96.62 149 VAL B N 1
ATOM 3363 C CA . VAL B 1 149 ? -15.297 -17.297 1.206 1 96.62 149 VAL B CA 1
ATOM 3364 C C . VAL B 1 149 ? -16.562 -17.594 2.002 1 96.62 149 VAL B C 1
ATOM 3366 O O . VAL B 1 149 ? -16.859 -16.922 2.988 1 96.62 149 VAL B O 1
ATOM 3369 N N . HIS B 1 150 ? -17.297 -18.562 1.555 1 97.31 150 HIS B N 1
ATOM 3370 C CA . HIS B 1 150 ? -18.516 -18.969 2.242 1 97.31 150 HIS B CA 1
ATOM 3371 C C . HIS B 1 150 ? -18.562 -20.469 2.457 1 97.31 150 HIS B C 1
ATOM 3373 O O . HIS B 1 150 ? -18.422 -21.234 1.504 1 97.31 150 HIS B O 1
ATOM 3379 N N . ILE B 1 151 ? -18.766 -20.797 3.719 1 96.62 151 ILE B N 1
ATOM 3380 C CA . ILE B 1 151 ? -18.703 -22.203 4.109 1 96.62 151 ILE B CA 1
ATOM 3381 C C . ILE B 1 151 ? -20.016 -22.609 4.789 1 96.62 151 ILE B C 1
ATOM 3383 O O . ILE B 1 151 ? -20.5 -21.906 5.68 1 96.62 151 ILE B O 1
ATOM 3387 N N . VAL B 1 152 ? -20.609 -23.656 4.316 1 95.56 152 VAL B N 1
ATOM 3388 C CA . VAL B 1 152 ? -21.781 -24.266 4.934 1 95.56 152 VAL B CA 1
ATOM 3389 C C . VAL B 1 152 ? -21.547 -25.75 5.148 1 95.56 152 VAL B C 1
ATOM 3391 O O . VAL B 1 152 ? -21.172 -26.469 4.219 1 95.56 152 VAL B O 1
ATOM 3394 N N . ASP B 1 153 ? -21.781 -26.25 6.363 1 95.31 153 ASP B N 1
ATOM 3395 C CA . ASP B 1 153 ? -21.578 -27.656 6.699 1 95.31 153 ASP B CA 1
ATOM 3396 C C . ASP B 1 153 ? -20.203 -28.141 6.242 1 95.31 153 ASP B C 1
ATOM 3398 O O . ASP B 1 153 ? -20.078 -29.188 5.613 1 95.31 153 ASP B O 1
ATOM 3402 N N . GLN B 1 154 ? -19.234 -27.281 6.473 1 95.38 154 GLN B N 1
ATOM 3403 C CA . GLN B 1 154 ? -17.828 -27.547 6.203 1 95.38 154 GLN B CA 1
ATOM 3404 C C . GLN B 1 154 ? -17.578 -27.781 4.719 1 95.38 154 GLN B C 1
ATOM 3406 O O . GLN B 1 154 ? -16.672 -28.531 4.344 1 95.38 154 GLN B O 1
ATOM 3411 N N . LYS B 1 155 ? -18.453 -27.266 3.916 1 97.56 155 LYS B N 1
ATOM 3412 C CA . LYS B 1 155 ? -18.266 -27.266 2.467 1 97.56 155 LYS B CA 1
ATOM 3413 C C . LYS B 1 155 ? -18.125 -25.844 1.939 1 97.56 155 LYS B C 1
ATOM 3415 O O . LYS B 1 155 ? -18.812 -24.922 2.391 1 97.56 155 LYS B O 1
ATOM 3420 N N . LEU B 1 156 ? -17.219 -25.656 0.984 1 97.88 156 LEU B N 1
ATOM 3421 C CA . LEU B 1 156 ? -16.844 -24.344 0.449 1 97.88 156 LEU B CA 1
ATOM 3422 C C . LEU B 1 156 ? -17.656 -24.016 -0.8 1 97.88 156 LEU B C 1
ATOM 3424 O O . LEU B 1 156 ? -17.719 -24.828 -1.728 1 97.88 156 LEU B O 1
ATOM 3428 N N . LEU B 1 157 ? -18.25 -22.859 -0.838 1 98.12 157 LEU B N 1
ATOM 3429 C CA . LEU B 1 157 ? -19.031 -22.406 -1.977 1 98.12 157 LEU B CA 1
ATOM 3430 C C . LEU B 1 157 ? -18.141 -22.078 -3.162 1 98.12 157 LEU B C 1
ATOM 3432 O O . LEU B 1 157 ? -17.109 -21.406 -3.004 1 98.12 157 LEU B O 1
ATOM 3436 N N . ALA B 1 158 ? -18.469 -22.547 -4.34 1 98.06 158 ALA B N 1
ATOM 3437 C CA . ALA B 1 158 ? -17.797 -22.203 -5.59 1 98.06 158 ALA B CA 1
ATOM 3438 C C . ALA B 1 158 ? -18.75 -22.344 -6.777 1 98.06 158 ALA B C 1
ATOM 3440 O O . ALA B 1 158 ? -19.922 -22.672 -6.605 1 98.06 158 ALA B O 1
ATOM 3441 N N . SER B 1 159 ? -18.281 -21.875 -7.898 1 96.75 159 SER B N 1
ATOM 3442 C CA . SER B 1 159 ? -19 -22.125 -9.148 1 96.75 159 SER B CA 1
ATOM 3443 C C . SER B 1 159 ? -18.141 -22.938 -10.109 1 96.75 159 SER B C 1
ATOM 3445 O O . SER B 1 159 ? -16.922 -22.953 -10.008 1 96.75 159 SER B O 1
ATOM 3447 N N . ARG B 1 160 ? -18.781 -23.688 -10.938 1 95.31 160 ARG B N 1
ATOM 3448 C CA . ARG B 1 160 ? -18.141 -24.391 -12.031 1 95.31 160 ARG B CA 1
ATOM 3449 C C . ARG B 1 160 ? -18.656 -23.922 -13.383 1 95.31 160 ARG B C 1
ATOM 3451 O O . ARG B 1 160 ? -19.812 -24.172 -13.734 1 95.31 160 ARG B O 1
ATOM 3458 N N . PRO B 1 161 ? -17.797 -23.172 -14.094 1 93.75 161 PRO B N 1
ATOM 3459 C CA . PRO B 1 161 ? -18.25 -22.703 -15.414 1 93.75 161 PRO B CA 1
ATOM 3460 C C . PRO B 1 161 ? -18.594 -23.859 -16.359 1 93.75 161 PRO B C 1
ATOM 3462 O O . PRO B 1 161 ? -18.031 -24.953 -16.219 1 93.75 161 PRO B O 1
ATOM 3465 N N . ILE B 1 162 ? -19.5 -23.5 -17.266 1 91.94 162 ILE B N 1
ATOM 3466 C CA . ILE B 1 162 ? -19.922 -24.516 -18.219 1 91.94 162 ILE B CA 1
ATOM 3467 C C . ILE B 1 162 ? -18.734 -25.047 -19 1 91.94 162 ILE B C 1
ATOM 3469 O O . ILE B 1 162 ? -17.922 -24.281 -19.516 1 91.94 162 ILE B O 1
ATOM 3473 N N . GLY B 1 163 ? -18.641 -26.297 -19.078 1 90.88 163 GLY B N 1
ATOM 3474 C CA . GLY B 1 163 ? -17.609 -26.922 -19.875 1 90.88 163 GLY B CA 1
ATOM 3475 C C . GLY B 1 163 ? -16.25 -26.938 -19.188 1 90.88 163 GLY B C 1
ATOM 3476 O O . GLY B 1 163 ? -15.258 -27.375 -19.781 1 90.88 163 GLY B O 1
ATOM 3477 N N . GLU B 1 164 ? -16.219 -26.469 -17.938 1 90.12 164 GLU B N 1
ATOM 3478 C CA . GLU B 1 164 ? -14.945 -26.422 -17.219 1 90.12 164 GLU B CA 1
ATOM 3479 C C . GLU B 1 164 ? -14.922 -27.422 -16.062 1 90.12 164 GLU B C 1
ATOM 3481 O O . GLU B 1 164 ? -15.977 -27.781 -15.531 1 90.12 164 GLU B O 1
ATOM 3486 N N . THR B 1 165 ? -13.719 -27.875 -15.82 1 87.81 165 THR B N 1
ATOM 3487 C CA . THR B 1 165 ? -13.547 -28.766 -14.68 1 87.81 165 THR B CA 1
ATOM 3488 C C . THR B 1 165 ? -13.062 -28 -13.453 1 87.81 165 THR B C 1
ATOM 3490 O O . THR B 1 165 ? -13.234 -28.438 -12.32 1 87.81 165 THR B O 1
ATOM 3493 N N . ARG B 1 166 ? -12.547 -26.922 -13.68 1 90.31 166 ARG B N 1
ATOM 3494 C CA . ARG B 1 166 ? -12.016 -26.125 -12.578 1 90.31 166 ARG B CA 1
ATOM 3495 C C . ARG B 1 166 ? -13.109 -25.281 -11.93 1 90.31 166 ARG B C 1
ATOM 3497 O O . ARG B 1 166 ? -13.977 -24.75 -12.625 1 90.31 166 ARG B O 1
ATOM 3504 N N . TYR B 1 167 ? -13.078 -25.203 -10.633 1 94.56 167 TYR B N 1
ATOM 3505 C CA . TYR B 1 167 ? -14.023 -24.359 -9.898 1 94.56 167 TYR B CA 1
ATOM 3506 C C . TYR B 1 167 ? -13.5 -22.938 -9.75 1 94.56 167 TYR B C 1
ATOM 3508 O O . TYR B 1 167 ? -12.297 -22.703 -9.867 1 94.56 167 TYR B O 1
ATOM 3516 N N . VAL B 1 168 ? -14.406 -22.109 -9.516 1 94.12 168 VAL B N 1
ATOM 3517 C CA . VAL B 1 168 ? -14.078 -20.703 -9.289 1 94.12 168 VAL B CA 1
ATOM 3518 C C . VAL B 1 168 ? -14.734 -20.219 -7.996 1 94.12 168 VAL B C 1
ATOM 3520 O O . VAL B 1 168 ? -15.938 -20.406 -7.801 1 94.12 168 VAL B O 1
ATOM 3523 N N . LEU B 1 169 ? -13.875 -19.734 -7.152 1 96.81 169 LEU B N 1
ATOM 3524 C CA . LEU B 1 169 ? -14.445 -19.125 -5.953 1 96.81 169 LEU B CA 1
ATOM 3525 C C . LEU B 1 169 ? -15.102 -17.797 -6.285 1 96.81 169 LEU B C 1
ATOM 3527 O O . LEU B 1 169 ? -14.617 -17.062 -7.145 1 96.81 169 LEU B O 1
ATOM 3531 N N . PRO B 1 170 ? -16.219 -17.484 -5.559 1 97.19 170 PRO B N 1
ATOM 3532 C CA . PRO B 1 170 ? -16.844 -16.188 -5.805 1 97.19 170 PRO B CA 1
ATOM 3533 C C . PRO B 1 170 ? -15.906 -15.016 -5.539 1 97.19 170 PRO B C 1
ATOM 3535 O O . PRO B 1 170 ? -15.305 -14.93 -4.465 1 97.19 170 PRO B O 1
ATOM 3538 N N . GLY B 1 171 ? -15.797 -14.164 -6.465 1 95.75 171 GLY B N 1
ATOM 3539 C CA . GLY B 1 171 ? -14.875 -13.047 -6.281 1 95.75 171 GLY B CA 1
ATOM 3540 C C . GLY B 1 171 ? -14.781 -12.148 -7.496 1 95.75 171 GLY B C 1
ATOM 3541 O O . GLY B 1 171 ? -15.641 -12.203 -8.383 1 95.75 171 GLY B O 1
ATOM 3542 N N . THR B 1 172 ? -13.766 -11.219 -7.48 1 94.31 172 THR B N 1
ATOM 3543 C CA . THR B 1 172 ? -13.594 -10.242 -8.547 1 94.31 172 THR B CA 1
ATOM 3544 C C . THR B 1 172 ? -12.203 -9.617 -8.492 1 94.31 172 THR B C 1
ATOM 3546 O O . THR B 1 172 ? -11.453 -9.852 -7.539 1 94.31 172 THR B O 1
ATOM 3549 N N . GLN B 1 173 ? -11.859 -8.977 -9.562 1 90.62 173 GLN B N 1
ATOM 3550 C CA . GLN B 1 173 ? -10.633 -8.188 -9.555 1 90.62 173 GLN B CA 1
ATOM 3551 C C . GLN B 1 173 ? -10.773 -6.949 -8.672 1 90.62 173 GLN B C 1
ATOM 3553 O O . GLN B 1 173 ? -11.828 -6.312 -8.656 1 90.62 173 GLN B O 1
ATOM 3558 N N . LYS B 1 174 ? -9.656 -6.656 -7.93 1 84.25 174 LYS B N 1
ATOM 3559 C CA . LYS B 1 174 ? -9.641 -5.398 -7.18 1 84.25 174 LYS B CA 1
ATOM 3560 C C . LYS B 1 174 ? -9.75 -4.199 -8.117 1 84.25 174 LYS B C 1
ATOM 3562 O O . LYS B 1 174 ? -9.336 -4.273 -9.281 1 84.25 174 LYS B O 1
ATOM 3567 N N . ALA B 1 175 ? -10.438 -3.229 -7.629 1 75.38 175 ALA B N 1
ATOM 3568 C CA . ALA B 1 175 ? -10.492 -1.943 -8.32 1 75.38 175 ALA B CA 1
ATOM 3569 C C . ALA B 1 175 ? -9.68 -0.885 -7.578 1 75.38 175 ALA B C 1
ATOM 3571 O O . ALA B 1 175 ? -9.82 -0.732 -6.363 1 75.38 175 ALA B O 1
ATOM 3572 N N . PRO B 1 176 ? -8.852 -0.26 -8.484 1 62.69 176 PRO B N 1
ATOM 3573 C CA . PRO B 1 176 ? -8.094 0.812 -7.836 1 62.69 176 PRO B CA 1
ATOM 3574 C C . PRO B 1 176 ? -8.992 1.875 -7.207 1 62.69 176 PRO B C 1
ATOM 3576 O O . PRO B 1 176 ? -10.055 2.197 -7.758 1 62.69 176 PRO B O 1
ATOM 3579 N N . ASP B 1 177 ? -8.703 2.354 -5.973 1 57.44 177 ASP B N 1
ATOM 3580 C CA . ASP B 1 177 ? -9.312 3.504 -5.312 1 57.44 177 ASP B CA 1
ATOM 3581 C C . ASP B 1 177 ? -10.703 3.166 -4.793 1 57.44 177 ASP B C 1
ATOM 3583 O O . ASP B 1 177 ? -11.469 4.059 -4.422 1 57.44 177 ASP B O 1
ATOM 3587 N N . ILE B 1 178 ? -11.117 1.833 -5.102 1 68.5 178 ILE B N 1
ATOM 3588 C CA . ILE B 1 178 ? -12.391 1.393 -4.555 1 68.5 178 ILE B CA 1
ATOM 3589 C C . ILE B 1 178 ? -12.156 0.364 -3.451 1 68.5 178 ILE B C 1
ATOM 3591 O O . ILE B 1 178 ? -11.289 -0.501 -3.576 1 68.5 178 ILE B O 1
ATOM 3595 N N . SER B 1 179 ? -12.969 0.537 -2.367 1 71.19 179 SER B N 1
ATOM 3596 C CA . SER B 1 179 ? -12.844 -0.392 -1.249 1 71.19 179 SER B CA 1
ATOM 3597 C C . SER B 1 179 ? -13.125 -1.825 -1.688 1 71.19 179 SER B C 1
ATOM 3599 O O . SER B 1 179 ? -14.031 -2.07 -2.492 1 71.19 179 SER B O 1
ATOM 3601 N N . ASP B 1 180 ? -12.336 -2.709 -1.151 1 78.44 180 ASP B N 1
ATOM 3602 C CA . ASP B 1 180 ? -12.492 -4.133 -1.438 1 78.44 180 ASP B CA 1
ATOM 3603 C C . ASP B 1 180 ? -13.93 -4.582 -1.213 1 78.44 180 ASP B C 1
ATOM 3605 O O . ASP B 1 180 ? -14.516 -5.266 -2.057 1 78.44 180 ASP B O 1
ATOM 3609 N N . VAL B 1 181 ? -14.508 -4.207 -0.11 1 81 181 VAL B N 1
ATOM 3610 C CA . VAL B 1 181 ? -15.836 -4.656 0.312 1 81 181 VAL B CA 1
ATOM 3611 C C . VAL B 1 181 ? -16.891 -4.176 -0.687 1 81 181 VAL B C 1
ATOM 3613 O O . VAL B 1 181 ? -17.797 -4.926 -1.043 1 81 181 VAL B O 1
ATOM 3616 N N . MET B 1 182 ? -16.625 -2.99 -1.16 1 78.5 182 MET B N 1
ATOM 3617 C CA . MET B 1 182 ? -17.578 -2.432 -2.109 1 78.5 182 MET B CA 1
ATOM 3618 C C . MET B 1 182 ? -17.531 -3.178 -3.439 1 78.5 182 MET B C 1
ATOM 3620 O O . MET B 1 182 ? -18.562 -3.523 -4.004 1 78.5 182 MET B O 1
ATOM 3624 N N . VAL B 1 183 ? -16.375 -3.307 -3.889 1 85.31 183 VAL B N 1
ATOM 3625 C CA . VAL B 1 183 ? -16.203 -3.998 -5.164 1 85.31 183 VAL B CA 1
ATOM 3626 C C . VAL B 1 183 ? -16.75 -5.418 -5.059 1 85.31 183 VAL B C 1
ATOM 3628 O O . VAL B 1 183 ? -17.5 -5.867 -5.941 1 85.31 183 VAL B O 1
ATOM 3631 N N . LEU B 1 184 ? -16.438 -6.066 -3.994 1 90.69 184 LEU B N 1
ATOM 3632 C CA . LEU B 1 184 ? -16.844 -7.449 -3.801 1 90.69 184 LEU B CA 1
ATOM 3633 C C . LEU B 1 184 ? -18.359 -7.547 -3.658 1 90.69 184 LEU B C 1
ATOM 3635 O O . LEU B 1 184 ? -19 -8.422 -4.258 1 90.69 184 LEU B O 1
ATOM 3639 N N . THR B 1 185 ? -18.938 -6.695 -2.85 1 88.25 185 THR B N 1
ATOM 3640 C CA . THR B 1 185 ? -20.391 -6.699 -2.631 1 88.25 185 THR B CA 1
ATOM 3641 C C . THR B 1 185 ? -21.125 -6.465 -3.941 1 88.25 185 THR B C 1
ATOM 3643 O O . THR B 1 185 ? -22.125 -7.141 -4.227 1 88.25 185 THR B O 1
ATOM 3646 N N . LYS B 1 186 ? -20.703 -5.555 -4.715 1 87.5 186 LYS B N 1
ATOM 3647 C CA . LYS B 1 186 ? -21.344 -5.258 -5.996 1 87.5 186 LYS B CA 1
ATOM 3648 C C . LYS B 1 186 ? -21.266 -6.457 -6.938 1 87.5 186 LYS B C 1
ATOM 3650 O O . LYS B 1 186 ? -22.266 -6.848 -7.543 1 87.5 186 LYS B O 1
ATOM 3655 N N . GLU B 1 187 ? -20.125 -7.023 -7.062 1 93.12 187 GLU B N 1
ATOM 3656 C CA . GLU B 1 187 ? -19.891 -8.148 -7.969 1 93.12 187 GLU B CA 1
ATOM 3657 C C . GLU B 1 187 ? -20.734 -9.359 -7.57 1 93.12 187 GLU B C 1
ATOM 3659 O O . GLU B 1 187 ? -21.312 -10.031 -8.422 1 93.12 187 GLU B O 1
ATOM 3664 N N . ILE B 1 188 ? -20.812 -9.617 -6.305 1 95 188 ILE B N 1
ATOM 3665 C CA . ILE B 1 188 ? -21.531 -10.789 -5.82 1 95 188 ILE B CA 1
ATOM 3666 C C . ILE B 1 188 ? -23.031 -10.578 -6.004 1 95 188 ILE B C 1
ATOM 3668 O O . ILE B 1 188 ? -23.75 -11.516 -6.359 1 95 188 ILE B O 1
ATOM 3672 N N . LYS B 1 189 ? -23.453 -9.383 -5.738 1 93.88 189 LYS B N 1
ATOM 3673 C CA . LYS B 1 189 ? -24.859 -9.07 -5.957 1 93.88 189 LYS B CA 1
ATOM 3674 C C . LYS B 1 189 ? -25.25 -9.289 -7.418 1 93.88 189 LYS B C 1
ATOM 3676 O O . LYS B 1 189 ? -26.297 -9.875 -7.699 1 93.88 189 LYS B O 1
ATOM 3681 N N . GLU B 1 190 ? -24.5 -8.891 -8.312 1 93.75 190 GLU B N 1
ATOM 3682 C CA . GLU B 1 190 ? -24.766 -9.008 -9.742 1 93.75 190 GLU B CA 1
ATOM 3683 C C . GLU B 1 190 ? -24.625 -10.445 -10.219 1 93.75 190 GLU B C 1
ATOM 3685 O O . GLU B 1 190 ? -25.453 -10.938 -10.992 1 93.75 190 GLU B O 1
ATOM 3690 N N . GLY B 1 191 ? -23.688 -11.156 -9.75 1 95 191 GLY B N 1
ATOM 3691 C CA . GLY B 1 191 ? -23.344 -12.469 -10.281 1 95 191 GLY B CA 1
ATOM 3692 C C . GLY B 1 191 ? -24.078 -13.602 -9.586 1 95 191 GLY B C 1
ATOM 3693 O O . GLY B 1 191 ? -24.344 -14.641 -10.195 1 95 191 GLY B O 1
ATOM 3694 N N . TRP B 1 192 ? -24.359 -13.422 -8.289 1 96.38 192 TRP B N 1
ATOM 3695 C CA . TRP B 1 192 ? -24.891 -14.523 -7.5 1 96.38 192 TRP B CA 1
ATOM 3696 C C . TRP B 1 192 ? -26.266 -14.18 -6.949 1 96.38 192 TRP B C 1
ATOM 3698 O O . TRP B 1 192 ? -26.891 -14.992 -6.258 1 96.38 192 TRP B O 1
ATOM 3708 N N . LYS B 1 193 ? -26.766 -12.977 -7.207 1 95.5 193 LYS B N 1
ATOM 3709 C CA . LYS B 1 193 ? -28.109 -12.492 -6.906 1 95.5 193 LYS B CA 1
ATOM 3710 C C . LYS B 1 193 ? -28.391 -12.523 -5.406 1 95.5 193 LYS B C 1
ATOM 3712 O O . LYS B 1 193 ? -29.5 -12.828 -4.973 1 95.5 193 LYS B O 1
ATOM 3717 N N . ILE B 1 194 ? -27.312 -12.32 -4.645 1 95.5 194 ILE B N 1
ATOM 3718 C CA . ILE B 1 194 ? -27.438 -12.203 -3.195 1 95.5 194 ILE B CA 1
ATOM 3719 C C . ILE B 1 194 ? -26.75 -10.93 -2.715 1 95.5 194 ILE B C 1
ATOM 3721 O O . ILE B 1 194 ? -25.969 -10.32 -3.451 1 95.5 194 ILE B O 1
ATOM 3725 N N . SER B 1 195 ? -27.125 -10.594 -1.505 1 90.12 195 SER B N 1
ATOM 3726 C CA . SER B 1 195 ? -26.516 -9.414 -0.886 1 90.12 195 SER B CA 1
ATOM 3727 C C . SER B 1 195 ? -25.641 -9.805 0.302 1 90.12 195 SER B C 1
ATOM 3729 O O . SER B 1 195 ? -26.125 -10.422 1.255 1 90.12 195 SER B O 1
ATOM 3731 N N . LEU B 1 196 ? -24.375 -9.469 0.168 1 90.88 196 LEU B N 1
ATOM 3732 C CA . LEU B 1 196 ? -23.484 -9.695 1.3 1 90.88 196 LEU B CA 1
ATOM 3733 C C . LEU B 1 196 ? -23.75 -8.688 2.414 1 90.88 196 LEU B C 1
ATOM 3735 O O . LEU B 1 196 ? -24.031 -7.516 2.146 1 90.88 196 LEU B O 1
ATOM 3739 N N . ASP B 1 197 ? -23.719 -9.273 3.572 1 81.81 197 ASP B N 1
ATOM 3740 C CA . ASP B 1 197 ? -23.844 -8.391 4.727 1 81.81 197 ASP B CA 1
ATOM 3741 C C . ASP B 1 197 ? -22.516 -7.707 5.051 1 81.81 197 ASP B C 1
ATOM 3743 O O . ASP B 1 197 ? -21.625 -8.328 5.641 1 81.81 197 ASP B O 1
ATOM 3747 N N . ILE B 1 198 ? -22.438 -6.539 4.738 1 74.44 198 ILE B N 1
ATOM 3748 C CA . ILE B 1 198 ? -21.203 -5.77 4.848 1 74.44 198 ILE B CA 1
ATOM 3749 C C . ILE B 1 198 ? -20.734 -5.746 6.301 1 74.44 198 ILE B C 1
ATOM 3751 O O . ILE B 1 198 ? -19.531 -5.836 6.574 1 74.44 198 ILE B O 1
ATOM 3755 N N . SER B 1 199 ? -21.625 -5.73 7.285 1 64.81 199 SER B N 1
ATOM 3756 C CA . SER B 1 199 ? -21.297 -5.652 8.703 1 64.81 199 SER B CA 1
ATOM 3757 C C . SER B 1 199 ? -20.688 -6.961 9.195 1 64.81 199 SER B C 1
ATOM 3759 O O . SER B 1 199 ? -20.062 -7 10.266 1 64.81 199 SER B O 1
ATOM 3761 N N . SER B 1 200 ? -20.828 -7.883 8.398 1 76.62 200 SER B N 1
ATOM 3762 C CA . SER B 1 200 ? -20.375 -9.195 8.844 1 76.62 200 SER B CA 1
ATOM 3763 C C . SER B 1 200 ? -19.047 -9.562 8.18 1 76.62 200 SER B C 1
ATOM 3765 O O . SER B 1 200 ? -18.547 -10.68 8.367 1 76.62 200 SER B O 1
ATOM 3767 N N . PHE B 1 201 ? -18.469 -8.578 7.406 1 80.88 201 PHE B N 1
ATOM 3768 C CA . PHE B 1 201 ? -17.234 -8.867 6.699 1 80.88 201 PHE B CA 1
ATOM 3769 C C . PHE B 1 201 ? -16.109 -9.156 7.684 1 80.88 201 PHE B C 1
ATOM 3771 O O . PHE B 1 201 ? -15.922 -8.438 8.664 1 80.88 201 PHE B O 1
ATOM 3778 N N . GLU B 1 202 ? -15.398 -10.18 7.5 1 76.44 202 GLU B N 1
ATOM 3779 C CA . GLU B 1 202 ? -14.203 -10.547 8.258 1 76.44 202 GLU B CA 1
ATOM 3780 C C . GLU B 1 202 ? -13.047 -10.906 7.328 1 76.44 202 GLU B C 1
ATOM 3782 O O . GLU B 1 202 ? -13.188 -11.773 6.461 1 76.44 202 GLU B O 1
ATOM 3787 N N . TYR B 1 203 ? -12 -10.172 7.547 1 76.06 203 TYR B N 1
ATOM 3788 C CA . TYR B 1 203 ? -10.797 -10.453 6.77 1 76.06 203 TYR B CA 1
ATOM 3789 C C . TYR B 1 203 ? -10.211 -11.812 7.145 1 76.06 203 TYR B C 1
ATOM 3791 O O . TYR B 1 203 ? -10.039 -12.117 8.328 1 76.06 203 TYR B O 1
ATOM 3799 N N . ILE B 1 204 ? -9.984 -12.594 6.129 1 78.12 204 ILE B N 1
ATOM 3800 C CA . ILE B 1 204 ? -9.414 -13.914 6.367 1 78.12 204 ILE B CA 1
ATOM 3801 C C . ILE B 1 204 ? -7.902 -13.867 6.188 1 78.12 204 ILE B C 1
ATOM 3803 O O . ILE B 1 204 ? -7.152 -14.312 7.059 1 78.12 204 ILE B O 1
ATOM 3807 N N . GLY B 1 205 ? -7.512 -13.383 4.957 1 73.81 205 GLY B N 1
ATOM 3808 C CA . GLY B 1 205 ? -6.094 -13.359 4.625 1 73.81 205 GLY B CA 1
ATOM 3809 C C . GLY B 1 205 ? -5.832 -13.133 3.148 1 73.81 205 GLY B C 1
ATOM 3810 O O . GLY B 1 205 ? -6.77 -12.992 2.359 1 73.81 205 GLY B O 1
ATOM 3811 N N . VAL B 1 206 ? -4.527 -12.922 2.836 1 80.19 206 VAL B N 1
ATOM 3812 C CA . VAL B 1 206 ? -4.062 -12.766 1.462 1 80.19 206 VAL B CA 1
ATOM 3813 C C . VAL B 1 206 ? -3.303 -14.016 1.027 1 80.19 206 VAL B C 1
ATOM 3815 O O . VAL B 1 206 ? -2.469 -14.531 1.774 1 80.19 206 VAL B O 1
ATOM 3818 N N . PHE B 1 207 ? -3.684 -14.531 -0.095 1 82.62 207 PHE B N 1
ATOM 3819 C CA . PHE B 1 207 ? -3.045 -15.703 -0.684 1 82.62 207 PHE B CA 1
ATOM 3820 C C . PHE B 1 207 ? -2.471 -15.367 -2.057 1 82.62 207 PHE B C 1
ATOM 3822 O O . PHE B 1 207 ? -3.111 -14.688 -2.855 1 82.62 207 PHE B O 1
ATOM 3829 N N . GLU B 1 208 ? -1.294 -15.797 -2.271 1 81.19 208 GLU B N 1
ATOM 3830 C CA . GLU B 1 208 ? -0.624 -15.477 -3.527 1 81.19 208 GLU B CA 1
ATOM 3831 C C . GLU B 1 208 ? -0.02 -16.719 -4.164 1 81.19 208 GLU B C 1
ATOM 3833 O O . GLU B 1 208 ? 0.569 -17.562 -3.475 1 81.19 208 GLU B O 1
ATOM 3838 N N . ALA B 1 209 ? -0.361 -16.891 -5.422 1 80.88 209 ALA B N 1
ATOM 3839 C CA . ALA B 1 209 ? 0.231 -17.984 -6.184 1 80.88 209 ALA B CA 1
ATOM 3840 C C . ALA B 1 209 ? 0.345 -17.625 -7.664 1 80.88 209 ALA B C 1
ATOM 3842 O O . ALA B 1 209 ? -0.146 -16.578 -8.094 1 80.88 209 ALA B O 1
ATOM 3843 N N . ARG B 1 210 ? 0.986 -18.484 -8.367 1 77.38 210 ARG B N 1
ATOM 3844 C CA . ARG B 1 210 ? 1.121 -18.312 -9.812 1 77.38 210 ARG B CA 1
ATOM 3845 C C . ARG B 1 210 ? -0.212 -18.547 -10.516 1 77.38 210 ARG B C 1
ATOM 3847 O O . ARG B 1 210 ? -1.009 -19.391 -10.086 1 77.38 210 ARG B O 1
ATOM 3854 N N . VAL B 1 211 ? -0.464 -17.609 -11.516 1 75.12 211 VAL B N 1
ATOM 3855 C CA . VAL B 1 211 ? -1.673 -17.812 -12.305 1 75.12 211 VAL B CA 1
ATOM 3856 C C . VAL B 1 211 ? -1.555 -19.094 -13.117 1 75.12 211 VAL B C 1
ATOM 3858 O O . VAL B 1 211 ? -0.492 -19.391 -13.664 1 75.12 211 VAL B O 1
ATOM 3861 N N . ASP B 1 212 ? -2.695 -19.875 -12.992 1 64.44 212 ASP B N 1
ATOM 3862 C CA . ASP B 1 212 ? -2.732 -21.078 -13.82 1 64.44 212 ASP B CA 1
ATOM 3863 C C . ASP B 1 212 ? -2.727 -20.719 -15.305 1 64.44 212 ASP B C 1
ATOM 3865 O O . ASP B 1 212 ? -3.439 -19.812 -15.734 1 64.44 212 ASP B O 1
ATOM 3869 N N . GLY B 1 213 ? -2.051 -21.359 -16.031 1 58.25 213 GLY B N 1
ATOM 3870 C CA . GLY B 1 213 ? -2.104 -21.344 -17.484 1 58.25 213 GLY B CA 1
ATOM 3871 C C . GLY B 1 213 ? -1.561 -20.062 -18.094 1 58.25 213 GLY B C 1
ATOM 3872 O O . GLY B 1 213 ? -1.45 -19.938 -19.312 1 58.25 213 GLY B O 1
ATOM 3873 N N . LYS B 1 214 ? -1.822 -18.969 -17.359 1 53.31 214 LYS B N 1
ATOM 3874 C CA . LYS B 1 214 ? -1.316 -17.781 -18.031 1 53.31 214 LYS B CA 1
ATOM 3875 C C . LYS B 1 214 ? 0.209 -17.766 -18.047 1 53.31 214 LYS B C 1
ATOM 3877 O O . LYS B 1 214 ? 0.854 -18.484 -17.281 1 53.31 214 LYS B O 1
ATOM 3882 N N . GLY B 1 215 ? 0.696 -17.25 -19.109 1 51.84 215 GLY B N 1
ATOM 3883 C CA . GLY B 1 215 ? 2.115 -17.109 -19.391 1 51.84 215 GLY B CA 1
ATOM 3884 C C . GLY B 1 215 ? 2.945 -16.875 -18.141 1 51.84 215 GLY B C 1
ATOM 3885 O O . GLY B 1 215 ? 2.398 -16.641 -17.062 1 51.84 215 GLY B O 1
ATOM 3886 N N . PRO B 1 216 ? 4.273 -17.031 -18.141 1 56.19 216 PRO B N 1
ATOM 3887 C CA . PRO B 1 216 ? 5.324 -16.984 -17.125 1 56.19 216 PRO B CA 1
ATOM 3888 C C . PRO B 1 216 ? 5.344 -15.664 -16.344 1 56.19 216 PRO B C 1
ATOM 3890 O O . PRO B 1 216 ? 5.102 -14.602 -16.922 1 56.19 216 PRO B O 1
ATOM 3893 N N . GLY B 1 217 ? 5.078 -15.688 -15.016 1 63.31 217 GLY B N 1
ATOM 3894 C CA . GLY B 1 217 ? 5.551 -14.594 -14.18 1 63.31 217 GLY B CA 1
ATOM 3895 C C . GLY B 1 217 ? 4.426 -13.812 -13.523 1 63.31 217 GLY B C 1
ATOM 3896 O O . GLY B 1 217 ? 4.676 -12.906 -12.727 1 63.31 217 GLY B O 1
ATOM 3897 N N . ILE B 1 218 ? 3.207 -14.148 -13.93 1 73.94 218 ILE B N 1
ATOM 3898 C CA . ILE B 1 218 ? 2.133 -13.359 -13.336 1 73.94 218 ILE B CA 1
ATOM 3899 C C . ILE B 1 218 ? 1.614 -14.055 -12.086 1 73.94 218 ILE B C 1
ATOM 3901 O O . ILE B 1 218 ? 1.39 -15.273 -12.086 1 73.94 218 ILE B O 1
ATOM 3905 N N . LEU B 1 219 ? 1.627 -13.344 -11.031 1 81.69 219 LEU B N 1
ATOM 3906 C CA . LEU B 1 219 ? 1.075 -13.82 -9.766 1 81.69 219 LEU B CA 1
ATOM 3907 C C . LEU B 1 219 ? -0.371 -13.367 -9.602 1 81.69 219 LEU B C 1
ATOM 3909 O O . LEU B 1 219 ? -0.774 -12.344 -10.156 1 81.69 219 LEU B O 1
ATOM 3913 N N . VAL B 1 220 ? -1.109 -14.219 -9.016 1 85.56 220 VAL B N 1
ATOM 3914 C CA . VAL B 1 220 ? -2.434 -13.805 -8.562 1 85.56 220 VAL B CA 1
ATOM 3915 C C . VAL B 1 220 ? -2.447 -13.695 -7.039 1 85.56 220 VAL B C 1
ATOM 3917 O O . VAL B 1 220 ? -1.902 -14.555 -6.34 1 85.56 220 VAL B O 1
ATOM 3920 N N . ARG B 1 221 ? -2.846 -12.633 -6.645 1 84.88 221 ARG B N 1
ATOM 3921 C CA . ARG B 1 221 ? -3.043 -12.359 -5.223 1 84.88 221 ARG B CA 1
ATOM 3922 C C . ARG B 1 221 ? -4.527 -12.242 -4.891 1 84.88 221 ARG B C 1
ATOM 3924 O O . ARG B 1 221 ? -5.242 -11.445 -5.5 1 84.88 221 ARG B O 1
ATOM 3931 N N . LYS B 1 222 ? -4.961 -13.086 -3.957 1 88.56 222 LYS B N 1
ATOM 3932 C CA . LYS B 1 222 ? -6.367 -13.055 -3.559 1 88.56 222 LYS B CA 1
ATOM 3933 C C . LYS B 1 222 ? -6.52 -12.602 -2.111 1 88.56 222 LYS B C 1
ATOM 3935 O O . LYS B 1 222 ? -5.957 -13.203 -1.198 1 88.56 222 LYS B O 1
ATOM 3940 N N . THR B 1 223 ? -7.125 -11.508 -1.924 1 85.38 223 THR B N 1
ATOM 3941 C CA . THR B 1 223 ? -7.566 -11.086 -0.599 1 85.38 223 THR B CA 1
ATOM 3942 C C . THR B 1 223 ? -8.938 -11.68 -0.273 1 85.38 223 THR B C 1
ATOM 3944 O O . THR B 1 223 ? -9.914 -11.422 -0.978 1 85.38 223 THR B O 1
ATOM 3947 N N . CYS B 1 224 ? -9.008 -12.438 0.818 1 89.5 224 CYS B N 1
ATOM 3948 C CA . CYS B 1 224 ? -10.195 -13.234 1.097 1 89.5 224 CYS B CA 1
ATOM 3949 C C . CYS B 1 224 ? -10.961 -12.68 2.295 1 89.5 224 CYS B C 1
ATOM 3951 O O . CYS B 1 224 ? -10.352 -12.273 3.285 1 89.5 224 CYS B O 1
ATOM 3953 N N . TYR B 1 225 ? -12.289 -12.719 2.18 1 89.94 225 TYR B N 1
ATOM 3954 C CA . TYR B 1 225 ? -13.172 -12.258 3.238 1 89.94 225 TYR B CA 1
ATOM 3955 C C . TYR B 1 225 ? -14.281 -13.273 3.508 1 89.94 225 TYR B C 1
ATOM 3957 O O . TYR B 1 225 ? -14.758 -13.938 2.586 1 89.94 225 TYR B O 1
ATOM 3965 N N . PHE B 1 226 ? -14.695 -13.359 4.801 1 90.19 226 PHE B N 1
ATOM 3966 C CA . PHE B 1 226 ? -15.977 -13.945 5.168 1 90.19 226 PHE B CA 1
ATOM 3967 C C . PHE B 1 226 ? -17.062 -12.883 5.211 1 90.19 226 PHE B C 1
ATOM 3969 O O . PHE B 1 226 ? -16.797 -11.719 5.492 1 90.19 226 PHE B O 1
ATOM 3976 N N . SER B 1 227 ? -18.266 -13.289 4.883 1 90.62 227 SER B N 1
ATOM 3977 C CA . SER B 1 227 ? -19.438 -12.453 5.117 1 90.62 227 SER B CA 1
ATOM 3978 C C . SER B 1 227 ? -20.719 -13.281 5.098 1 90.62 227 SER B C 1
ATOM 3980 O O . SER B 1 227 ? -20.828 -14.242 4.336 1 90.62 227 SER B O 1
ATOM 3982 N N . GLU B 1 228 ? -21.625 -12.914 5.926 1 91.62 228 GLU B N 1
ATOM 3983 C CA . GLU B 1 228 ? -22.984 -13.422 5.785 1 91.62 228 GLU B CA 1
ATOM 3984 C C . GLU B 1 228 ? -23.688 -12.797 4.582 1 91.62 228 GLU B C 1
ATOM 3986 O O . GLU B 1 228 ? -23.172 -11.852 3.984 1 91.62 228 GLU B O 1
ATOM 3991 N N . TYR B 1 229 ? -24.734 -13.516 4.156 1 94.19 229 TYR B N 1
ATOM 3992 C CA . TYR B 1 229 ? -25.453 -12.961 3.016 1 94.19 229 TYR B CA 1
ATOM 3993 C C . TYR B 1 229 ? -26.953 -13.141 3.189 1 94.19 229 TYR B C 1
ATOM 3995 O O . TYR B 1 229 ? -27.406 -13.906 4.047 1 94.19 229 TYR B O 1
ATOM 4003 N N . SER B 1 230 ? -27.75 -12.352 2.461 1 94.25 230 SER B N 1
ATOM 4004 C CA . SER B 1 230 ? -29.188 -12.492 2.361 1 94.25 230 SER B CA 1
ATOM 4005 C C . SER B 1 230 ? -29.641 -12.664 0.912 1 94.25 230 SER B C 1
ATOM 4007 O O . SER B 1 230 ? -28.953 -12.211 -0.007 1 94.25 230 SER B O 1
ATOM 4009 N N . GLY B 1 231 ? -30.781 -13.422 0.786 1 94.88 231 GLY B N 1
ATOM 4010 C CA . GLY B 1 231 ? -31.312 -13.672 -0.545 1 94.88 231 GLY B CA 1
ATOM 4011 C C . GLY B 1 231 ? -31.172 -15.117 -0.982 1 94.88 231 GLY B C 1
ATOM 4012 O O . GLY B 1 231 ? -30.656 -15.953 -0.236 1 94.88 231 GLY B O 1
ATOM 4013 N N . ASP B 1 232 ? -31.828 -15.414 -2.156 1 95.44 232 ASP B N 1
ATOM 4014 C CA . ASP B 1 232 ? -31.75 -16.75 -2.732 1 95.44 232 ASP B CA 1
ATOM 4015 C C . ASP B 1 232 ? -30.641 -16.828 -3.789 1 95.44 232 ASP B C 1
ATOM 4017 O O . ASP B 1 232 ? -30.766 -16.234 -4.859 1 95.44 232 ASP B O 1
ATOM 4021 N N . MET B 1 233 ? -29.641 -17.5 -3.363 1 96.25 233 MET B N 1
ATOM 4022 C CA . MET B 1 233 ? -28.438 -17.578 -4.184 1 96.25 233 MET B CA 1
ATOM 4023 C C . MET B 1 233 ? -28.734 -18.266 -5.516 1 96.25 233 MET B C 1
ATOM 4025 O O . MET B 1 233 ? -29.328 -19.344 -5.543 1 96.25 233 MET B O 1
ATOM 4029 N N . SER B 1 234 ? -28.359 -17.609 -6.617 1 96 234 SER B N 1
ATOM 4030 C CA . SER B 1 234 ? -28.469 -18.203 -7.945 1 96 234 SER B CA 1
ATOM 4031 C C . SER B 1 234 ? -27.469 -17.594 -8.914 1 96 234 SER B C 1
ATOM 4033 O O . SER B 1 234 ? -27.109 -16.422 -8.789 1 96 234 SER B O 1
ATOM 4035 N N . ILE B 1 235 ? -26.969 -18.391 -9.82 1 95.06 235 ILE B N 1
ATOM 4036 C CA . ILE B 1 235 ? -26.094 -17.906 -10.883 1 95.06 235 ILE B CA 1
ATOM 4037 C C . ILE B 1 235 ? -26.75 -18.156 -12.242 1 95.06 235 ILE B C 1
ATOM 4039 O O . ILE B 1 235 ? -27.656 -19 -12.352 1 95.06 235 ILE B O 1
ATOM 4043 N N . ASP B 1 236 ? -26.359 -17.391 -13.25 1 93.75 236 ASP B N 1
ATOM 4044 C CA . ASP B 1 236 ? -26.828 -17.609 -14.617 1 93.75 236 ASP B CA 1
ATOM 4045 C C . ASP B 1 236 ? -26.453 -19.016 -15.102 1 93.75 236 ASP B C 1
ATOM 4047 O O . ASP B 1 236 ? -25.281 -19.359 -15.172 1 93.75 236 ASP B O 1
ATOM 4051 N N . PRO B 1 237 ? -27.484 -19.781 -15.453 1 92.12 237 PRO B N 1
ATOM 4052 C CA . PRO B 1 237 ? -27.203 -21.141 -15.914 1 92.12 237 PRO B CA 1
ATOM 4053 C C . PRO B 1 237 ? -26.266 -21.172 -17.125 1 92.12 237 PRO B C 1
ATOM 4055 O O . PRO B 1 237 ? -25.547 -22.156 -17.328 1 92.12 237 PRO B O 1
ATOM 4058 N N . GLU B 1 238 ? -26.203 -20.156 -17.859 1 93.44 238 GLU B N 1
ATOM 4059 C CA . GLU B 1 238 ? -25.328 -20.078 -19.016 1 93.44 238 GLU B CA 1
ATOM 4060 C C . GLU B 1 238 ? -23.875 -19.875 -18.594 1 93.44 238 GLU B C 1
ATOM 4062 O O . GLU B 1 238 ? -22.953 -20.078 -19.391 1 93.44 238 GLU B O 1
ATOM 4067 N N . GLN B 1 239 ? -23.781 -19.547 -17.344 1 91.88 239 GLN B N 1
ATOM 4068 C CA . GLN B 1 239 ? -22.422 -19.281 -16.859 1 91.88 239 GLN B CA 1
ATOM 4069 C C . GLN B 1 239 ? -21.875 -20.469 -16.078 1 91.88 239 GLN B C 1
ATOM 4071 O O . GLN B 1 239 ? -20.656 -20.578 -15.883 1 91.88 239 GLN B O 1
ATOM 4076 N N . GLY B 1 240 ? -22.75 -21.328 -15.664 1 94.56 240 GLY B N 1
ATOM 4077 C CA . GLY B 1 240 ? -22.281 -22.484 -14.914 1 94.56 240 GLY B CA 1
ATOM 4078 C C . GLY B 1 240 ? -23.234 -22.906 -13.82 1 94.56 240 GLY B C 1
ATOM 4079 O O . GLY B 1 240 ? -24.438 -22.703 -13.922 1 94.56 240 GLY B O 1
ATOM 4080 N N . GLU B 1 241 ? -22.625 -23.688 -12.844 1 96.06 241 GLU B N 1
ATOM 4081 C CA . GLU B 1 241 ? -23.422 -24.188 -11.727 1 96.06 241 GLU B CA 1
ATOM 4082 C C . GLU B 1 241 ? -22.734 -23.922 -10.391 1 96.06 241 GLU B C 1
ATOM 4084 O O . GLU B 1 241 ? -21.516 -23.75 -10.336 1 96.06 241 GLU B O 1
ATOM 4089 N N . ILE B 1 242 ? -23.609 -23.812 -9.352 1 97.12 242 ILE B N 1
ATOM 4090 C CA . ILE B 1 242 ? -23.109 -23.672 -7.988 1 97.12 242 ILE B CA 1
ATOM 4091 C C . ILE B 1 242 ? -22.656 -25.031 -7.457 1 97.12 242 ILE B C 1
ATOM 4093 O O . ILE B 1 242 ? -23.344 -26.031 -7.637 1 97.12 242 ILE B O 1
ATOM 4097 N N . VAL B 1 243 ? -21.531 -25.094 -6.898 1 96.62 243 VAL B N 1
ATOM 4098 C CA . VAL B 1 243 ? -21.016 -26.328 -6.332 1 96.62 243 VAL B CA 1
ATOM 4099 C C . VAL B 1 243 ? -20.547 -26.078 -4.902 1 96.62 243 VAL B C 1
ATOM 4101 O O . VAL B 1 243 ? -20.156 -24.969 -4.551 1 96.62 243 VAL B O 1
ATOM 4104 N N . TRP B 1 244 ? -20.594 -27.047 -4.117 1 97.62 244 TRP B N 1
ATOM 4105 C CA . TRP B 1 244 ? -20.094 -27.062 -2.746 1 97.62 244 TRP B CA 1
ATOM 4106 C C . TRP B 1 244 ? -18.922 -28.031 -2.6 1 97.62 244 TRP B C 1
ATOM 4108 O O . TRP B 1 244 ? -19.094 -29.25 -2.754 1 97.62 244 TRP B O 1
ATOM 4118 N N . LEU B 1 245 ? -17.844 -27.484 -2.289 1 97.75 245 LEU B N 1
ATOM 4119 C CA . LEU B 1 245 ? -16.594 -28.219 -2.428 1 97.75 245 LEU B CA 1
ATOM 4120 C C . LEU B 1 245 ? -16.094 -28.719 -1.071 1 97.75 245 LEU B C 1
ATOM 4122 O O . LEU B 1 245 ? -16.234 -28.016 -0.064 1 97.75 245 LEU B O 1
ATOM 4126 N N . LYS B 1 246 ? -15.516 -29.891 -1.071 1 97.31 246 LYS B N 1
ATOM 4127 C CA . LYS B 1 246 ? -14.773 -30.438 0.057 1 97.31 246 LYS B CA 1
ATOM 4128 C C . LYS B 1 246 ? -13.273 -30.359 -0.179 1 97.31 246 LYS B C 1
ATOM 4130 O O . LYS B 1 246 ? -12.828 -29.922 -1.237 1 97.31 246 LYS B O 1
ATOM 4135 N N . TYR B 1 247 ? -12.547 -30.719 0.885 1 96.44 247 TYR B N 1
ATOM 4136 C CA . TYR B 1 247 ? -11.102 -30.594 0.76 1 96.44 247 TYR B CA 1
ATOM 4137 C C . TYR B 1 247 ? -10.586 -31.453 -0.395 1 96.44 247 TYR B C 1
ATOM 4139 O O . TYR B 1 247 ? -9.625 -31.062 -1.071 1 96.44 247 TYR B O 1
ATOM 4147 N N . GLN B 1 248 ? -11.211 -32.594 -0.66 1 95.44 248 GLN B N 1
ATOM 4148 C CA . GLN B 1 248 ? -10.773 -33.5 -1.718 1 95.44 248 GLN B CA 1
ATOM 4149 C C . GLN B 1 248 ? -10.859 -32.812 -3.084 1 95.44 248 GLN B C 1
ATOM 4151 O O . GLN B 1 248 ? -10.172 -33.219 -4.023 1 95.44 248 GLN B O 1
ATOM 4156 N N . ASP B 1 249 ? -11.742 -31.828 -3.23 1 95.88 249 ASP B N 1
ATOM 4157 C CA . ASP B 1 249 ? -11.914 -31.141 -4.5 1 95.88 249 ASP B CA 1
ATOM 4158 C C . ASP B 1 249 ? -10.758 -30.172 -4.758 1 95.88 249 ASP B C 1
ATOM 4160 O O . ASP B 1 249 ? -10.664 -29.578 -5.832 1 95.88 249 ASP B O 1
ATOM 4164 N N . ARG B 1 250 ? -9.828 -30.016 -3.83 1 94.12 250 ARG B N 1
ATOM 4165 C CA . ARG B 1 250 ? -8.641 -29.172 -3.906 1 94.12 250 ARG B CA 1
ATOM 4166 C C . ARG B 1 250 ? -7.852 -29.453 -5.18 1 94.12 250 ARG B C 1
ATOM 4168 O O . ARG B 1 250 ? -7.254 -28.547 -5.758 1 94.12 250 ARG B O 1
ATOM 4175 N N . LYS B 1 251 ? -7.922 -30.719 -5.633 1 92.12 251 LYS B N 1
ATOM 4176 C CA . LYS B 1 251 ? -7.129 -31.141 -6.781 1 92.12 251 LYS B CA 1
ATOM 4177 C C . LYS B 1 251 ? -7.547 -30.391 -8.047 1 92.12 251 LYS B C 1
ATOM 4179 O O . LYS B 1 251 ? -6.738 -30.203 -8.953 1 92.12 251 LYS B O 1
ATOM 4184 N N . ASN B 1 252 ? -8.812 -29.938 -8.133 1 91.88 252 ASN B N 1
ATOM 4185 C CA . ASN B 1 252 ? -9.32 -29.25 -9.32 1 91.88 252 ASN B CA 1
ATOM 4186 C C . ASN B 1 252 ? -9.273 -27.734 -9.164 1 91.88 252 ASN B C 1
ATOM 4188 O O . ASN B 1 252 ? -9.781 -27 -10.016 1 91.88 252 ASN B O 1
ATOM 4192 N N . ALA B 1 253 ? -8.648 -27.281 -8.086 1 91.44 253 ALA B N 1
ATOM 4193 C CA . ALA B 1 253 ? -8.594 -25.844 -7.816 1 91.44 253 ALA B CA 1
ATOM 4194 C C . ALA B 1 253 ? -7.316 -25.234 -8.383 1 91.44 253 ALA B C 1
ATOM 4196 O O . ALA B 1 253 ? -6.344 -25.938 -8.648 1 91.44 253 ALA B O 1
ATOM 4197 N N . SER B 1 254 ? -7.379 -23.906 -8.664 1 89.44 254 SER B N 1
ATOM 4198 C CA . SER B 1 254 ? -6.168 -23.188 -9.031 1 89.44 254 SER B CA 1
ATOM 4199 C C . SER B 1 254 ? -5.141 -23.219 -7.906 1 89.44 254 SER B C 1
ATOM 4201 O O . SER B 1 254 ? -5.473 -23.531 -6.762 1 89.44 254 SER B O 1
ATOM 4203 N N . GLU B 1 255 ? -3.904 -22.875 -8.203 1 85.5 255 GLU B N 1
ATOM 4204 C CA . GLU B 1 255 ? -2.83 -22.906 -7.215 1 85.5 255 GLU B CA 1
ATOM 4205 C C . GLU B 1 255 ? -3.139 -22 -6.027 1 85.5 255 GLU B C 1
ATOM 4207 O O . GLU B 1 255 ? -2.924 -22.375 -4.875 1 85.5 255 GLU B O 1
ATOM 4212 N N . VAL B 1 256 ? -3.586 -20.844 -6.312 1 88.88 256 VAL B N 1
ATOM 4213 C CA . VAL B 1 256 ? -3.898 -19.906 -5.234 1 88.88 256 VAL B CA 1
ATOM 4214 C C . VAL B 1 256 ? -5.082 -20.438 -4.422 1 88.88 256 VAL B C 1
ATOM 4216 O O . VAL B 1 256 ? -5.105 -20.312 -3.197 1 88.88 256 VAL B O 1
ATOM 4219 N N . ASP B 1 257 ? -6.031 -21.016 -5.094 1 93.56 257 ASP B N 1
ATOM 4220 C CA . ASP B 1 257 ? -7.195 -21.547 -4.387 1 93.56 257 ASP B CA 1
ATOM 4221 C C . ASP B 1 257 ? -6.816 -22.75 -3.525 1 93.56 257 ASP B C 1
ATOM 4223 O O . ASP B 1 257 ? -7.41 -22.969 -2.467 1 93.56 257 ASP B O 1
ATOM 4227 N N . LYS B 1 258 ? -5.816 -23.469 -3.973 1 91.06 258 LYS B N 1
ATOM 4228 C CA . LYS B 1 258 ? -5.336 -24.578 -3.146 1 91.06 258 LYS B CA 1
ATOM 4229 C C . LYS B 1 258 ? -4.84 -24.078 -1.794 1 91.06 258 LYS B C 1
ATOM 4231 O O . LYS B 1 258 ? -5.043 -24.734 -0.77 1 91.06 258 LYS B O 1
ATOM 4236 N N . LEU B 1 259 ? -4.219 -22.953 -1.806 1 88.69 259 LEU B N 1
ATOM 4237 C CA . LEU B 1 259 ? -3.758 -22.359 -0.555 1 88.69 259 LEU B CA 1
ATOM 4238 C C . LEU B 1 259 ? -4.938 -22 0.34 1 88.69 259 LEU B C 1
ATOM 4240 O O . LEU B 1 259 ? -4.859 -22.141 1.562 1 88.69 259 LEU B O 1
ATOM 4244 N N . ILE B 1 260 ? -5.965 -21.547 -0.252 1 92.06 260 ILE B N 1
ATOM 4245 C CA . ILE B 1 260 ? -7.172 -21.203 0.493 1 92.06 260 ILE B CA 1
ATOM 4246 C C . ILE B 1 260 ? -7.781 -22.469 1.091 1 92.06 260 ILE B C 1
ATOM 4248 O O . ILE B 1 260 ? -8.141 -22.5 2.27 1 92.06 260 ILE B O 1
ATOM 4252 N N . PHE B 1 261 ? -7.785 -23.547 0.313 1 93.62 261 PHE B N 1
ATOM 4253 C CA . PHE B 1 261 ? -8.25 -24.844 0.805 1 93.62 261 PHE B CA 1
ATOM 4254 C C . PHE B 1 261 ? -7.453 -25.281 2.025 1 93.62 261 PHE B C 1
ATOM 4256 O O . PHE B 1 261 ? -8.031 -25.688 3.037 1 93.62 261 PHE B O 1
ATOM 4263 N N . ASP B 1 262 ? -6.188 -25.188 1.871 1 90.25 262 ASP B N 1
ATOM 4264 C CA . ASP B 1 262 ? -5.305 -25.625 2.947 1 90.25 262 ASP B CA 1
ATOM 4265 C C . ASP B 1 262 ? -5.555 -24.828 4.223 1 90.25 262 ASP B C 1
ATOM 4267 O O . ASP B 1 262 ? -5.625 -25.391 5.316 1 90.25 262 ASP B O 1
ATOM 4271 N N . PHE B 1 263 ? -5.656 -23.578 4.039 1 88.5 263 PHE B N 1
ATOM 4272 C CA . PHE B 1 263 ? -5.93 -22.703 5.176 1 88.5 263 PHE B CA 1
ATOM 4273 C C . PHE B 1 263 ? -7.234 -23.094 5.855 1 88.5 263 PHE B C 1
ATOM 4275 O O . PHE B 1 263 ? -7.301 -23.172 7.086 1 88.5 263 PHE B O 1
ATOM 4282 N N . LEU B 1 264 ? -8.281 -23.281 5.098 1 91.75 264 LEU B N 1
ATOM 4283 C CA . LEU B 1 264 ? -9.602 -23.609 5.633 1 91.75 264 LEU B CA 1
ATOM 4284 C C . LEU B 1 264 ? -9.578 -24.969 6.324 1 91.75 264 LEU B C 1
ATOM 4286 O O . LEU B 1 264 ? -10.219 -25.141 7.363 1 91.75 264 LEU B O 1
ATOM 4290 N N . LYS B 1 265 ? -8.844 -25.859 5.711 1 91.12 265 LYS B N 1
ATOM 4291 C CA . LYS B 1 265 ? -8.695 -27.172 6.336 1 91.12 265 LYS B CA 1
ATOM 4292 C C . LYS B 1 265 ? -7.973 -27.062 7.676 1 91.12 265 LYS B C 1
ATOM 4294 O O . LYS B 1 265 ? -8.422 -27.625 8.68 1 91.12 265 LYS B O 1
ATOM 4299 N N . ASP B 1 266 ? -6.902 -26.391 7.688 1 86.81 266 ASP B N 1
ATOM 4300 C CA . ASP B 1 266 ? -6.09 -26.219 8.891 1 86.81 266 ASP B CA 1
ATOM 4301 C C . ASP B 1 266 ? -6.879 -25.5 9.984 1 86.81 266 ASP B C 1
ATOM 4303 O O . ASP B 1 266 ? -6.629 -25.719 11.172 1 86.81 266 ASP B O 1
ATOM 4307 N N . SER B 1 267 ? -7.836 -24.672 9.578 1 84.19 267 SER B N 1
ATOM 4308 C CA . SER B 1 267 ? -8.656 -23.938 10.523 1 84.19 267 SER B CA 1
ATOM 4309 C C . SER B 1 267 ? -9.906 -24.719 10.922 1 84.19 267 SER B C 1
ATOM 4311 O O . SER B 1 267 ? -10.812 -24.188 11.562 1 84.19 267 SER B O 1
ATOM 4313 N N . ASP B 1 268 ? -10.008 -25.938 10.438 1 89.62 268 ASP B N 1
ATOM 4314 C CA . ASP B 1 268 ? -11.102 -26.859 10.734 1 89.62 268 ASP B CA 1
ATOM 4315 C C . ASP B 1 268 ? -12.43 -26.328 10.188 1 89.62 268 ASP B C 1
ATOM 4317 O O . ASP B 1 268 ? -13.477 -26.484 10.82 1 89.62 268 ASP B O 1
ATOM 4321 N N . LEU B 1 269 ? -12.328 -25.672 9.086 1 92.31 269 LEU B N 1
ATOM 4322 C CA . LEU B 1 269 ? -13.523 -25.109 8.461 1 92.31 269 LEU B CA 1
ATOM 4323 C C . LEU B 1 269 ? -13.938 -25.922 7.238 1 92.31 269 LEU B C 1
ATOM 4325 O O . LEU B 1 269 ? -15.055 -25.781 6.746 1 92.31 269 LEU B O 1
ATOM 4329 N N . LEU B 1 270 ? -13.047 -26.688 6.727 1 90.81 270 LEU B N 1
ATOM 4330 C CA . LEU B 1 270 ? -13.25 -27.5 5.535 1 90.81 270 LEU B CA 1
ATOM 4331 C C . LEU B 1 270 ? -12.93 -28.969 5.82 1 90.81 270 LEU B C 1
ATOM 4333 O O . LEU B 1 270 ? -11.945 -29.266 6.5 1 90.81 270 LEU B O 1
ATOM 4337 N N . ILE B 1 271 ? -13.742 -29.938 5.414 1 89.69 271 ILE B N 1
ATOM 4338 C CA . ILE B 1 271 ? -13.516 -31.359 5.633 1 89.69 271 ILE B CA 1
ATOM 4339 C C . ILE B 1 271 ? -13.094 -32.031 4.32 1 89.69 271 ILE B C 1
ATOM 4341 O O . ILE B 1 271 ? -13.609 -31.688 3.254 1 89.69 271 ILE B O 1
#

Solvent-accessible surface area (backbone atoms only — not comparable to full-atom values): 27476 Å² total; per-residue (Å²): 129,82,69,75,74,85,75,82,61,80,60,68,80,68,55,32,65,54,16,47,51,46,24,52,52,39,51,51,47,46,70,66,43,34,60,58,15,38,53,50,33,47,52,49,19,36,71,72,51,32,66,53,28,32,11,53,52,34,30,52,42,23,50,26,49,33,13,32,44,14,37,36,21,14,61,49,47,44,64,54,26,31,39,93,32,24,57,67,51,41,52,62,56,34,33,45,46,14,40,49,19,51,17,56,77,65,68,22,44,27,74,60,29,44,51,51,52,50,54,45,26,71,76,35,75,59,38,32,65,70,42,53,68,86,77,47,66,91,46,94,43,46,47,50,27,37,32,53,53,44,70,57,96,37,21,37,51,30,32,30,38,67,97,47,80,42,54,40,66,46,57,41,71,63,50,88,81,41,47,62,52,35,56,44,37,46,49,40,30,72,53,30,49,25,43,60,36,54,81,50,52,37,64,70,48,75,40,71,26,57,46,71,88,53,68,59,21,36,31,32,32,37,42,33,29,34,48,49,68,48,76,70,76,48,61,56,70,87,55,25,44,82,43,72,38,42,51,82,52,41,81,47,37,48,61,35,50,34,53,52,47,51,52,34,36,77,67,70,48,36,82,130,83,71,72,73,77,72,77,63,79,60,66,81,69,54,31,65,55,17,47,49,47,25,54,51,40,50,53,47,45,70,68,44,34,60,58,15,38,53,51,34,46,52,48,18,35,72,73,51,32,67,53,27,32,11,52,52,34,31,52,42,22,51,27,49,33,13,32,43,14,38,37,21,15,63,47,46,43,66,56,26,31,40,94,31,25,57,69,51,41,51,62,58,34,34,44,47,15,40,49,18,52,18,55,77,66,68,24,45,27,74,60,29,45,50,53,52,50,53,45,26,71,77,36,76,57,37,32,64,70,42,53,70,86,75,46,66,92,48,95,44,46,48,51,27,36,33,52,53,44,69,56,95,37,20,38,50,29,30,29,37,66,97,48,82,44,55,40,66,47,59,44,70,62,48,90,80,44,48,62,53,36,55,46,39,46,50,40,29,72,54,31,50,26,43,58,36,52,78,50,51,38,63,71,49,73,40,70,25,54,46,73,89,53,69,59,21,35,31,32,32,36,44,33,28,34,50,48,70,47,75,69,75,48,59,58,69,88,54,25,44,82,42,72,37,40,51,82,52,41,79,46,38,48,61,35,50,32,52,51,46,50,51,35,36,76,67,70,48,36,82

pLDDT: mean 84.48, std 15.22, range [16.62, 98.12]

Organism: NCBI:txid616991